Protein AF-A0A6C0IJK4-F1 (afdb_monomer_lite)

Structure (mmCIF, N/CA/C/O backbone):
data_AF-A0A6C0IJK4-F1
#
_entry.id   AF-A0A6C0IJK4-F1
#
loop_
_atom_site.group_PDB
_atom_site.id
_atom_site.type_symbol
_atom_site.label_atom_id
_atom_site.label_alt_id
_atom_site.label_comp_id
_atom_site.label_asym_id
_atom_site.label_entity_id
_atom_site.label_seq_id
_atom_site.pdbx_PDB_ins_code
_atom_site.Cartn_x
_atom_site.Cartn_y
_atom_site.Cartn_z
_atom_site.occupancy
_atom_site.B_iso_or_equiv
_atom_site.auth_seq_id
_atom_site.auth_comp_id
_atom_site.auth_asym_id
_atom_site.auth_atom_id
_atom_site.pdbx_PDB_model_num
ATOM 1 N N . MET A 1 1 ? 16.101 16.786 -16.406 1.00 50.12 1 MET A N 1
ATOM 2 C CA . MET A 1 1 ? 14.922 16.701 -17.295 1.00 50.12 1 MET A CA 1
ATOM 3 C C . MET A 1 1 ? 13.887 17.709 -16.821 1.00 50.12 1 MET A C 1
ATOM 5 O O . MET A 1 1 ? 13.877 18.018 -15.635 1.00 50.12 1 MET A O 1
ATOM 9 N N . SER A 1 2 ? 13.071 18.263 -17.717 1.00 71.56 2 SER A N 1
ATOM 10 C CA . SER A 1 2 ? 11.892 19.048 -17.328 1.00 71.56 2 SER A CA 1
ATOM 11 C C . SER A 1 2 ? 10.863 18.130 -16.665 1.00 71.56 2 SER A C 1
ATOM 13 O O . SER A 1 2 ? 10.650 17.026 -17.160 1.00 71.56 2 SER A O 1
ATOM 15 N N . LYS A 1 3 ? 10.239 18.570 -15.565 1.00 82.62 3 LYS A N 1
ATOM 16 C CA . LYS A 1 3 ? 9.159 17.815 -14.911 1.00 82.62 3 LYS A CA 1
ATOM 17 C C . LYS A 1 3 ? 7.981 17.625 -15.868 1.00 82.62 3 LYS A C 1
ATOM 19 O O . LYS A 1 3 ? 7.664 18.532 -16.639 1.00 82.62 3 LYS A O 1
ATOM 24 N N . LEU A 1 4 ? 7.323 16.477 -15.779 1.00 89.19 4 LEU A N 1
ATOM 25 C CA . LEU A 1 4 ? 6.084 16.187 -16.483 1.00 89.19 4 LEU A CA 1
ATOM 26 C C . LEU A 1 4 ? 4.951 17.035 -15.893 1.00 89.19 4 LEU A C 1
ATOM 28 O O . LEU A 1 4 ? 4.715 17.012 -14.686 1.00 89.19 4 LEU A O 1
ATOM 32 N N . ALA A 1 5 ? 4.248 17.791 -16.731 1.00 91.94 5 ALA A N 1
ATOM 33 C CA . ALA A 1 5 ? 3.089 18.562 -16.301 1.00 91.94 5 ALA A CA 1
ATOM 34 C C . ALA A 1 5 ? 1.832 17.681 -16.342 1.00 91.94 5 ALA A C 1
ATOM 36 O O . ALA A 1 5 ? 1.461 17.186 -17.403 1.00 91.94 5 ALA A O 1
ATOM 37 N N . VAL A 1 6 ? 1.164 17.511 -15.199 1.00 93.50 6 VAL A N 1
ATOM 38 C CA . VAL A 1 6 ? -0.063 16.708 -15.081 1.00 93.50 6 VAL A CA 1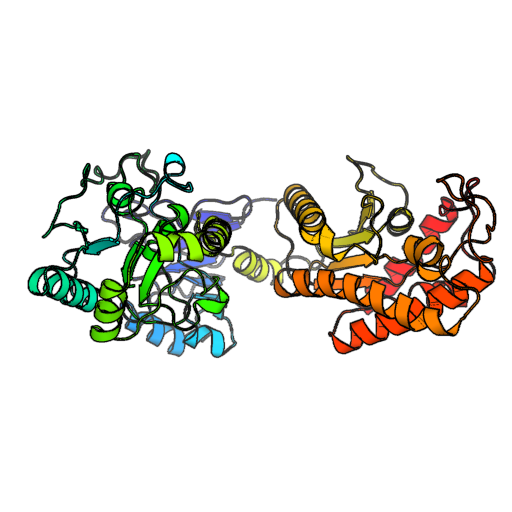
ATOM 39 C C . VAL A 1 6 ? -1.195 17.583 -14.562 1.00 93.50 6 VAL A C 1
ATOM 41 O O . VAL A 1 6 ? -1.097 18.179 -13.488 1.00 93.50 6 VAL A O 1
ATOM 44 N N . LYS A 1 7 ? -2.290 17.674 -15.316 1.00 93.62 7 LYS A N 1
ATOM 45 C CA . LYS A 1 7 ? -3.493 18.406 -14.906 1.00 93.62 7 LYS A CA 1
ATOM 46 C C . LYS A 1 7 ? -4.341 17.547 -13.984 1.00 93.62 7 LYS A C 1
ATOM 48 O O . LYS A 1 7 ? -4.466 16.344 -14.181 1.00 93.62 7 LYS A O 1
ATOM 53 N N . VAL A 1 8 ? -4.953 18.169 -12.984 1.00 91.12 8 VAL A N 1
ATOM 54 C CA . VAL A 1 8 ? -5.833 17.484 -12.033 1.00 91.12 8 VAL A CA 1
ATOM 55 C C . VAL A 1 8 ? -7.201 18.147 -12.060 1.00 91.12 8 VAL A C 1
ATOM 57 O O . VAL A 1 8 ? -7.332 19.312 -11.678 1.00 91.12 8 VAL A O 1
ATOM 60 N N . LYS A 1 9 ? -8.223 17.390 -12.465 1.00 89.81 9 LYS A N 1
ATOM 61 C CA . LYS A 1 9 ? -9.629 17.789 -12.352 1.00 89.81 9 LYS A CA 1
ATOM 62 C C . LYS A 1 9 ? -10.214 17.164 -11.091 1.00 89.81 9 LYS A C 1
ATOM 64 O O . LYS A 1 9 ? -10.426 15.955 -11.017 1.00 89.81 9 LYS A O 1
ATOM 69 N N . ASN A 1 10 ? -10.455 17.996 -10.083 1.00 83.44 10 ASN A N 1
ATOM 70 C CA . ASN A 1 10 ? -10.900 17.559 -8.762 1.00 83.44 10 ASN A CA 1
ATOM 71 C C . ASN A 1 10 ? -11.724 18.661 -8.085 1.00 83.44 10 ASN A C 1
ATOM 73 O O . ASN A 1 10 ? -11.301 19.806 -8.092 1.00 83.44 10 ASN A O 1
ATOM 77 N N . ASN A 1 11 ? -12.797 18.319 -7.371 1.00 75.12 11 ASN A N 1
ATOM 78 C CA . ASN A 1 11 ? -13.599 19.292 -6.614 1.00 75.12 11 ASN A CA 1
ATOM 79 C C . ASN A 1 11 ? -13.464 19.188 -5.077 1.00 75.12 11 ASN A C 1
ATOM 81 O O . ASN A 1 11 ? -14.200 19.854 -4.353 1.00 75.12 11 ASN A O 1
A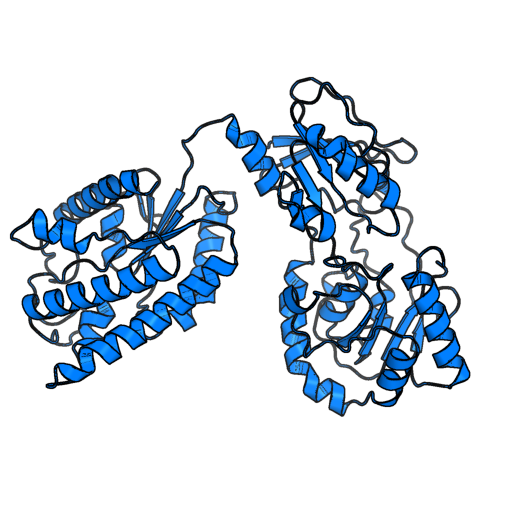TOM 85 N N . THR A 1 12 ? -12.566 18.344 -4.564 1.00 61.69 12 THR A N 1
ATOM 86 C CA . THR A 1 12 ? -12.621 17.844 -3.172 1.00 61.69 12 THR A CA 1
ATOM 87 C C . THR A 1 12 ? -11.319 18.069 -2.389 1.00 61.69 12 THR A C 1
ATOM 89 O O . THR A 1 12 ? -11.375 18.343 -1.193 1.00 61.69 12 THR A O 1
ATOM 92 N N . PHE A 1 13 ? -10.154 18.118 -3.054 1.00 58.44 13 PHE A N 1
ATOM 93 C CA . PHE A 1 13 ? -8.858 18.506 -2.444 1.00 58.44 13 PHE A CA 1
ATOM 94 C C . PHE A 1 13 ? -8.769 19.919 -1.825 1.00 58.44 13 PHE A C 1
ATOM 96 O O . PHE A 1 13 ? -7.726 20.267 -1.275 1.00 58.44 13 PHE A O 1
ATOM 103 N N . ASN A 1 14 ? -9.839 20.721 -1.814 1.00 47.03 14 ASN A N 1
ATOM 104 C CA . ASN A 1 14 ? -9.863 21.978 -1.054 1.00 47.03 14 ASN A CA 1
ATOM 105 C C . ASN A 1 14 ? -9.762 21.759 0.474 1.00 47.03 14 ASN A C 1
ATOM 107 O O . ASN A 1 14 ? -9.477 22.709 1.202 1.00 47.03 14 ASN A O 1
ATOM 111 N N . HIS A 1 15 ? -9.969 20.530 0.968 1.00 43.47 15 HIS A N 1
ATOM 112 C CA . HIS A 1 15 ? -9.848 20.188 2.392 1.00 43.47 15 HIS A CA 1
ATOM 113 C C . HIS A 1 15 ? -8.538 19.471 2.771 1.00 43.47 15 HIS A C 1
ATOM 115 O O . HIS A 1 15 ? -8.185 19.472 3.949 1.00 43.47 15 HIS A O 1
ATOM 121 N N . GLU A 1 16 ? -7.789 18.916 1.807 1.00 52.22 16 GLU A N 1
ATOM 122 C CA . GLU A 1 16 ? -6.561 18.141 2.060 1.00 52.22 16 GLU A CA 1
ATOM 123 C C . GLU A 1 16 ? -5.463 18.442 1.006 1.00 52.22 16 GLU A C 1
ATOM 125 O O . GLU A 1 16 ? -5.254 17.683 0.058 1.00 52.22 16 GLU A O 1
ATOM 130 N N . PRO A 1 17 ? -4.704 19.542 1.174 1.00 44.88 17 PRO A N 1
ATOM 131 C CA . PRO A 1 17 ? -3.673 19.990 0.229 1.00 44.88 17 PRO A CA 1
ATOM 132 C C . PRO A 1 17 ? -2.523 19.016 -0.112 1.00 44.88 17 PRO A C 1
ATOM 134 O O . PRO A 1 17 ? -1.944 19.199 -1.188 1.00 44.88 17 PRO A O 1
ATOM 137 N N . PRO A 1 18 ? -2.114 18.042 0.740 1.00 55.34 18 PRO A N 1
ATOM 138 C CA . PRO A 1 18 ? -0.888 17.284 0.495 1.00 55.34 18 PRO A CA 1
ATOM 139 C C . PRO A 1 18 ? -1.029 15.981 -0.305 1.00 55.34 18 PRO A C 1
ATOM 141 O O . PRO A 1 18 ? -0.013 15.321 -0.480 1.00 55.34 18 PRO A O 1
ATOM 144 N N . TYR A 1 19 ? -2.208 15.591 -0.808 1.00 65.94 19 TYR A N 1
ATOM 145 C CA . TYR A 1 19 ? -2.317 14.335 -1.579 1.00 65.94 19 TYR A CA 1
ATOM 146 C C . TYR A 1 19 ? -1.583 14.392 -2.922 1.00 65.94 19 TYR A C 1
ATOM 148 O O . TYR A 1 19 ? -0.910 13.444 -3.298 1.00 65.94 19 TYR A O 1
ATOM 156 N N . LEU A 1 20 ? -1.677 15.515 -3.636 1.00 76.25 20 LEU A N 1
ATOM 157 C CA . LEU A 1 20 ? -1.000 15.716 -4.920 1.00 76.25 20 LEU A CA 1
ATOM 158 C C . LEU A 1 20 ? -0.087 16.936 -4.808 1.00 76.25 20 LEU A C 1
ATOM 160 O O . LEU A 1 20 ? -0.510 18.074 -5.059 1.00 76.25 20 LEU A O 1
ATOM 164 N N . GLN A 1 21 ? 1.135 16.690 -4.336 1.00 77.31 21 GLN A N 1
ATOM 165 C CA . GLN A 1 21 ? 2.230 17.659 -4.300 1.00 77.31 21 GLN A CA 1
ATOM 166 C C . GLN A 1 21 ? 3.212 17.374 -5.429 1.00 77.31 21 GLN A C 1
ATOM 168 O O . GLN A 1 21 ? 3.421 16.218 -5.783 1.00 77.31 21 GLN A O 1
ATOM 173 N N . ASP A 1 22 ? 3.826 18.429 -5.958 1.00 83.31 22 ASP A N 1
ATOM 174 C CA . ASP A 1 22 ? 4.903 18.299 -6.935 1.00 83.31 22 ASP A CA 1
ATOM 175 C C . ASP A 1 22 ? 6.010 17.385 -6.408 1.00 83.31 22 ASP A C 1
ATOM 177 O O . ASP A 1 22 ? 6.459 17.510 -5.266 1.00 83.31 22 ASP A O 1
ATOM 181 N N . THR A 1 23 ? 6.489 16.504 -7.276 1.00 82.12 23 THR A N 1
ATOM 182 C CA . THR A 1 23 ? 7.608 15.604 -7.005 1.00 82.12 23 THR A CA 1
ATOM 183 C C . THR A 1 23 ? 8.836 16.066 -7.782 1.00 82.12 23 THR A C 1
ATOM 185 O O . THR A 1 23 ? 8.846 17.139 -8.395 1.00 82.12 23 THR A O 1
ATOM 188 N N . ASN A 1 24 ? 9.910 15.278 -7.769 1.00 79.56 24 ASN A N 1
ATOM 189 C CA . ASN A 1 24 ? 11.053 15.538 -8.643 1.00 79.56 24 A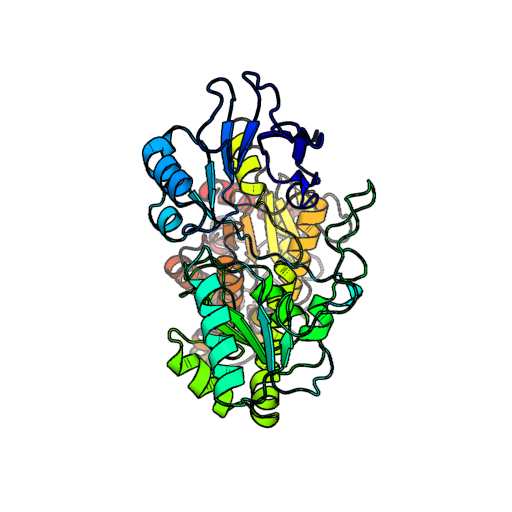SN A CA 1
ATOM 190 C C . ASN A 1 24 ? 10.712 15.317 -10.126 1.00 79.56 24 ASN A C 1
ATOM 192 O O . ASN A 1 24 ? 11.367 15.921 -10.972 1.00 79.56 24 ASN A O 1
ATOM 196 N N . ASN A 1 25 ? 9.680 14.518 -10.420 1.00 82.62 25 ASN A N 1
ATOM 197 C CA . ASN A 1 25 ? 9.333 14.077 -11.769 1.00 82.62 25 ASN A CA 1
ATOM 198 C C . ASN A 1 25 ? 8.066 14.741 -12.313 1.00 82.62 25 ASN A C 1
ATOM 200 O O . ASN A 1 25 ? 7.994 14.990 -13.513 1.00 82.62 25 ASN A O 1
ATOM 204 N N . ILE A 1 26 ? 7.093 15.064 -11.456 1.00 88.38 26 ILE A N 1
ATOM 205 C CA . ILE A 1 26 ? 5.780 15.584 -11.854 1.00 88.38 26 ILE A CA 1
ATOM 206 C C . ILE A 1 26 ? 5.509 16.943 -11.203 1.00 88.38 26 ILE A C 1
ATOM 208 O O . ILE A 1 26 ? 5.759 17.148 -10.014 1.00 88.38 26 ILE A O 1
ATOM 212 N N . THR A 1 27 ? 4.952 17.865 -11.989 1.00 90.25 27 THR A N 1
ATOM 213 C CA . THR A 1 27 ? 4.319 19.097 -11.510 1.00 90.25 27 THR A CA 1
ATOM 214 C C . THR A 1 27 ? 2.815 19.023 -11.749 1.00 90.25 27 THR A C 1
ATOM 216 O O . THR A 1 27 ? 2.370 18.789 -12.875 1.00 90.25 27 THR A O 1
ATOM 219 N N . PHE A 1 28 ? 2.025 19.248 -10.695 1.00 89.12 28 PHE A N 1
ATOM 220 C CA . PHE A 1 28 ? 0.567 19.156 -10.755 1.00 89.12 28 PHE A CA 1
ATOM 221 C C . PHE A 1 28 ? -0.083 20.518 -11.010 1.00 89.12 28 PHE A C 1
ATOM 223 O O . PHE A 1 28 ? 0.030 21.453 -10.215 1.00 89.12 28 PHE A O 1
ATOM 230 N N . ILE A 1 29 ? -0.851 20.611 -12.094 1.00 89.31 29 ILE A N 1
ATOM 231 C CA . ILE A 1 29 ? -1.633 21.792 -12.461 1.00 89.31 29 ILE A CA 1
ATOM 232 C C . ILE A 1 29 ? -3.069 21.593 -11.968 1.00 89.31 29 ILE A C 1
ATOM 234 O O . ILE A 1 29 ? -3.815 20.771 -12.500 1.00 89.31 29 ILE A O 1
ATOM 238 N N . LYS A 1 30 ? -3.464 22.353 -10.944 1.00 84.56 30 LYS A N 1
ATOM 239 C CA . LYS A 1 30 ? -4.764 22.220 -10.267 1.00 84.56 30 LYS A CA 1
ATOM 240 C C . LYS A 1 30 ? -5.405 23.575 -9.974 1.00 84.56 30 LYS A C 1
ATOM 242 O O . LYS A 1 30 ? -4.706 24.550 -9.699 1.00 84.56 30 LYS A O 1
ATOM 247 N N . ASN A 1 31 ? -6.737 23.624 -9.982 1.00 76.50 31 ASN A N 1
ATOM 248 C CA . ASN A 1 31 ? -7.505 24.796 -9.565 1.00 76.50 31 ASN A CA 1
ATOM 249 C C . ASN A 1 31 ? -7.947 24.651 -8.097 1.00 76.50 31 ASN A C 1
ATOM 251 O O . ASN A 1 31 ? -8.907 23.946 -7.797 1.00 76.50 31 ASN A O 1
ATOM 255 N N . ASN A 1 32 ? -7.237 25.326 -7.185 1.00 67.12 32 ASN A N 1
ATOM 256 C CA . ASN A 1 32 ? -7.501 25.287 -5.735 1.00 67.12 32 ASN A CA 1
ATOM 257 C C . ASN A 1 32 ? -8.301 26.503 -5.235 1.00 67.12 32 ASN A C 1
ATOM 259 O O . ASN A 1 32 ? -8.214 26.863 -4.059 1.00 67.12 32 ASN A O 1
ATOM 263 N N . ILE A 1 33 ? -9.007 27.217 -6.118 1.00 66.00 33 ILE A N 1
ATOM 264 C CA . ILE A 1 33 ? -9.793 28.380 -5.702 1.00 66.00 33 ILE A CA 1
ATOM 265 C C . ILE A 1 33 ? -11.021 27.880 -4.931 1.00 66.00 33 ILE A C 1
ATOM 267 O O . ILE A 1 33 ? -11.866 27.162 -5.468 1.00 66.00 33 ILE A O 1
ATOM 271 N N . GLN A 1 34 ? -11.127 28.271 -3.658 1.00 58.25 34 GLN A N 1
ATOM 272 C CA . GLN A 1 34 ? -12.249 27.902 -2.797 1.00 58.25 34 GLN A CA 1
ATOM 273 C C . GLN A 1 34 ? -13.583 28.341 -3.430 1.00 58.25 34 GLN A C 1
ATOM 275 O O . GLN A 1 34 ? -13.746 29.499 -3.804 1.00 58.25 34 GLN A O 1
ATOM 280 N N . GLY A 1 35 ? -14.537 27.412 -3.546 1.00 59.91 35 GLY A N 1
ATOM 281 C CA . GLY A 1 35 ? -15.850 27.657 -4.159 1.00 59.91 35 GLY A CA 1
ATOM 282 C C . GLY A 1 35 ? -15.911 27.465 -5.680 1.00 59.91 35 GLY A C 1
ATOM 283 O O . GLY A 1 35 ? -17.002 27.520 -6.239 1.00 59.91 35 GLY A O 1
ATOM 284 N N . GLN A 1 36 ? -14.786 27.200 -6.354 1.00 67.06 36 GLN A N 1
ATOM 285 C CA . GLN A 1 36 ? -14.791 26.742 -7.746 1.00 67.06 36 GLN A CA 1
ATOM 286 C C . GLN A 1 36 ? -14.824 25.214 -7.821 1.00 67.06 36 GLN A C 1
ATOM 288 O O . GLN A 1 36 ? -14.337 24.520 -6.929 1.00 67.06 36 GLN A O 1
ATOM 293 N N . ASN A 1 37 ? -15.343 24.680 -8.928 1.00 68.56 37 ASN A N 1
ATOM 294 C CA . ASN A 1 37 ? -15.462 23.235 -9.143 1.00 68.56 37 ASN A CA 1
ATOM 295 C C . ASN A 1 37 ? -14.124 22.537 -9.448 1.00 68.56 37 ASN A C 1
ATOM 297 O O . ASN A 1 37 ? -14.148 21.390 -9.864 1.00 68.56 37 ASN A O 1
ATOM 301 N N . GLY A 1 38 ? -12.978 23.202 -9.252 1.00 73.94 38 GLY A N 1
ATOM 302 C CA . GLY A 1 38 ? -11.631 22.667 -9.492 1.00 73.94 38 GLY A CA 1
ATOM 303 C C . GLY A 1 38 ? -11.398 22.118 -10.906 1.00 73.94 38 GLY A C 1
ATOM 304 O O . GLY A 1 38 ? -10.573 21.232 -11.127 1.00 73.94 38 GLY A O 1
ATOM 305 N N . ASP A 1 39 ? -12.153 22.669 -11.856 1.00 82.62 39 ASP A N 1
ATOM 306 C CA . ASP A 1 39 ? -12.013 22.447 -13.287 1.00 82.62 39 ASP A CA 1
ATOM 307 C C . ASP A 1 39 ? -10.770 23.184 -13.811 1.00 82.62 39 ASP A C 1
ATOM 309 O O . ASP A 1 39 ? -10.429 24.277 -13.336 1.00 82.62 39 ASP A O 1
ATOM 313 N N . VAL A 1 40 ? -10.100 22.577 -14.787 1.00 86.44 40 VAL A N 1
ATOM 314 C CA . VAL A 1 40 ? -8.888 23.083 -15.440 1.00 86.44 40 VAL A CA 1
ATOM 315 C C . VAL A 1 40 ? -9.062 22.866 -16.949 1.00 86.44 40 VAL A C 1
ATOM 317 O O . VAL A 1 40 ? -9.453 21.763 -17.336 1.00 86.44 40 VAL A O 1
ATOM 320 N N . PRO A 1 41 ? -8.781 23.866 -17.813 1.00 89.19 41 PRO A N 1
ATOM 321 C CA . PRO A 1 41 ? -8.862 23.694 -19.265 1.00 89.19 41 PRO A CA 1
ATOM 322 C C . PRO A 1 41 ? -7.946 22.568 -19.754 1.00 89.19 41 PRO A C 1
ATOM 324 O O . PRO A 1 41 ? -6.802 22.484 -19.301 1.00 89.19 41 PRO A O 1
ATOM 327 N N . VAL A 1 42 ? -8.419 21.750 -20.695 1.00 92.38 42 VAL A N 1
ATOM 328 C CA . VAL A 1 42 ? -7.692 20.604 -21.267 1.00 92.38 42 VAL A CA 1
ATOM 329 C C . VAL A 1 42 ? -7.465 20.812 -22.769 1.00 92.38 42 VAL A C 1
ATOM 331 O O . VAL A 1 42 ? -8.363 21.246 -23.492 1.00 92.38 42 VAL A O 1
ATOM 334 N N . ASN A 1 43 ? -6.251 20.509 -23.218 1.00 93.31 43 ASN A N 1
ATOM 335 C CA . ASN A 1 43 ? -5.761 20.540 -24.591 1.00 93.31 43 ASN A CA 1
ATOM 336 C C . ASN A 1 43 ? -5.307 19.133 -25.020 1.00 93.31 43 ASN A C 1
ATOM 338 O O . ASN A 1 43 ? -5.174 18.234 -24.192 1.00 93.31 43 ASN A O 1
ATOM 342 N N . GLU A 1 44 ? -5.016 18.973 -26.311 1.00 91.56 44 GLU A N 1
ATOM 343 C CA . GLU A 1 44 ? -4.747 17.667 -26.932 1.00 91.56 44 GLU A CA 1
ATOM 344 C C . GLU A 1 44 ? -3.526 16.923 -26.377 1.00 91.56 44 GLU A C 1
ATOM 346 O O . GLU A 1 44 ? -3.548 15.707 -26.262 1.00 91.56 44 GLU A O 1
ATOM 351 N N . GLU A 1 45 ? -2.485 17.640 -25.952 1.00 90.75 45 GLU A N 1
ATOM 352 C CA . GLU A 1 45 ? -1.251 17.031 -25.427 1.00 90.75 45 GLU A CA 1
ATOM 353 C C . GLU A 1 45 ? -1.259 16.826 -23.903 1.00 90.75 45 GLU A C 1
ATOM 355 O O . GLU A 1 45 ? -0.266 16.376 -23.330 1.00 90.75 45 GLU A O 1
ATOM 360 N N . ASP A 1 46 ? -2.351 17.181 -23.220 1.00 94.06 46 ASP A N 1
ATOM 361 C CA . ASP A 1 46 ? -2.388 17.157 -21.760 1.00 94.06 46 ASP A CA 1
ATOM 362 C C . ASP A 1 46 ? -2.596 15.754 -21.186 1.00 94.06 46 ASP A C 1
ATOM 364 O O . ASP A 1 46 ? -3.387 14.951 -21.680 1.00 94.06 46 ASP A O 1
ATOM 368 N N . ILE A 1 47 ? -1.951 15.522 -20.046 1.00 95.19 47 ILE A N 1
ATOM 369 C CA . ILE A 1 47 ? -2.153 14.359 -19.183 1.00 95.19 47 ILE A CA 1
ATOM 370 C C . ILE A 1 47 ? -3.068 14.791 -18.052 1.00 95.19 47 ILE A C 1
ATOM 372 O O . ILE A 1 47 ? -2.764 15.767 -17.355 1.00 95.19 47 ILE A O 1
ATOM 376 N N . VAL A 1 48 ? -4.181 14.087 -17.862 1.00 95.44 48 VAL A N 1
ATOM 377 C CA . VAL A 1 48 ? -5.227 14.525 -16.939 1.00 95.44 48 VAL A CA 1
ATOM 378 C C . VAL A 1 48 ? -5.576 13.426 -15.946 1.00 95.44 48 VAL A C 1
ATOM 380 O O . VAL A 1 48 ? -5.980 12.328 -16.319 1.00 95.44 48 VAL A O 1
ATOM 383 N N . ILE A 1 49 ? -5.457 13.754 -14.660 1.00 94.62 49 ILE A N 1
ATOM 384 C CA . ILE A 1 49 ? -5.980 12.957 -13.553 1.00 94.62 49 ILE A CA 1
ATOM 385 C C . ILE A 1 49 ? -7.384 13.451 -13.204 1.00 94.62 49 ILE A C 1
ATOM 387 O O . ILE A 1 49 ? -7.586 14.633 -12.907 1.00 94.62 49 ILE A O 1
ATOM 391 N N . TYR A 1 50 ? -8.337 12.526 -13.171 1.00 93.56 50 TYR A N 1
ATOM 392 C CA . TYR A 1 50 ? -9.721 12.758 -12.774 1.00 93.56 50 TYR A CA 1
ATOM 393 C C . TYR A 1 50 ? -9.978 12.120 -11.408 1.00 93.56 50 TYR A C 1
ATOM 395 O O . TYR A 1 50 ? -9.635 10.958 -11.183 1.00 93.56 50 TYR A O 1
ATOM 403 N N . THR A 1 51 ? -10.619 12.861 -10.502 1.00 89.56 51 THR A N 1
ATOM 404 C CA . THR A 1 51 ? -11.070 12.339 -9.200 1.00 89.56 51 THR A CA 1
ATOM 405 C C . THR A 1 51 ? -12.519 12.721 -8.919 1.00 89.56 51 THR A C 1
ATOM 407 O O . THR A 1 51 ? -13.044 13.697 -9.467 1.00 89.56 51 THR A O 1
ATOM 410 N N . ASN A 1 52 ? -13.166 11.977 -8.017 1.00 83.31 52 ASN A N 1
ATOM 411 C CA . ASN A 1 52 ? -14.466 12.320 -7.442 1.00 83.31 52 ASN A CA 1
ATOM 412 C C . ASN A 1 52 ? -15.498 12.670 -8.531 1.00 83.31 52 ASN A C 1
ATOM 414 O O . ASN A 1 52 ? -15.769 11.873 -9.426 1.00 83.31 52 ASN A O 1
ATOM 418 N N . TYR A 1 53 ? -16.044 13.889 -8.494 1.00 85.50 53 TYR A N 1
ATOM 419 C CA . TYR A 1 53 ? -17.023 14.394 -9.463 1.00 85.50 53 TYR A CA 1
ATOM 420 C C . TYR A 1 53 ? -16.575 14.372 -10.929 1.00 85.50 53 TYR A C 1
ATOM 422 O O . TYR A 1 53 ? -17.432 14.452 -11.808 1.00 85.50 53 TYR A O 1
ATOM 430 N N . PHE A 1 54 ? -15.277 14.293 -11.210 1.00 91.06 54 PHE A N 1
ATOM 431 C CA . PHE A 1 54 ? -14.756 14.299 -12.573 1.00 91.06 54 PHE A CA 1
ATOM 432 C C . PHE A 1 54 ? -14.521 12.906 -13.158 1.00 91.06 54 PHE A C 1
ATOM 434 O O . PHE A 1 54 ? -14.267 12.813 -14.355 1.00 91.06 54 PHE A O 1
ATOM 441 N N . LEU A 1 55 ? -14.665 11.831 -12.371 1.00 92.38 55 LEU A N 1
ATOM 442 C CA . LEU A 1 55 ? -14.469 10.455 -12.854 1.00 92.38 55 LEU A CA 1
ATOM 443 C C . LEU A 1 55 ? -15.438 10.071 -13.984 1.00 92.38 55 LEU A C 1
ATOM 445 O O . LEU A 1 55 ? -15.117 9.218 -14.801 1.00 92.38 55 LEU A O 1
ATOM 449 N N . ASP A 1 56 ? -16.602 10.718 -14.067 1.00 92.38 56 ASP A N 1
ATOM 450 C CA . ASP A 1 56 ? -17.580 10.535 -15.145 1.00 92.38 56 ASP A CA 1
ATOM 451 C C . ASP A 1 56 ? -17.610 11.698 -16.160 1.00 92.38 56 ASP A C 1
ATOM 453 O O . ASP A 1 56 ? -18.509 11.764 -16.998 1.00 92.38 56 ASP A O 1
ATOM 457 N N . LYS A 1 57 ? -16.631 12.616 -16.108 1.00 91.88 57 LYS A N 1
ATOM 458 C CA . LYS A 1 57 ? -16.532 13.825 -16.960 1.00 91.88 57 LYS A CA 1
ATOM 459 C C . LYS A 1 57 ? -15.150 13.953 -17.588 1.00 91.88 57 LYS A C 1
ATOM 461 O O . LYS A 1 57 ? -14.478 14.979 -17.458 1.00 91.88 57 LYS A O 1
ATOM 466 N N . ILE A 1 58 ? -14.751 12.870 -18.236 1.00 91.94 58 ILE A N 1
ATOM 467 C CA . ILE A 1 58 ? -13.489 12.755 -18.957 1.00 91.94 58 ILE A CA 1
ATOM 468 C C . ILE A 1 58 ? -13.508 13.720 -20.145 1.00 91.94 58 ILE A C 1
ATOM 470 O O . ILE A 1 58 ? -14.514 13.810 -20.854 1.00 91.94 58 ILE A O 1
ATOM 474 N N . ASP A 1 59 ? -12.419 14.455 -20.347 1.00 89.56 59 ASP A N 1
ATOM 475 C CA . ASP A 1 59 ? -12.266 15.329 -21.502 1.00 89.56 59 ASP A CA 1
ATOM 476 C C . ASP A 1 59 ? -11.726 14.508 -22.684 1.00 89.56 59 ASP A C 1
ATOM 478 O O . ASP A 1 59 ? -10.636 13.947 -22.585 1.00 89.56 59 ASP A O 1
ATOM 482 N N . PRO A 1 60 ? -12.455 14.401 -23.807 1.00 86.75 60 PRO A N 1
ATOM 483 C CA . PRO A 1 60 ? -12.036 13.561 -24.927 1.00 86.75 60 PRO A CA 1
ATOM 484 C C . PRO A 1 60 ? -10.782 14.083 -25.636 1.00 86.75 60 PRO A C 1
ATOM 486 O O . PRO A 1 60 ? -10.240 13.378 -26.480 1.00 86.75 60 PRO A O 1
ATOM 489 N N . LYS A 1 61 ? -10.348 15.318 -25.349 1.00 90.62 61 LYS A N 1
ATOM 490 C CA . LYS A 1 61 ? -9.168 15.903 -25.983 1.00 90.62 61 LYS A CA 1
ATOM 491 C C . LYS A 1 61 ? -7.869 15.442 -25.347 1.00 90.62 61 LYS A C 1
ATOM 493 O O . LYS A 1 61 ? -6.877 15.412 -26.051 1.00 90.62 61 LYS A O 1
ATOM 498 N N . SER A 1 62 ? -7.835 15.142 -24.050 1.00 92.94 62 SER A N 1
ATOM 499 C CA . SER A 1 62 ? -6.565 14.858 -23.370 1.00 92.94 62 SER A CA 1
ATOM 500 C C . SER A 1 62 ? -5.834 13.675 -23.990 1.00 92.94 62 SER A C 1
ATOM 502 O O . SER A 1 62 ? -6.453 12.649 -24.274 1.00 92.94 62 SER A O 1
ATOM 504 N N . LYS A 1 63 ? -4.509 13.792 -24.070 1.00 94.00 63 LYS A N 1
ATOM 505 C CA . LYS A 1 63 ? -3.606 12.738 -24.525 1.00 94.00 63 LYS A CA 1
ATOM 506 C C . LYS A 1 63 ? -3.731 11.469 -23.697 1.00 94.00 63 LYS A C 1
ATOM 508 O O . LYS A 1 63 ? -3.802 10.389 -24.267 1.00 94.00 63 LYS A O 1
ATOM 513 N N . TYR A 1 64 ? -3.741 11.626 -22.371 1.00 95.56 64 TYR A N 1
ATOM 514 C CA . TYR A 1 64 ? -3.879 10.521 -21.427 1.00 95.56 64 TYR A CA 1
ATOM 515 C C . TYR A 1 64 ? -4.896 10.839 -20.332 1.00 95.56 64 TYR A C 1
ATOM 517 O O . TYR A 1 64 ? -4.836 11.891 -19.684 1.00 95.56 64 TYR A O 1
ATOM 525 N N . ASN A 1 65 ? -5.791 9.884 -20.100 1.00 96.44 65 ASN A N 1
ATOM 526 C CA . ASN A 1 65 ? -6.863 9.914 -19.122 1.00 96.44 65 ASN A CA 1
ATOM 527 C C . ASN A 1 65 ? -6.572 8.958 -17.968 1.00 96.44 65 ASN A C 1
ATOM 529 O O . ASN A 1 65 ? -6.590 7.739 -18.129 1.00 96.44 65 ASN A O 1
ATOM 533 N N . ILE A 1 66 ? -6.352 9.514 -16.777 1.00 96.50 66 ILE A N 1
ATOM 534 C CA . ILE A 1 66 ? -6.014 8.743 -15.581 1.00 96.50 66 ILE A CA 1
ATOM 535 C C . ILE A 1 66 ? -7.133 8.899 -14.553 1.00 96.50 66 ILE A C 1
ATOM 537 O O . ILE A 1 66 ? -7.408 10.003 -14.081 1.00 96.50 66 ILE A O 1
ATOM 541 N N . ALA A 1 67 ? -7.776 7.801 -14.163 1.00 96.12 67 ALA A N 1
ATOM 542 C CA . ALA A 1 67 ? -8.683 7.808 -13.018 1.00 96.12 67 ALA A CA 1
ATOM 543 C C . ALA A 1 67 ? -7.891 7.623 -11.722 1.00 96.12 67 ALA A C 1
ATOM 545 O O . ALA A 1 67 ? -7.059 6.724 -11.629 1.00 96.12 67 ALA A O 1
ATOM 546 N N . LEU A 1 68 ? -8.184 8.429 -10.702 1.00 94.38 68 LEU A N 1
ATOM 547 C CA . LEU A 1 68 ? -7.626 8.269 -9.360 1.00 94.38 68 LEU A CA 1
ATOM 548 C C . LEU A 1 68 ? -8.761 8.077 -8.344 1.00 94.38 68 LEU A C 1
ATOM 550 O O . LEU A 1 68 ? -9.516 9.003 -8.033 1.00 94.38 68 LEU A O 1
ATOM 554 N N . MET A 1 69 ? -8.878 6.847 -7.840 1.00 92.31 69 MET A N 1
ATOM 555 C CA . MET A 1 69 ? -9.910 6.424 -6.895 1.00 92.31 69 MET A CA 1
ATOM 556 C C . MET A 1 69 ? -9.389 6.497 -5.460 1.00 92.31 69 MET A C 1
ATOM 558 O O . MET A 1 69 ? -8.576 5.672 -5.055 1.00 92.31 69 MET A O 1
ATOM 562 N N . ILE A 1 70 ? -9.870 7.482 -4.699 1.00 87.38 70 ILE A N 1
ATOM 563 C CA . ILE A 1 70 ? -9.434 7.724 -3.310 1.00 87.38 70 ILE A CA 1
ATOM 564 C C . ILE A 1 70 ? -10.511 7.445 -2.261 1.00 87.38 70 ILE A C 1
ATOM 566 O O . ILE A 1 70 ? -10.191 7.212 -1.100 1.00 87.38 70 ILE A O 1
ATOM 570 N N . GLU A 1 71 ? -11.782 7.461 -2.662 1.00 88.81 71 GLU A N 1
ATOM 571 C CA . GLU A 1 71 ? -12.903 7.127 -1.789 1.00 88.81 71 GLU A CA 1
ATOM 572 C C . GLU A 1 71 ? -13.262 5.645 -1.923 1.00 88.81 71 GLU A C 1
ATOM 574 O O . GLU A 1 71 ? -13.115 5.035 -2.988 1.00 88.81 71 GLU A O 1
ATOM 579 N N . GLY A 1 72 ? -13.726 5.056 -0.822 1.00 89.31 72 GLY A N 1
ATOM 580 C CA . GLY A 1 72 ? -14.047 3.630 -0.757 1.00 89.31 72 GLY A CA 1
ATOM 581 C C . GLY A 1 72 ? -15.280 3.251 -1.580 1.00 89.31 72 GLY A C 1
ATOM 582 O O . GLY A 1 72 ? -16.172 4.078 -1.814 1.00 89.31 72 GLY A O 1
ATOM 583 N N . ILE A 1 73 ? -15.366 1.984 -1.989 1.00 91.44 73 ILE A N 1
ATOM 584 C CA . ILE A 1 73 ? -16.416 1.494 -2.899 1.00 91.44 73 ILE A CA 1
ATOM 585 C C . ILE A 1 73 ? -17.844 1.698 -2.384 1.00 91.44 73 ILE A C 1
ATOM 587 O O . ILE A 1 73 ? -18.751 1.961 -3.174 1.00 91.44 73 ILE A O 1
ATOM 591 N N . GLU A 1 74 ? -18.074 1.622 -1.070 1.00 92.75 74 GLU A N 1
ATOM 592 C CA . GLU A 1 74 ? -19.412 1.832 -0.499 1.00 92.75 74 GLU A CA 1
ATOM 593 C C . GLU A 1 74 ? -19.853 3.302 -0.593 1.00 92.75 74 GLU A C 1
ATOM 595 O O . GLU A 1 74 ? -21.028 3.574 -0.836 1.00 92.75 74 GLU A O 1
ATOM 600 N N . HIS A 1 75 ? -18.917 4.248 -0.445 1.00 91.12 75 HIS A N 1
ATOM 601 C CA . HIS A 1 75 ? -19.200 5.681 -0.556 1.00 91.12 75 HIS A CA 1
ATOM 602 C C . HIS A 1 75 ? -19.442 6.084 -2.014 1.00 91.12 75 HIS A C 1
ATOM 604 O O . HIS A 1 75 ? -20.454 6.704 -2.338 1.00 91.12 75 HIS A O 1
ATOM 610 N N . ASP A 1 76 ? -18.537 5.668 -2.900 1.00 91.25 76 ASP A N 1
ATOM 611 C CA . ASP A 1 76 ? -18.455 6.153 -4.277 1.00 91.25 76 ASP A CA 1
ATOM 612 C C . ASP A 1 76 ? -18.871 5.104 -5.316 1.00 91.25 76 ASP A C 1
ATOM 614 O O . ASP A 1 76 ? -18.456 5.147 -6.476 1.00 91.25 76 ASP A O 1
ATOM 618 N N . LYS A 1 77 ? -19.767 4.185 -4.932 1.00 92.94 77 LYS A N 1
ATOM 619 C CA . LYS A 1 77 ? -20.230 3.045 -5.748 1.00 92.94 77 LYS A CA 1
ATOM 620 C C . LYS A 1 77 ? -20.571 3.404 -7.196 1.00 92.94 77 LYS A C 1
ATOM 622 O O . LYS A 1 77 ? -20.308 2.628 -8.112 1.00 92.94 77 LYS A O 1
ATOM 627 N N . LYS A 1 78 ? -21.152 4.587 -7.424 1.00 94.56 78 LYS A N 1
ATOM 628 C CA . LYS A 1 78 ? -21.492 5.063 -8.772 1.00 94.56 78 LYS A CA 1
ATOM 629 C C . LYS A 1 78 ? -20.265 5.210 -9.683 1.00 94.56 78 LYS A C 1
ATOM 631 O O . LYS A 1 78 ? -20.368 4.873 -10.857 1.00 94.56 78 LYS A O 1
ATOM 636 N N . TYR A 1 79 ? -19.128 5.672 -9.160 1.00 94.88 79 TYR A N 1
ATOM 637 C CA . TYR A 1 79 ? -17.913 5.873 -9.948 1.00 94.88 79 TYR A CA 1
ATOM 638 C C . TYR A 1 79 ? -17.186 4.553 -10.181 1.00 94.88 79 TYR A C 1
ATOM 640 O O . TYR A 1 79 ? -16.737 4.324 -11.296 1.00 94.88 79 TYR A O 1
ATOM 648 N N . TYR A 1 80 ? -17.166 3.652 -9.192 1.00 94.94 80 TYR A N 1
ATOM 649 C CA . TYR A 1 80 ? -16.682 2.279 -9.389 1.00 94.94 80 TYR A CA 1
ATOM 650 C C . TYR A 1 80 ? -17.445 1.584 -10.524 1.00 94.94 80 TYR A C 1
ATOM 652 O O . TYR A 1 80 ? -16.829 1.101 -11.469 1.00 94.94 80 TYR A O 1
ATOM 660 N N . ASN A 1 81 ? -18.781 1.638 -10.503 1.00 95.50 81 ASN A N 1
ATOM 661 C CA . ASN A 1 81 ? -19.613 1.076 -11.571 1.00 95.50 81 ASN A CA 1
ATOM 662 C C . ASN A 1 81 ? -19.395 1.761 -12.932 1.00 95.50 81 ASN A C 1
ATOM 664 O O . ASN A 1 81 ? -19.518 1.117 -13.972 1.00 95.50 81 ASN A O 1
ATOM 668 N N . TYR A 1 82 ? -19.159 3.077 -12.948 1.00 96.56 82 TYR A N 1
ATOM 669 C CA . TYR A 1 82 ? -18.907 3.813 -14.187 1.00 96.56 82 TYR A CA 1
ATOM 670 C C . TYR A 1 82 ? -17.566 3.406 -14.799 1.00 96.56 82 TYR A C 1
ATOM 672 O O . TYR A 1 82 ? -17.536 3.057 -15.977 1.00 96.56 82 TYR A O 1
ATOM 680 N N . ILE A 1 83 ? -16.498 3.406 -13.998 1.00 95.69 83 ILE A N 1
ATOM 681 C CA . ILE A 1 83 ? -15.147 3.015 -14.412 1.00 95.69 83 ILE A CA 1
ATOM 682 C C . ILE A 1 83 ? -15.142 1.577 -14.916 1.00 95.69 83 ILE A C 1
ATOM 684 O O . ILE A 1 83 ? -14.634 1.316 -15.996 1.00 95.69 83 ILE A O 1
ATOM 688 N N . GLU A 1 84 ? -15.780 0.658 -14.193 1.00 95.00 84 GLU A N 1
ATOM 689 C CA . GLU A 1 84 ? -15.880 -0.745 -14.603 1.00 95.00 84 GLU A CA 1
ATOM 690 C C . GLU A 1 84 ? -16.562 -0.917 -15.974 1.00 95.00 84 GLU A C 1
ATOM 692 O O . GLU A 1 84 ? -16.203 -1.810 -16.735 1.00 95.00 84 GLU A O 1
ATOM 697 N N . LYS A 1 85 ? -17.537 -0.061 -16.312 1.00 95.81 85 LYS A N 1
ATOM 698 C CA . LYS A 1 85 ? -18.273 -0.108 -17.591 1.00 95.81 85 LYS A CA 1
ATOM 699 C C . LYS A 1 85 ? -17.631 0.687 -18.727 1.00 95.81 85 LYS A C 1
ATOM 701 O O . LYS A 1 85 ? -18.032 0.502 -19.869 1.00 95.81 85 LYS A O 1
ATOM 706 N N . ASN A 1 86 ? -16.732 1.614 -18.412 1.00 95.62 86 ASN A N 1
ATOM 707 C CA . ASN A 1 86 ? -16.139 2.563 -19.359 1.00 95.62 86 ASN A CA 1
ATOM 708 C C . ASN A 1 86 ? -14.612 2.566 -19.223 1.00 95.62 86 ASN A C 1
ATOM 710 O O . ASN A 1 86 ? -13.981 3.621 -19.304 1.00 95.62 86 ASN A O 1
ATOM 714 N N . ASN A 1 87 ? -14.030 1.407 -18.912 1.00 94.75 87 ASN A N 1
ATOM 715 C CA . ASN A 1 87 ? -12.614 1.305 -18.594 1.00 94.75 87 ASN A CA 1
ATOM 716 C C . ASN A 1 87 ? -11.720 1.685 -19.785 1.00 94.75 87 ASN A C 1
ATOM 718 O O . ASN A 1 87 ? -10.647 2.249 -19.610 1.00 94.75 87 ASN A O 1
ATOM 722 N N . ASP A 1 88 ? -12.228 1.453 -20.995 1.00 93.31 88 ASP A N 1
ATOM 723 C CA . ASP A 1 88 ? -11.654 1.831 -22.286 1.00 93.31 88 ASP A CA 1
ATOM 724 C C . ASP A 1 88 ? -11.456 3.344 -22.465 1.00 93.31 88 ASP A C 1
ATOM 726 O O . ASP A 1 88 ? -10.688 3.765 -23.325 1.00 93.31 88 ASP A O 1
ATOM 730 N N . LYS A 1 89 ? -12.119 4.173 -21.650 1.00 94.81 89 LYS A N 1
ATOM 731 C CA . LYS A 1 89 ? -11.928 5.632 -21.649 1.00 94.81 89 LYS A CA 1
ATOM 732 C C . LYS A 1 89 ? -10.745 6.096 -20.802 1.00 94.81 89 LYS A C 1
ATOM 734 O O . LYS A 1 89 ? -10.482 7.298 -20.753 1.00 94.81 89 LYS A O 1
ATOM 739 N N . PHE A 1 90 ? -10.083 5.181 -20.101 1.00 95.62 90 PHE A N 1
ATOM 740 C CA . PHE A 1 90 ? -8.941 5.477 -19.252 1.00 95.62 90 PHE A CA 1
ATOM 741 C C . PHE A 1 90 ? -7.715 4.723 -19.747 1.00 95.62 90 PHE A C 1
ATOM 743 O O . PHE A 1 90 ? -7.767 3.529 -20.032 1.00 95.62 90 PHE A O 1
ATOM 750 N N . ASP A 1 91 ? -6.582 5.405 -19.767 1.00 94.56 91 ASP A N 1
ATOM 751 C CA . ASP A 1 91 ? -5.296 4.770 -20.027 1.00 94.56 91 ASP A CA 1
ATOM 752 C C . ASP A 1 91 ? -4.809 4.021 -18.787 1.00 94.56 91 ASP A C 1
ATOM 754 O O . ASP A 1 91 ? -4.249 2.931 -18.892 1.00 94.56 91 ASP A O 1
ATOM 758 N N . ILE A 1 92 ? -5.057 4.588 -17.599 1.00 95.12 92 ILE A N 1
ATOM 759 C CA . ILE A 1 92 ? -4.752 3.981 -16.299 1.00 95.12 92 ILE A CA 1
ATOM 760 C C . ILE A 1 92 ? -5.858 4.307 -15.296 1.00 95.12 92 ILE A C 1
ATOM 762 O O . ILE A 1 92 ? -6.327 5.443 -15.199 1.00 95.12 92 ILE A O 1
ATOM 766 N N . VAL A 1 93 ? -6.214 3.320 -14.474 1.00 96.94 93 VAL A N 1
ATOM 767 C CA . VAL A 1 93 ? -7.069 3.514 -13.301 1.00 96.94 93 VAL A CA 1
ATOM 768 C C . VAL A 1 93 ? -6.276 3.185 -12.039 1.00 96.94 93 VAL A C 1
ATOM 770 O O . VAL A 1 93 ? -6.036 2.022 -11.722 1.00 96.94 93 VAL A O 1
ATOM 773 N N . LEU A 1 94 ? -5.892 4.216 -11.291 1.00 95.75 94 LEU A N 1
ATOM 774 C CA . LEU A 1 94 ? -5.255 4.096 -9.983 1.00 95.75 94 LEU A CA 1
ATOM 775 C C . LEU A 1 94 ? -6.328 3.810 -8.930 1.00 95.75 94 LEU A C 1
ATOM 777 O O . LEU A 1 94 ? -7.181 4.657 -8.650 1.00 95.75 94 LEU A O 1
ATOM 781 N N . THR A 1 95 ? -6.303 2.610 -8.352 1.00 94.94 95 THR A N 1
ATOM 782 C CA . THR A 1 95 ? -7.308 2.170 -7.380 1.00 94.94 95 THR A CA 1
ATOM 783 C C . THR A 1 95 ? -6.727 1.257 -6.308 1.00 94.94 95 THR A C 1
ATOM 785 O O . THR A 1 95 ? -5.802 0.485 -6.540 1.00 94.94 95 THR A O 1
ATOM 788 N N . TRP A 1 96 ? -7.304 1.328 -5.117 1.00 93.31 96 TRP A N 1
ATOM 789 C CA . TRP A 1 96 ? -7.116 0.362 -4.036 1.00 93.31 96 TRP A CA 1
ATOM 790 C C . TRP A 1 96 ? -8.162 -0.760 -4.024 1.00 93.31 96 TRP A C 1
ATOM 792 O O . TRP A 1 96 ? -8.070 -1.649 -3.190 1.00 93.31 96 TRP A O 1
ATOM 802 N N . SER A 1 97 ? -9.153 -0.766 -4.924 1.00 94.12 97 SER A N 1
ATOM 803 C CA . SER A 1 97 ? -10.196 -1.800 -4.917 1.00 94.12 97 SER A CA 1
ATOM 804 C C . SER A 1 97 ? -9.682 -3.119 -5.471 1.00 94.12 97 SER A C 1
ATOM 806 O O . SER A 1 97 ? -9.414 -3.247 -6.669 1.00 94.12 97 SER A O 1
ATOM 808 N N . LYS A 1 98 ? -9.637 -4.143 -4.615 1.00 94.44 98 LYS A N 1
ATOM 809 C CA . LYS A 1 98 ? -9.276 -5.499 -5.038 1.00 94.44 98 LYS A CA 1
ATOM 810 C C . LYS A 1 98 ? -10.178 -6.027 -6.161 1.00 94.44 98 LYS A C 1
ATOM 812 O O . LYS A 1 98 ? -9.680 -6.688 -7.061 1.00 94.44 98 LYS A O 1
ATOM 817 N N . GLN A 1 99 ? -11.478 -5.711 -6.137 1.00 94.00 99 GLN A N 1
ATOM 818 C CA . GLN A 1 99 ? -12.424 -6.166 -7.164 1.00 94.00 99 GLN A CA 1
ATOM 819 C C . GLN A 1 99 ? -12.017 -5.696 -8.564 1.00 94.00 99 GLN A C 1
ATOM 821 O O . GLN A 1 99 ? -12.128 -6.468 -9.512 1.00 94.00 99 GLN A O 1
ATOM 826 N N . LEU A 1 100 ? -11.571 -4.444 -8.699 1.00 94.81 100 LEU A N 1
ATOM 827 C CA . LEU A 1 100 ? -11.089 -3.927 -9.978 1.00 94.81 100 LEU A CA 1
ATOM 828 C C . LEU A 1 100 ? -9.714 -4.513 -10.317 1.00 94.81 100 LEU A C 1
ATOM 830 O O . LEU A 1 100 ? -9.519 -4.998 -11.423 1.00 94.81 100 LEU A O 1
ATOM 834 N N . LEU A 1 101 ? -8.792 -4.557 -9.350 1.00 94.75 101 LEU A N 1
ATOM 835 C CA . LEU A 1 101 ? -7.437 -5.088 -9.554 1.00 94.75 101 LEU A CA 1
ATOM 836 C C . LEU A 1 101 ? -7.420 -6.559 -10.006 1.00 94.75 101 LEU A C 1
ATOM 838 O O . LEU A 1 101 ? -6.610 -6.932 -10.850 1.00 94.75 101 LEU A O 1
ATOM 842 N N . ASP A 1 102 ? -8.320 -7.393 -9.478 1.00 93.12 102 ASP A N 1
ATOM 843 C CA . ASP A 1 102 ? -8.411 -8.818 -9.826 1.00 93.12 102 ASP A CA 1
ATOM 844 C C . ASP A 1 102 ? -8.819 -9.063 -11.288 1.00 93.12 102 ASP A C 1
ATOM 846 O O . ASP A 1 102 ? -8.588 -10.156 -11.807 1.00 93.12 102 ASP A O 1
ATOM 850 N N . LYS A 1 103 ? -9.423 -8.077 -11.965 1.00 90.69 103 LYS A N 1
ATOM 851 C CA . LYS A 1 103 ? -9.817 -8.214 -13.374 1.00 90.69 103 LYS A CA 1
ATOM 852 C C . LYS A 1 103 ? -8.624 -8.254 -14.331 1.00 90.69 103 LYS A C 1
ATOM 854 O O . LYS A 1 103 ? -8.786 -8.680 -15.470 1.00 90.69 103 LYS A O 1
ATOM 859 N N . GLY A 1 104 ? -7.432 -7.851 -13.884 1.00 76.00 104 GLY A N 1
ATOM 860 C CA . GLY A 1 104 ? -6.347 -7.498 -14.804 1.00 76.00 104 GLY A CA 1
ATOM 861 C C . GLY A 1 104 ? -6.684 -6.184 -15.515 1.00 76.00 104 GLY A C 1
ATOM 862 O O . GLY A 1 104 ? -7.484 -5.428 -14.998 1.00 76.00 104 GLY A O 1
ATOM 863 N N . GLU A 1 105 ? -6.129 -5.892 -16.692 1.00 90.12 105 GLU A N 1
ATOM 864 C CA . GLU A 1 105 ? -6.348 -4.631 -17.445 1.00 90.12 105 GLU A CA 1
ATOM 865 C C . GLU A 1 105 ? -5.476 -3.441 -16.968 1.00 90.12 105 GLU A C 1
ATOM 867 O O . GLU A 1 105 ? -4.349 -3.617 -16.497 1.00 90.12 105 GLU A O 1
ATOM 872 N N . ASN A 1 106 ? -5.957 -2.211 -17.171 1.00 91.25 106 ASN A N 1
ATOM 873 C CA . ASN A 1 106 ? -5.276 -0.948 -16.853 1.00 91.25 106 ASN A CA 1
ATOM 874 C C . ASN A 1 106 ? -5.416 -0.526 -15.369 1.00 91.25 106 ASN A C 1
ATOM 876 O O . ASN A 1 106 ? -5.004 0.579 -15.000 1.00 91.25 106 ASN A O 1
ATOM 880 N N . TYR A 1 107 ? -5.994 -1.379 -14.514 1.00 95.88 107 TYR A N 1
ATOM 881 C CA . TYR A 1 107 ? -6.104 -1.129 -13.080 1.00 95.88 107 TYR A CA 1
ATOM 882 C C . TYR A 1 107 ? -4.730 -1.260 -12.416 1.00 95.88 107 TYR A C 1
ATOM 884 O O . TYR A 1 107 ? -4.070 -2.297 -12.500 1.00 95.88 107 TYR A O 1
ATOM 892 N N . LYS A 1 108 ? -4.289 -0.201 -11.737 1.00 93.31 108 LYS A N 1
ATOM 893 C CA . LYS A 1 108 ? -2.998 -0.129 -11.048 1.00 93.31 108 LYS A CA 1
ATOM 894 C C . LYS A 1 108 ? -3.210 0.148 -9.569 1.00 93.31 108 LYS A C 1
ATOM 896 O O . LYS A 1 108 ? -3.976 1.034 -9.190 1.00 93.31 108 LYS A O 1
ATOM 901 N N . GLN A 1 109 ? -2.536 -0.639 -8.736 1.00 92.50 109 GLN A N 1
ATOM 902 C CA . GLN A 1 109 ? -2.728 -0.573 -7.296 1.00 92.50 109 GLN A CA 1
ATOM 903 C C . GLN A 1 109 ? -2.108 0.699 -6.719 1.00 92.50 109 GLN A C 1
ATOM 905 O O . GLN A 1 109 ? -0.913 0.935 -6.880 1.00 92.50 109 GLN A O 1
ATOM 910 N N . ILE A 1 110 ? -2.914 1.447 -5.971 1.00 90.94 110 ILE A N 1
ATOM 911 C CA . ILE A 1 110 ? -2.464 2.470 -5.019 1.00 90.94 110 ILE A CA 1
ATOM 912 C C . ILE A 1 110 ? -3.037 2.156 -3.637 1.00 90.94 110 ILE A C 1
ATOM 914 O O . ILE A 1 110 ? -3.955 1.346 -3.519 1.00 90.94 110 ILE A O 1
ATOM 918 N N . MET A 1 111 ? -2.527 2.812 -2.595 1.00 88.94 111 MET A N 1
ATOM 919 C CA . MET A 1 111 ? -3.073 2.705 -1.241 1.00 88.94 111 MET A CA 1
ATOM 920 C C . MET A 1 111 ? -3.421 4.092 -0.706 1.00 88.94 111 MET A C 1
ATOM 922 O O . MET A 1 111 ? -2.574 4.981 -0.676 1.00 88.94 111 MET A O 1
ATOM 926 N N . CYS A 1 112 ? -4.656 4.266 -0.236 1.00 84.38 112 CYS A N 1
ATOM 927 C CA . CYS A 1 112 ? -5.122 5.538 0.328 1.00 84.38 112 CYS A CA 1
ATOM 928 C C . CYS A 1 112 ? -5.003 5.603 1.858 1.00 84.38 112 CYS A C 1
ATOM 930 O O . CYS A 1 112 ? -5.363 6.613 2.462 1.00 84.38 112 CYS A O 1
ATOM 932 N N . GLY A 1 113 ? -4.463 4.558 2.495 1.00 80.12 113 GLY A N 1
ATOM 933 C CA . GLY A 1 113 ? -4.073 4.600 3.900 1.00 80.12 113 GLY A CA 1
ATOM 934 C C . GLY A 1 113 ? -2.988 5.654 4.101 1.00 80.12 113 GLY A C 1
ATOM 935 O O . GLY A 1 113 ? -1.840 5.428 3.736 1.00 80.12 113 GLY A O 1
ATOM 936 N N . THR A 1 114 ? -3.360 6.812 4.644 1.00 85.62 114 THR A N 1
ATOM 937 C CA . THR A 1 114 ? -2.437 7.889 5.031 1.00 85.62 114 THR A CA 1
ATOM 938 C C . THR A 1 114 ? -2.429 8.045 6.548 1.00 85.62 114 THR A C 1
ATOM 940 O O . THR A 1 114 ? -2.896 7.163 7.258 1.00 85.62 114 THR A O 1
ATOM 943 N N . THR A 1 115 ? -1.898 9.139 7.090 1.00 86.75 115 THR A N 1
ATOM 944 C CA . THR A 1 115 ? -1.996 9.433 8.521 1.00 86.75 115 THR A CA 1
ATOM 945 C C . THR A 1 115 ? -2.483 10.850 8.742 1.00 86.75 115 THR A C 1
ATOM 947 O O . THR A 1 115 ? -2.065 11.790 8.062 1.00 86.75 115 THR A O 1
ATOM 950 N N . TRP A 1 116 ? -3.328 11.002 9.755 1.00 81.81 116 TRP A N 1
ATOM 951 C CA . TRP A 1 116 ? -3.652 12.292 10.338 1.00 81.81 116 TRP A CA 1
ATOM 952 C C . TRP A 1 116 ? -2.897 12.479 11.651 1.00 81.81 116 TRP A C 1
ATOM 954 O O . TRP A 1 116 ? -3.425 13.132 12.540 1.00 81.81 116 TRP A O 1
ATOM 964 N N . LEU A 1 117 ? -1.695 11.913 11.810 1.00 83.00 117 LEU A N 1
ATOM 965 C CA . LEU A 1 117 ? -0.765 12.245 12.888 1.00 83.00 117 LEU A CA 1
ATOM 966 C C . LEU A 1 117 ? 0.324 13.209 12.390 1.00 83.00 117 LEU A C 1
ATOM 968 O O . LEU A 1 117 ? 0.928 13.011 11.339 1.00 83.00 117 LEU A O 1
ATOM 972 N N . HIS A 1 118 ? 0.591 14.268 13.149 1.00 81.94 118 HIS A N 1
ATOM 973 C CA . HIS A 1 118 ? 1.745 15.135 12.962 1.00 81.94 118 HIS A CA 1
ATOM 974 C C . HIS A 1 118 ? 3.004 14.373 13.365 1.00 81.94 118 HIS A C 1
ATOM 976 O O . HIS A 1 118 ? 2.977 13.580 14.308 1.00 81.94 118 HIS A O 1
ATOM 982 N N . ASP A 1 119 ? 4.124 14.655 12.700 1.00 82.44 119 ASP A N 1
ATOM 983 C CA . ASP A 1 119 ? 5.357 13.877 12.853 1.00 82.44 119 ASP A CA 1
ATOM 984 C C . ASP A 1 119 ? 5.847 13.808 14.307 1.00 82.44 119 ASP A C 1
ATOM 986 O O . ASP A 1 119 ? 6.343 12.773 14.741 1.00 82.44 119 ASP A O 1
ATOM 990 N N . MET A 1 120 ? 5.621 14.861 15.104 1.00 84.38 120 MET A N 1
ATOM 991 C CA . MET A 1 120 ? 5.980 14.877 16.533 1.00 84.38 120 MET A CA 1
ATOM 992 C C . MET A 1 120 ? 5.216 13.852 17.390 1.00 84.38 120 MET A C 1
ATOM 994 O O . MET A 1 120 ? 5.632 13.542 18.507 1.00 84.38 120 MET A O 1
ATOM 998 N N . TYR A 1 121 ? 4.056 13.395 16.912 1.00 87.38 121 TYR A N 1
ATOM 999 C CA . TYR A 1 121 ? 3.198 12.439 17.603 1.00 87.38 121 TYR A CA 1
ATOM 1000 C C . TYR A 1 121 ? 3.425 10.997 17.150 1.00 87.38 121 TYR A C 1
ATOM 1002 O O . TYR A 1 121 ? 2.957 10.078 17.826 1.00 87.38 121 TYR A O 1
ATOM 1010 N N . ILE A 1 122 ? 4.166 10.800 16.059 1.00 90.25 122 ILE A N 1
ATOM 1011 C CA . ILE A 1 122 ? 4.513 9.483 15.538 1.00 90.25 122 ILE A CA 1
ATOM 1012 C C . ILE A 1 122 ? 5.664 8.913 16.367 1.00 90.25 122 ILE A C 1
ATOM 1014 O O . ILE A 1 122 ? 6.820 9.300 16.198 1.00 90.25 122 ILE A O 1
ATOM 1018 N N . ARG A 1 123 ? 5.327 8.018 17.296 1.00 92.94 123 ARG A N 1
ATOM 1019 C CA . ARG A 1 123 ? 6.272 7.300 18.160 1.00 92.94 123 ARG A CA 1
ATOM 1020 C C . ARG A 1 123 ? 5.568 6.186 18.925 1.00 92.94 123 ARG A C 1
ATOM 1022 O O . ARG A 1 123 ? 4.348 6.193 19.065 1.00 92.94 123 ARG A O 1
ATOM 1029 N N . MET A 1 124 ? 6.357 5.283 19.496 1.00 95.12 124 MET A N 1
ATOM 1030 C CA . MET A 1 124 ? 5.880 4.340 20.506 1.00 95.12 124 MET A CA 1
ATOM 1031 C C . MET A 1 124 ? 5.710 5.075 21.840 1.00 95.12 124 MET A C 1
ATOM 1033 O O . MET A 1 124 ? 6.685 5.559 22.413 1.00 95.12 124 MET A O 1
ATOM 1037 N N . TRP A 1 125 ? 4.470 5.202 22.307 1.00 96.25 125 TRP A N 1
ATOM 1038 C CA . TRP A 1 125 ? 4.135 5.881 23.562 1.00 96.25 125 TRP A CA 1
ATOM 1039 C C . TRP A 1 125 ? 3.985 4.899 24.724 1.00 96.25 125 TRP A C 1
ATOM 1041 O O . TRP A 1 125 ? 3.557 3.761 24.528 1.00 96.25 125 TRP A O 1
ATOM 1051 N N . ASP A 1 126 ? 4.236 5.377 25.943 1.00 95.69 126 ASP A N 1
ATOM 1052 C CA . ASP A 1 126 ? 3.902 4.637 27.159 1.00 95.69 126 ASP A CA 1
ATOM 1053 C C . ASP A 1 126 ? 2.382 4.544 27.332 1.00 95.69 126 ASP A C 1
ATOM 1055 O O . ASP A 1 126 ? 1.673 5.557 27.350 1.00 95.69 126 ASP A O 1
ATOM 1059 N N . LYS A 1 127 ? 1.881 3.314 27.476 1.00 97.44 127 LYS A N 1
ATOM 1060 C CA . LYS A 1 127 ? 0.448 3.026 27.580 1.00 97.44 127 LYS A CA 1
ATOM 1061 C C . LYS A 1 127 ? 0.027 2.876 29.035 1.00 97.44 127 LYS A C 1
ATOM 1063 O O . LYS A 1 127 ? 0.687 2.189 29.809 1.00 97.44 127 LYS A O 1
ATOM 1068 N N . LYS A 1 128 ? -1.080 3.520 29.398 1.00 96.88 128 LYS A N 1
ATOM 1069 C CA . LYS A 1 128 ? -1.605 3.590 30.774 1.00 96.88 128 LYS A CA 1
ATOM 1070 C C . LYS A 1 128 ? -3.077 3.204 30.882 1.00 96.88 128 LYS A C 1
ATOM 1072 O O . LYS A 1 128 ? -3.530 2.840 31.960 1.00 96.88 128 LYS A O 1
ATOM 1077 N N . LYS A 1 129 ? -3.825 3.310 29.785 1.00 98.12 129 LYS A N 1
ATOM 1078 C CA . LYS A 1 129 ? -5.259 3.042 29.704 1.00 98.12 129 LYS A CA 1
ATOM 1079 C C . LYS A 1 129 ? -5.526 1.834 28.810 1.00 98.12 129 LYS A C 1
ATOM 1081 O O . LYS A 1 129 ? -4.748 1.559 27.899 1.00 98.12 129 LYS A O 1
ATOM 1086 N N . ILE A 1 130 ? -6.631 1.134 29.064 1.00 98.38 130 ILE A N 1
ATOM 1087 C CA . ILE A 1 130 ? -6.960 -0.122 28.376 1.00 98.38 130 ILE A CA 1
ATOM 1088 C C . ILE A 1 130 ? -7.378 0.134 26.929 1.00 98.38 130 ILE A C 1
ATOM 1090 O O . ILE A 1 130 ? -6.642 -0.224 26.014 1.00 98.38 130 ILE A O 1
ATOM 1094 N N . CYS A 1 131 ? -8.528 0.769 26.706 1.00 98.69 131 CYS A N 1
ATOM 1095 C CA . CYS A 1 131 ? -9.097 0.876 25.369 1.00 98.69 131 CYS A CA 1
ATOM 1096 C C . CYS A 1 131 ? -9.775 2.226 25.133 1.00 98.69 131 CYS A C 1
ATOM 1098 O O . CYS A 1 131 ? -10.381 2.795 26.044 1.00 98.69 131 CYS A O 1
ATOM 1100 N N . SER A 1 132 ? -9.667 2.729 23.907 1.00 98.38 132 SER A N 1
ATOM 1101 C CA . SER A 1 132 ? -10.397 3.897 23.425 1.00 98.38 132 SER A CA 1
ATOM 1102 C C . SER A 1 132 ? -11.263 3.569 22.212 1.00 98.38 132 SER A C 1
ATOM 1104 O O . SER A 1 132 ? -11.057 2.580 21.506 1.00 98.38 132 SER A O 1
ATOM 1106 N N . HIS A 1 133 ? -12.234 4.438 21.946 1.00 97.75 133 HIS A N 1
ATOM 1107 C CA . HIS A 1 133 ? -13.060 4.390 20.744 1.00 97.75 133 HIS A CA 1
ATOM 1108 C C . HIS A 1 133 ? -13.312 5.804 20.231 1.00 97.75 133 HIS A C 1
ATOM 1110 O O . HIS A 1 133 ? -13.712 6.673 21.002 1.00 97.75 133 HIS A O 1
ATOM 1116 N N . VAL A 1 134 ? -13.069 6.067 18.946 1.00 94.19 134 VAL A N 1
ATOM 1117 C CA . VAL A 1 134 ? -13.252 7.402 18.349 1.00 94.19 134 VAL A CA 1
ATOM 1118 C C . VAL A 1 134 ? -14.401 7.371 17.347 1.00 94.19 134 VAL A C 1
ATOM 1120 O O . VAL A 1 134 ? -14.317 6.720 16.304 1.00 94.19 134 VAL A O 1
ATOM 1123 N N . VAL A 1 135 ? -15.464 8.125 17.632 1.00 92.12 135 VAL A N 1
ATOM 1124 C CA . VAL A 1 135 ? -16.724 8.082 16.878 1.00 92.12 135 VAL A CA 1
ATOM 1125 C C . VAL A 1 135 ? -17.145 9.476 16.417 1.00 92.12 135 VAL A C 1
ATOM 1127 O O . VAL A 1 135 ? -17.388 10.386 17.204 1.00 92.12 135 VAL A O 1
ATOM 1130 N N . SER A 1 136 ? -17.259 9.664 15.102 1.00 88.00 136 SER A N 1
ATOM 1131 C CA . SER A 1 136 ? -17.850 10.880 14.523 1.00 88.00 136 SER A CA 1
ATOM 1132 C C . SER A 1 136 ? -19.381 10.807 14.503 1.00 88.00 136 SER A C 1
ATOM 1134 O O . SER A 1 136 ? -19.934 9.716 14.505 1.00 88.00 136 SER A O 1
ATOM 1136 N N . ALA A 1 137 ? -20.067 11.936 14.310 1.00 89.06 137 ALA A N 1
ATOM 1137 C CA . ALA A 1 137 ? -21.527 11.975 14.145 1.00 89.06 137 ALA A CA 1
ATOM 1138 C C . ALA A 1 137 ? -22.055 11.369 12.818 1.00 89.06 137 ALA A C 1
ATOM 1140 O O . ALA A 1 137 ? -23.259 11.359 12.581 1.00 89.06 137 ALA A O 1
ATOM 1141 N N . LYS A 1 138 ? -21.176 10.893 11.925 1.00 90.31 138 LYS A N 1
ATOM 1142 C CA . LYS A 1 138 ? -21.558 10.292 10.636 1.00 90.31 138 LYS A CA 1
ATOM 1143 C C . LYS A 1 138 ? -22.320 8.975 10.836 1.00 90.31 138 LYS A C 1
ATOM 1145 O O . LYS A 1 138 ? -21.977 8.209 11.730 1.00 90.31 138 LYS A O 1
ATOM 1150 N N . THR A 1 139 ? -23.292 8.690 9.967 1.00 93.88 139 THR A N 1
ATOM 1151 C CA . THR A 1 139 ? -24.145 7.474 9.986 1.00 93.88 139 THR A CA 1
ATOM 1152 C C . THR A 1 139 ? -24.416 6.889 8.588 1.00 93.88 139 THR A C 1
ATOM 1154 O O . THR A 1 139 ? -25.137 5.902 8.440 1.00 93.88 139 THR A O 1
ATOM 1157 N N . GLN A 1 140 ? -23.825 7.478 7.544 1.00 94.56 140 GLN A N 1
ATOM 1158 C CA . GLN A 1 140 ? -24.151 7.179 6.145 1.00 94.56 140 GLN A CA 1
ATOM 1159 C C . GLN A 1 140 ? -23.749 5.762 5.700 1.00 94.56 140 GLN A C 1
ATOM 1161 O O . GLN A 1 140 ? -24.497 5.115 4.973 1.00 94.56 140 GLN A O 1
ATOM 1166 N N . LEU A 1 141 ? -22.597 5.263 6.153 1.00 95.94 141 LEU A N 1
ATOM 1167 C CA . LEU A 1 141 ? -22.014 3.991 5.711 1.00 95.94 141 LEU A CA 1
ATOM 1168 C C . LEU A 1 141 ? -22.138 2.914 6.793 1.00 95.94 141 LEU A C 1
ATOM 1170 O O . LEU A 1 141 ? -22.356 3.230 7.967 1.00 95.94 141 LEU A O 1
ATOM 1174 N N . ALA A 1 142 ? -22.011 1.642 6.416 1.00 96.75 142 ALA A N 1
ATOM 1175 C CA . ALA A 1 142 ? -22.162 0.515 7.335 1.00 96.75 142 ALA A CA 1
ATOM 1176 C C . ALA A 1 142 ? -21.229 0.622 8.550 1.00 96.75 142 ALA A C 1
ATOM 1178 O O . ALA A 1 142 ? -21.688 0.529 9.690 1.00 96.75 142 ALA A O 1
ATOM 1179 N N . GLY A 1 143 ? -19.950 0.929 8.325 1.00 97.06 143 GLY A N 1
ATOM 1180 C CA . GLY A 1 143 ? -18.982 1.118 9.401 1.00 97.06 143 GLY A CA 1
ATOM 1181 C C . GLY A 1 143 ? -19.274 2.346 10.267 1.00 97.06 143 GLY A C 1
ATOM 1182 O O . GLY A 1 143 ? -19.036 2.324 11.471 1.00 97.06 143 GLY A O 1
ATOM 1183 N N . HIS A 1 144 ? -19.878 3.402 9.704 1.00 95.75 144 HIS A N 1
ATOM 1184 C CA . HIS A 1 144 ? -20.337 4.547 10.499 1.00 95.75 144 HIS A CA 1
ATOM 1185 C C . HIS A 1 144 ? -21.386 4.122 11.529 1.00 95.75 144 HIS A C 1
ATOM 1187 O O . HIS A 1 144 ? -21.253 4.454 12.703 1.00 95.75 144 HIS A O 1
ATOM 1193 N N . ARG A 1 145 ? -22.402 3.364 11.097 1.00 96.94 145 ARG A N 1
ATOM 1194 C CA . ARG A 1 145 ? -23.460 2.858 11.983 1.00 96.94 145 ARG A CA 1
ATOM 1195 C C . ARG A 1 145 ? -22.905 1.890 13.023 1.00 96.94 145 ARG A C 1
ATOM 1197 O O . ARG A 1 145 ? -23.230 2.032 14.196 1.00 96.94 145 ARG A O 1
ATOM 1204 N N . LEU A 1 146 ? -22.014 0.984 12.617 1.00 97.94 146 LEU A N 1
ATOM 1205 C CA . LEU A 1 146 ? -21.383 0.023 13.523 1.00 97.94 146 LEU A CA 1
ATOM 1206 C C . LEU A 1 146 ? -20.624 0.713 14.666 1.00 97.94 146 LEU A C 1
ATOM 1208 O O . LEU A 1 146 ? -20.719 0.275 15.807 1.00 97.94 146 LEU A O 1
ATOM 1212 N N . ARG A 1 147 ? -19.928 1.830 14.403 1.00 97.19 147 ARG A N 1
ATOM 1213 C CA . ARG A 1 147 ? -19.245 2.597 15.463 1.00 97.19 147 ARG A CA 1
ATOM 1214 C C . ARG A 1 147 ? -20.203 3.085 16.552 1.00 97.19 147 ARG A C 1
ATOM 1216 O O . ARG A 1 147 ? -19.818 3.029 17.717 1.00 97.19 147 ARG A O 1
ATOM 1223 N N . HIS A 1 148 ? -21.397 3.554 16.177 1.00 96.50 148 HIS A N 1
ATOM 1224 C CA . HIS A 1 148 ? -22.422 4.010 17.128 1.00 96.50 148 HIS A CA 1
ATOM 1225 C C . HIS A 1 148 ? -23.020 2.841 17.902 1.00 96.50 148 HIS A C 1
ATOM 1227 O O . HIS A 1 148 ? -23.074 2.902 19.119 1.00 96.50 148 HIS A O 1
ATOM 1233 N N . VAL A 1 149 ? -23.352 1.741 17.221 1.00 97.12 149 VAL A N 1
ATOM 1234 C CA . VAL A 1 149 ? -23.867 0.528 17.878 1.00 97.12 149 VAL A CA 1
ATOM 1235 C C . VAL A 1 149 ? -22.881 0.001 18.930 1.00 97.12 149 VAL A C 1
ATOM 1237 O O . VAL A 1 149 ? -23.259 -0.267 20.066 1.00 97.12 149 VAL A O 1
ATOM 1240 N N . ILE A 1 150 ? -21.589 -0.075 18.591 1.00 98.00 150 ILE A N 1
ATOM 1241 C CA . ILE A 1 150 ? -20.545 -0.471 19.546 1.00 98.00 150 ILE A CA 1
ATOM 1242 C C . ILE A 1 150 ? -20.421 0.528 20.702 1.00 98.00 150 ILE A C 1
ATOM 1244 O O . ILE A 1 150 ? -20.259 0.115 21.848 1.00 98.00 150 ILE A O 1
ATOM 1248 N N . ALA A 1 151 ? -20.509 1.832 20.430 1.00 96.69 151 ALA A N 1
ATOM 1249 C CA . ALA A 1 151 ? -20.469 2.855 21.471 1.00 96.69 151 ALA A CA 1
ATOM 1250 C C . ALA A 1 151 ? -21.657 2.743 22.445 1.00 96.69 151 ALA A C 1
ATOM 1252 O O . ALA A 1 151 ? -21.456 2.841 23.657 1.00 96.69 151 ALA A O 1
ATOM 1253 N N . ASP A 1 152 ? -22.857 2.462 21.937 1.00 95.88 152 ASP A N 1
ATOM 1254 C CA . ASP A 1 152 ? -24.055 2.245 22.750 1.00 95.88 152 ASP A CA 1
ATOM 1255 C C . ASP A 1 152 ? -23.907 0.999 23.637 1.00 95.88 152 ASP A C 1
ATOM 1257 O O . ASP A 1 152 ? -24.208 1.051 24.832 1.00 95.88 152 ASP A O 1
ATOM 1261 N N . ASN A 1 153 ? -23.367 -0.102 23.100 1.00 96.69 153 ASN A N 1
ATOM 1262 C CA . ASN A 1 153 ? -23.094 -1.314 23.880 1.00 96.69 153 ASN A CA 1
ATOM 1263 C C . ASN A 1 153 ? -22.056 -1.085 24.976 1.00 96.69 153 ASN A C 1
ATOM 1265 O O . ASN A 1 153 ? -22.269 -1.495 26.114 1.00 96.69 153 ASN A O 1
ATOM 1269 N N . ILE A 1 154 ? -20.965 -0.375 24.669 1.00 97.00 154 ILE A N 1
ATOM 1270 C CA . ILE A 1 154 ? -19.953 -0.002 25.666 1.00 97.00 154 ILE A CA 1
ATOM 1271 C C . ILE A 1 154 ? -20.601 0.731 26.845 1.00 97.00 154 ILE A C 1
ATOM 1273 O O . ILE A 1 154 ? -20.297 0.427 27.999 1.00 97.00 154 ILE A O 1
ATOM 1277 N N . GLN A 1 155 ? -21.499 1.682 26.570 1.00 94.88 155 GLN A N 1
ATOM 1278 C CA . GLN A 1 155 ? -22.189 2.444 27.612 1.00 94.88 155 GLN A CA 1
ATOM 1279 C C . GLN A 1 155 ? -23.188 1.585 28.394 1.00 94.88 155 GLN A C 1
ATOM 1281 O O . GLN A 1 155 ? -23.213 1.642 29.626 1.00 94.88 155 GLN A O 1
ATOM 1286 N N . LYS A 1 156 ? -23.995 0.784 27.692 1.00 95.56 156 LYS A N 1
ATOM 1287 C CA . LYS A 1 156 ? -25.016 -0.092 28.279 1.00 95.56 156 LYS A CA 1
ATOM 1288 C C . LYS A 1 156 ? -24.402 -1.143 29.204 1.00 95.56 156 LYS A C 1
ATOM 1290 O O . LYS A 1 156 ? -24.864 -1.303 30.335 1.00 95.56 156 LYS A O 1
ATOM 1295 N N . ASP A 1 157 ? -23.339 -1.793 28.746 1.00 94.56 157 ASP A N 1
ATOM 1296 C CA . ASP A 1 157 ? -22.669 -2.883 29.457 1.00 94.56 157 ASP A CA 1
ATOM 1297 C C . ASP A 1 157 ? -21.558 -2.370 30.392 1.00 94.56 157 ASP A C 1
ATOM 1299 O O . ASP A 1 157 ? -20.923 -3.149 31.103 1.00 94.56 157 ASP A O 1
ATOM 1303 N N . LYS A 1 158 ? -21.352 -1.043 30.440 1.00 93.94 158 LYS A N 1
ATOM 1304 C CA . LYS A 1 158 ? -20.368 -0.347 31.289 1.00 93.94 158 LYS A CA 1
ATOM 1305 C C . LYS A 1 158 ? -18.944 -0.887 31.107 1.00 93.94 158 LYS A C 1
ATOM 1307 O O . LYS A 1 158 ? -18.203 -1.065 32.077 1.00 93.94 158 LYS A O 1
ATOM 1312 N N . LEU A 1 159 ? -18.562 -1.143 29.857 1.00 94.31 159 LEU A N 1
ATOM 1313 C CA . LEU A 1 159 ? -17.231 -1.637 29.507 1.00 94.31 159 LEU A CA 1
ATOM 1314 C C . LEU A 1 159 ? -16.169 -0.562 29.768 1.00 94.31 159 LEU A C 1
ATOM 1316 O O . LEU A 1 159 ? -16.426 0.636 29.659 1.00 94.31 159 LEU A O 1
ATOM 1320 N N . THR A 1 160 ? -14.944 -0.983 30.092 1.00 92.94 160 THR A N 1
ATOM 1321 C CA . THR A 1 160 ? -13.817 -0.071 30.364 1.00 92.94 160 THR A CA 1
ATOM 1322 C C . THR A 1 160 ? -13.196 0.451 29.060 1.00 92.94 160 THR A C 1
ATOM 1324 O O . THR A 1 160 ? -12.052 0.139 28.723 1.00 92.94 160 THR A O 1
ATOM 1327 N N . VAL A 1 161 ? -13.970 1.235 28.306 1.00 97.69 161 VAL A N 1
ATOM 1328 C CA . VAL A 1 161 ? -13.556 1.870 27.047 1.00 97.69 161 VAL A CA 1
ATOM 1329 C C . VAL A 1 161 ? -13.898 3.357 27.088 1.00 97.69 161 VAL A C 1
ATOM 1331 O O . VAL A 1 161 ? -15.059 3.732 27.245 1.00 97.69 161 VAL A O 1
ATOM 1334 N N . ASP A 1 162 ? -12.894 4.214 26.900 1.00 97.44 162 ASP A N 1
ATOM 1335 C CA . ASP A 1 162 ? -13.107 5.661 26.825 1.00 97.44 162 ASP A CA 1
ATOM 1336 C C . ASP A 1 162 ? -13.564 6.045 25.405 1.00 97.44 162 ASP A C 1
ATOM 1338 O O . ASP A 1 162 ? -12.815 5.911 24.432 1.00 97.44 162 ASP A O 1
ATOM 1342 N N . ILE A 1 163 ? -14.797 6.545 25.279 1.00 96.06 163 ILE A N 1
ATOM 1343 C CA . ILE A 1 163 ? -15.376 6.952 23.990 1.00 96.06 163 ILE A CA 1
ATOM 1344 C C . ILE A 1 163 ? -15.143 8.447 23.754 1.00 96.06 163 ILE A C 1
ATOM 1346 O O . ILE A 1 163 ? -15.483 9.285 24.593 1.00 96.06 163 ILE A O 1
ATOM 1350 N N . PHE A 1 164 ? -14.608 8.785 22.584 1.00 93.31 164 PHE A N 1
ATOM 1351 C CA . PHE A 1 164 ? -14.312 10.143 22.139 1.00 93.31 164 PHE A CA 1
ATOM 1352 C C . PHE A 1 164 ? -15.087 10.512 20.878 1.00 93.31 164 PHE A C 1
ATOM 1354 O O . PHE A 1 164 ? -15.344 9.669 20.021 1.00 93.31 164 PHE A O 1
ATOM 1361 N N . GLY A 1 165 ? -15.394 11.800 20.721 1.00 84.44 165 GLY A N 1
ATOM 1362 C CA . GLY A 1 165 ? -16.079 12.322 19.541 1.00 84.44 165 GLY A CA 1
ATOM 1363 C C . GLY A 1 165 ? -17.144 13.360 19.866 1.00 84.44 165 GLY A C 1
ATOM 1364 O O . GLY A 1 165 ? -17.399 13.654 21.026 1.00 84.44 165 GLY A O 1
ATOM 1365 N N . HIS A 1 166 ? -17.768 13.928 18.830 1.00 73.44 166 HIS A N 1
ATOM 1366 C CA . HIS A 1 166 ? -18.652 15.098 18.958 1.00 73.44 166 HIS A CA 1
ATOM 1367 C C . HIS A 1 166 ? -19.826 14.893 19.933 1.00 73.44 166 HIS A C 1
ATOM 1369 O O . HIS A 1 166 ? -20.242 15.840 20.592 1.00 73.44 166 HIS A O 1
ATOM 1375 N N . ILE A 1 167 ? -20.371 13.677 20.007 1.00 80.00 167 ILE A N 1
ATOM 1376 C CA . ILE A 1 167 ? -21.507 13.329 20.879 1.00 80.00 167 ILE A CA 1
ATOM 1377 C C . ILE A 1 167 ? -21.073 12.646 22.192 1.00 80.00 167 ILE A C 1
ATOM 1379 O O . ILE A 1 167 ? -21.924 12.306 23.005 1.00 80.00 167 ILE A O 1
ATOM 1383 N N . TYR A 1 168 ? -19.764 12.457 22.400 1.00 85.44 168 TYR A N 1
ATOM 1384 C CA . TYR A 1 168 ? -19.168 11.799 23.569 1.00 85.44 168 TYR A CA 1
ATOM 1385 C C . TYR A 1 168 ? -18.132 12.733 24.223 1.00 85.44 168 TYR A C 1
ATOM 1387 O O . TYR A 1 168 ? -18.342 13.945 24.299 1.00 85.44 168 TYR A O 1
ATOM 1395 N N . ASN A 1 169 ? -16.994 12.202 24.688 1.00 83.94 169 ASN A N 1
ATOM 1396 C CA . ASN A 1 169 ? -15.917 13.036 25.209 1.00 83.94 169 ASN A CA 1
ATOM 1397 C C . ASN A 1 169 ? -15.251 13.818 24.072 1.00 83.94 169 ASN A C 1
ATOM 1399 O O . ASN A 1 169 ? -14.671 13.245 23.142 1.00 83.94 169 ASN A O 1
ATOM 1403 N N . LEU A 1 170 ? -15.304 15.146 24.158 1.00 82.12 170 LEU A N 1
ATOM 1404 C CA . LEU A 1 170 ? -14.635 16.012 23.198 1.00 82.12 170 LEU A CA 1
ATOM 1405 C C . LEU A 1 170 ? -13.120 15.898 23.354 1.00 82.12 170 LEU A C 1
ATOM 1407 O O . LEU A 1 170 ? -12.570 16.024 24.448 1.00 82.12 170 LEU A O 1
ATOM 1411 N N . LEU A 1 171 ? -12.436 15.702 22.231 1.00 78.38 171 LEU A N 1
ATOM 1412 C CA . LEU A 1 171 ? -10.983 15.760 22.203 1.00 78.38 171 LEU A CA 1
ATOM 1413 C C . LEU A 1 171 ? -10.517 17.217 22.317 1.00 78.38 171 LEU A C 1
ATOM 1415 O O . LEU A 1 171 ? -11.151 18.108 21.742 1.00 78.38 171 LEU A O 1
ATOM 1419 N N . PRO A 1 172 ? -9.410 17.479 23.034 1.00 65.75 172 PRO A N 1
ATOM 1420 C CA . PRO A 1 172 ? -8.860 18.820 23.133 1.00 65.75 172 PRO A CA 1
ATOM 1421 C C . PRO A 1 172 ? -8.448 19.321 21.743 1.00 65.75 172 PRO A C 1
ATOM 1423 O O . PRO A 1 172 ? -7.984 18.553 20.901 1.00 65.75 172 PRO A O 1
ATOM 1426 N N . PHE A 1 173 ? -8.615 20.627 21.521 1.00 62.41 173 PHE A N 1
ATOM 1427 C CA . PHE A 1 173 ? -8.374 21.295 20.236 1.00 62.41 173 PHE A CA 1
ATOM 1428 C C . PHE A 1 173 ? -9.216 20.751 19.056 1.00 62.41 173 PHE A C 1
ATOM 1430 O O . PHE A 1 173 ? -8.674 20.441 17.998 1.00 62.41 173 PHE A O 1
ATOM 1437 N N . PRO A 1 174 ? -10.557 20.678 19.179 1.00 50.84 174 PRO A N 1
ATOM 1438 C CA . PRO A 1 174 ? -11.429 20.060 18.173 1.00 50.84 174 PRO A CA 1
ATOM 1439 C C . PRO A 1 174 ? -11.589 20.884 16.882 1.00 50.84 174 PRO A C 1
ATOM 1441 O O . PRO A 1 174 ? -12.304 20.469 15.974 1.00 50.84 174 PRO A O 1
ATOM 1444 N N . LYS A 1 175 ? -10.965 22.066 16.788 1.00 46.16 175 LYS A N 1
ATOM 1445 C CA . LYS A 1 175 ? -11.090 22.958 15.633 1.00 46.16 175 LYS A CA 1
ATOM 1446 C C . LYS A 1 175 ? -9.847 22.867 14.757 1.00 46.16 175 LYS A C 1
ATOM 1448 O O . LYS A 1 175 ? -8.819 23.465 15.066 1.00 46.16 175 LYS A O 1
ATOM 1453 N N . THR A 1 176 ? -9.989 22.221 13.604 1.00 45.25 176 THR A N 1
ATOM 1454 C CA . THR A 1 176 ? -9.259 22.638 12.406 1.00 45.25 176 THR A CA 1
ATOM 1455 C C . THR A 1 176 ? -9.544 24.129 12.215 1.00 45.25 176 THR A C 1
ATOM 1457 O O . THR A 1 176 ? -10.692 24.514 11.981 1.00 45.25 176 THR A O 1
ATOM 1460 N N . LYS A 1 177 ? -8.544 25.002 12.382 1.00 43.38 177 LYS A N 1
ATOM 1461 C CA . LYS A 1 177 ? -8.674 26.396 11.931 1.00 43.38 177 LYS A CA 1
ATOM 1462 C C . LYS A 1 177 ? -9.100 26.390 10.456 1.00 43.38 177 LYS A C 1
ATOM 1464 O O . LYS A 1 177 ? -8.728 25.469 9.725 1.00 43.38 177 LYS A O 1
ATOM 1469 N N . ALA A 1 178 ? -9.849 27.409 10.027 1.00 43.50 178 ALA A N 1
ATOM 1470 C CA . ALA A 1 178 ? -10.099 27.645 8.605 1.00 43.50 178 ALA A CA 1
ATOM 1471 C C . ALA A 1 178 ? -8.770 27.593 7.835 1.00 43.50 178 ALA A C 1
ATOM 1473 O O . ALA A 1 178 ? -7.759 28.069 8.351 1.00 43.50 178 ALA A O 1
ATOM 1474 N N . PHE A 1 179 ? -8.783 26.981 6.650 1.00 42.94 179 PHE A N 1
ATOM 1475 C CA . PHE A 1 179 ? -7.611 26.813 5.795 1.00 42.94 179 PHE A CA 1
ATOM 1476 C C . PHE A 1 179 ? -6.869 28.150 5.594 1.00 42.94 179 PHE A C 1
ATOM 1478 O O . PHE A 1 179 ? -7.442 29.109 5.081 1.00 42.94 179 PHE A O 1
ATOM 1485 N N . GLN A 1 180 ? -5.613 28.223 6.032 1.00 46.50 180 GLN A N 1
ATOM 1486 C CA . GLN A 1 180 ? -4.659 29.302 5.781 1.00 46.50 180 GLN A CA 1
ATOM 1487 C C . GLN A 1 180 ? -3.567 28.781 4.834 1.00 46.50 180 GLN A C 1
ATOM 1489 O O . GLN A 1 180 ? -3.391 27.577 4.669 1.00 46.50 180 GLN A O 1
ATOM 1494 N N . LYS A 1 181 ? -2.846 29.681 4.154 1.00 42.72 181 LYS A N 1
ATOM 1495 C CA . LYS A 1 181 ? -1.842 29.324 3.127 1.00 42.72 181 LYS A CA 1
ATOM 1496 C C . LYS A 1 181 ? -0.693 28.438 3.646 1.00 42.72 181 LYS A C 1
ATOM 1498 O O . LYS A 1 181 ? -0.003 27.829 2.838 1.00 42.72 181 LYS A O 1
ATOM 1503 N N . ASP A 1 182 ? -0.496 28.376 4.958 1.00 44.47 182 ASP A N 1
ATOM 1504 C CA . ASP A 1 182 ? 0.486 27.564 5.681 1.00 44.47 182 ASP A CA 1
ATOM 1505 C C . ASP A 1 182 ? -0.097 26.251 6.249 1.00 44.47 182 ASP A C 1
ATOM 1507 O O . ASP A 1 182 ? 0.597 25.514 6.955 1.00 44.47 182 ASP A O 1
ATOM 1511 N N . HIS A 1 183 ? -1.352 25.906 5.928 1.00 43.75 183 HIS A N 1
ATOM 1512 C CA . HIS A 1 183 ? -1.946 24.622 6.300 1.00 43.75 183 HIS A CA 1
ATOM 1513 C C . HIS A 1 183 ? -1.211 23.455 5.644 1.00 43.75 183 HIS A C 1
ATOM 1515 O O . HIS A 1 183 ? -1.465 23.087 4.498 1.00 43.75 183 HIS A O 1
ATOM 1521 N N . SER A 1 184 ? -0.380 22.775 6.430 1.00 46.00 184 SER A N 1
ATOM 1522 C CA . SER A 1 184 ? -0.150 21.347 6.231 1.00 46.00 184 SER A CA 1
ATOM 1523 C C . SER A 1 184 ? -1.338 20.567 6.816 1.00 46.00 184 SER A C 1
ATOM 1525 O O . SER A 1 184 ? -1.913 20.966 7.835 1.00 46.00 184 SER A O 1
ATOM 1527 N N . ALA A 1 185 ? -1.710 19.429 6.211 1.00 45.44 185 ALA A N 1
ATOM 1528 C CA . ALA A 1 185 ? -2.728 18.524 6.779 1.00 45.44 185 ALA A CA 1
ATOM 1529 C C . ALA A 1 185 ? -2.327 17.965 8.163 1.00 45.44 185 ALA A C 1
ATOM 1531 O O . ALA A 1 185 ? -3.138 17.384 8.878 1.00 45.44 185 ALA A O 1
ATOM 1532 N N . ARG A 1 186 ? -1.073 18.185 8.571 1.00 51.03 186 ARG A N 1
ATOM 1533 C CA . ARG A 1 186 ? -0.481 17.738 9.829 1.00 51.03 186 ARG A CA 1
ATOM 1534 C C . ARG A 1 186 ? -0.567 18.791 10.943 1.00 51.03 186 ARG A C 1
ATOM 1536 O O . ARG A 1 186 ? 0.311 18.848 11.788 1.00 51.03 186 ARG A O 1
ATOM 1543 N N . HIS A 1 187 ? -1.573 19.664 10.948 1.00 51.69 187 HIS A N 1
ATOM 1544 C CA . HIS A 1 187 ? -1.648 20.783 11.898 1.00 51.69 187 HIS A CA 1
ATOM 1545 C C . HIS A 1 187 ? -1.368 20.389 13.371 1.00 51.69 187 HIS A C 1
ATOM 1547 O O . HIS A 1 187 ? -1.797 19.340 13.849 1.00 51.69 187 HIS A O 1
ATOM 1553 N N . ILE A 1 188 ? -0.693 21.294 14.092 1.00 47.16 188 ILE A N 1
ATOM 1554 C CA . ILE A 1 188 ? -0.061 21.171 15.431 1.00 47.16 188 ILE A CA 1
ATOM 1555 C C . ILE A 1 188 ? -1.009 20.771 16.587 1.00 47.16 188 ILE A C 1
ATOM 1557 O O . ILE A 1 188 ? -0.581 20.586 17.723 1.00 47.16 188 ILE A O 1
ATOM 1561 N N . THR A 1 189 ? -2.299 20.574 16.333 1.00 51.50 189 THR A N 1
ATOM 1562 C CA . THR A 1 189 ? -3.281 20.248 17.372 1.00 51.50 189 THR A CA 1
ATOM 1563 C C . THR A 1 189 ? -4.229 19.145 16.922 1.00 51.50 189 THR A C 1
ATOM 1565 O O . THR A 1 189 ? -5.427 19.358 16.749 1.00 51.50 189 THR A O 1
ATOM 1568 N N . GLN A 1 190 ? -3.704 17.943 16.708 1.00 63.00 190 GLN A N 1
ATOM 1569 C CA . GLN A 1 190 ? -4.547 16.781 16.442 1.00 63.00 190 GLN A CA 1
ATOM 1570 C C . GLN A 1 190 ? -5.009 16.175 17.757 1.00 63.00 190 GLN A C 1
ATOM 1572 O O . GLN A 1 190 ? -4.327 15.345 18.351 1.00 63.00 190 GLN A O 1
ATOM 1577 N N . GLY A 1 191 ? -6.208 16.559 18.196 1.00 73.56 191 GLY A N 1
ATOM 1578 C CA . GLY A 1 191 ? -6.853 15.973 19.371 1.00 73.56 191 GLY A CA 1
ATOM 1579 C C . GLY A 1 191 ? -6.904 14.439 19.336 1.00 73.56 191 GLY A C 1
ATOM 1580 O O . GLY A 1 191 ? -6.829 13.808 20.385 1.00 73.56 191 GLY A O 1
ATOM 1581 N N . LYS A 1 192 ? -6.935 13.825 18.140 1.00 84.44 192 LYS A N 1
ATOM 1582 C CA . LYS A 1 192 ? -6.971 12.363 17.944 1.00 84.44 192 LYS A CA 1
ATOM 1583 C C . LYS A 1 192 ? -5.850 11.628 18.682 1.00 84.44 192 LYS A C 1
ATOM 1585 O O . LYS A 1 192 ? -6.108 10.569 19.243 1.00 84.44 192 LYS A O 1
ATOM 1590 N N . ILE A 1 193 ? -4.647 12.207 18.787 1.00 90.31 193 ILE A N 1
ATOM 1591 C CA . ILE A 1 193 ? -3.542 11.565 19.516 1.00 90.31 193 ILE A CA 1
ATOM 1592 C C . ILE A 1 193 ? -3.878 11.318 20.992 1.00 90.31 193 ILE A C 1
ATOM 1594 O O . ILE A 1 193 ? -3.382 10.362 21.578 1.00 90.31 193 ILE A O 1
ATOM 1598 N N . TYR A 1 194 ? -4.743 12.127 21.610 1.00 90.56 194 TYR A N 1
ATOM 1599 C CA . TYR A 1 194 ? -5.151 11.939 23.006 1.00 90.56 194 TYR A CA 1
ATOM 1600 C C . TYR A 1 194 ? -6.096 10.755 23.200 1.00 90.56 194 TYR A C 1
ATOM 1602 O O . TYR A 1 194 ? -6.174 10.249 24.312 1.00 90.56 194 TYR A O 1
ATOM 1610 N N . ALA A 1 195 ? -6.747 10.279 22.137 1.00 93.38 195 ALA A N 1
ATOM 1611 C CA . ALA A 1 195 ? -7.477 9.017 22.147 1.00 93.38 195 ALA A CA 1
ATOM 1612 C C . ALA A 1 195 ? -6.572 7.805 21.883 1.00 93.38 195 ALA A C 1
ATOM 1614 O O . ALA A 1 195 ? -7.048 6.685 21.958 1.00 93.38 195 ALA A O 1
ATOM 1615 N N . LEU A 1 196 ? -5.287 7.986 21.563 1.00 95.75 196 LEU A N 1
ATOM 1616 C CA . LEU A 1 196 ? -4.414 6.881 21.146 1.00 95.75 196 LEU A CA 1
ATOM 1617 C C . LEU A 1 196 ? -3.176 6.737 22.035 1.00 95.75 196 LEU A C 1
ATOM 1619 O O . LEU A 1 196 ? -2.882 5.659 22.542 1.00 95.75 196 LEU A O 1
ATOM 1623 N N . LYS A 1 197 ? -2.454 7.831 22.293 1.00 94.81 197 LYS A N 1
ATOM 1624 C CA . LYS A 1 197 ? -1.116 7.794 22.902 1.00 94.81 197 LYS A CA 1
ATOM 1625 C C . LYS A 1 197 ? -1.062 7.043 24.234 1.00 94.81 197 LYS A C 1
ATOM 1627 O O . LYS A 1 197 ? -0.121 6.290 24.432 1.00 94.81 197 LYS A O 1
ATOM 1632 N N . GLU A 1 198 ? -2.069 7.189 25.097 1.00 96.69 198 GLU A N 1
ATOM 1633 C CA . GLU A 1 198 ? -2.106 6.532 26.413 1.00 96.69 198 GLU A CA 1
ATOM 1634 C C . GLU A 1 198 ? -2.827 5.176 26.401 1.00 96.69 198 GLU A C 1
ATOM 1636 O O . GLU A 1 198 ? -2.813 4.496 27.424 1.00 96.69 198 GLU A O 1
ATOM 1641 N N . TYR A 1 199 ? -3.443 4.768 25.288 1.00 98.50 199 TYR A N 1
ATOM 1642 C CA . TYR A 1 199 ? -4.283 3.570 25.217 1.00 98.50 199 TYR A CA 1
ATOM 1643 C C . TYR A 1 199 ? -3.542 2.391 24.598 1.00 98.50 199 TYR A C 1
ATOM 1645 O O . TYR A 1 199 ? -2.911 2.523 23.545 1.00 98.50 199 TYR A O 1
ATOM 1653 N N . MET A 1 200 ? -3.635 1.240 25.259 1.00 98.75 200 MET A N 1
ATOM 1654 C CA . MET A 1 200 ? -3.088 -0.036 24.795 1.00 98.75 200 MET A CA 1
ATOM 1655 C C . MET A 1 200 ? -3.804 -0.511 23.531 1.00 98.75 200 MET A C 1
ATOM 1657 O O . MET A 1 200 ? -3.150 -0.883 22.556 1.00 98.75 200 MET A O 1
ATOM 1661 N N . PHE A 1 201 ? -5.133 -0.414 23.528 1.00 98.88 201 PHE A N 1
ATOM 1662 C CA . PHE A 1 201 ? -5.997 -0.804 22.421 1.00 98.88 201 PHE A CA 1
ATOM 1663 C C . PHE A 1 201 ? -6.861 0.369 21.943 1.00 98.88 201 PHE A C 1
ATOM 1665 O O . PHE A 1 201 ? -7.180 1.269 22.717 1.00 98.88 201 PHE A O 1
ATOM 1672 N N . SER A 1 202 ? -7.282 0.351 20.682 1.00 98.69 202 SER A N 1
ATOM 1673 C CA . SER A 1 202 ? -8.318 1.260 20.172 1.00 98.69 202 SER A CA 1
ATOM 1674 C C . SER A 1 202 ? -9.237 0.507 19.230 1.00 98.69 202 SER A C 1
ATOM 1676 O O . SER A 1 202 ? -8.766 -0.249 18.382 1.00 98.69 202 SER A O 1
ATOM 1678 N N . ILE A 1 203 ? -10.539 0.748 19.329 1.00 98.81 203 ILE A N 1
ATOM 1679 C CA . ILE A 1 203 ? -11.503 0.246 18.351 1.00 98.81 203 ILE A CA 1
ATOM 1680 C C . ILE A 1 203 ? -11.324 1.037 17.053 1.00 98.81 203 ILE A C 1
ATOM 1682 O O . ILE A 1 203 ? -11.419 2.266 17.032 1.00 98.81 203 ILE A O 1
ATOM 1686 N N . VAL A 1 204 ? -11.020 0.327 15.970 1.00 98.50 204 VAL A N 1
ATOM 1687 C CA . VAL A 1 204 ? -10.735 0.868 14.640 1.00 98.50 204 VAL A CA 1
ATOM 1688 C C . VAL A 1 204 ? -11.695 0.225 13.649 1.00 98.50 204 VAL A C 1
ATOM 1690 O O . VAL A 1 204 ? -11.454 -0.851 13.113 1.00 98.50 204 VAL A O 1
ATOM 1693 N N . ILE A 1 205 ? -12.803 0.911 13.403 1.00 98.50 205 ILE A N 1
ATOM 1694 C CA . ILE A 1 205 ? -13.801 0.503 12.413 1.00 98.50 205 ILE A CA 1
ATOM 1695 C C . ILE A 1 205 ? -13.623 1.391 11.190 1.00 98.50 205 ILE A C 1
ATOM 1697 O O . ILE A 1 205 ? -13.721 2.615 11.316 1.00 98.50 205 ILE A O 1
ATOM 1701 N N . GLU A 1 206 ? -13.386 0.813 10.019 1.00 97.44 206 GLU A N 1
ATOM 1702 C CA . GLU A 1 206 ? -13.345 1.539 8.750 1.00 97.44 206 GLU A CA 1
ATOM 1703 C C . GLU A 1 206 ? -14.727 2.051 8.338 1.00 97.44 206 GLU A C 1
ATOM 1705 O O . GLU A 1 206 ? -15.737 1.772 8.979 1.00 97.44 206 GLU A O 1
ATOM 1710 N N . ASN A 1 207 ? -14.797 2.900 7.315 1.00 95.12 207 ASN A N 1
ATOM 1711 C CA . ASN A 1 207 ? -16.085 3.430 6.856 1.00 95.12 207 ASN A CA 1
ATOM 1712 C C . ASN A 1 207 ? -16.993 2.321 6.290 1.00 95.12 207 ASN A C 1
ATOM 1714 O O . ASN A 1 207 ? -18.213 2.391 6.443 1.00 95.12 207 ASN A O 1
ATOM 1718 N N . ALA A 1 208 ? -16.377 1.297 5.703 1.00 94.44 208 ALA A N 1
ATOM 1719 C CA . ALA A 1 208 ? -16.988 0.114 5.117 1.00 94.44 208 ALA A CA 1
ATOM 1720 C C . ALA A 1 208 ? -16.047 -1.090 5.291 1.00 94.44 208 ALA A C 1
ATOM 1722 O O . ALA A 1 208 ? -14.850 -0.912 5.517 1.00 94.44 208 ALA A O 1
ATOM 1723 N N . LYS A 1 209 ? -16.583 -2.310 5.164 1.00 95.56 209 LYS A N 1
ATOM 1724 C CA . LYS A 1 209 ? -15.777 -3.537 5.085 1.00 95.56 209 LYS A CA 1
ATOM 1725 C C . LYS A 1 209 ? -15.507 -3.843 3.612 1.00 95.56 209 LYS A C 1
ATOM 1727 O O . LYS A 1 209 ? -16.382 -4.376 2.933 1.00 95.56 209 LYS A O 1
ATOM 1732 N N . ALA A 1 210 ? -14.333 -3.470 3.117 1.00 94.94 210 ALA A N 1
ATOM 1733 C CA . ALA A 1 210 ? -13.952 -3.628 1.715 1.00 94.94 210 ALA A CA 1
ATOM 1734 C C . ALA A 1 210 ? -12.481 -4.037 1.600 1.00 94.94 210 ALA A C 1
ATOM 1736 O O . ALA A 1 210 ? -11.639 -3.584 2.373 1.00 94.94 210 ALA A O 1
ATOM 1737 N N . ASP A 1 211 ? -12.175 -4.945 0.672 1.00 95.06 211 ASP A N 1
ATOM 1738 C CA . ASP A 1 211 ? -10.832 -5.512 0.572 1.00 95.06 211 ASP A CA 1
ATOM 1739 C C . ASP A 1 211 ? -9.834 -4.552 -0.062 1.00 95.06 211 ASP A C 1
ATOM 1741 O O . ASP A 1 211 ? -10.157 -3.852 -1.017 1.00 95.06 211 ASP A O 1
ATOM 1745 N N . TYR A 1 212 ? -8.631 -4.545 0.515 1.00 94.94 212 TYR A N 1
ATOM 1746 C CA . TYR A 1 212 ? -7.538 -3.588 0.302 1.00 94.94 212 TYR A CA 1
ATOM 1747 C C . TYR A 1 212 ? -7.851 -2.140 0.742 1.00 94.94 212 TYR A C 1
ATOM 1749 O O . TYR A 1 212 ? -6.965 -1.287 0.700 1.00 94.94 212 TYR A O 1
ATOM 1757 N N . GLU A 1 213 ? -9.049 -1.863 1.269 1.00 94.25 213 GLU A N 1
ATOM 1758 C CA . GLU A 1 213 ? -9.433 -0.539 1.769 1.00 94.25 213 GLU A CA 1
ATOM 1759 C C . GLU A 1 213 ? -9.162 -0.410 3.282 1.00 94.25 213 GLU A C 1
ATOM 1761 O O . GLU A 1 213 ? -9.941 -0.863 4.124 1.00 94.25 213 GLU A O 1
ATOM 1766 N N . PHE A 1 214 ? -8.049 0.233 3.647 1.00 95.88 214 PHE A N 1
ATOM 1767 C CA . PHE A 1 214 ? -7.770 0.689 5.016 1.00 95.88 214 PHE A CA 1
ATOM 1768 C C . PHE A 1 214 ? -7.305 2.143 5.018 1.00 95.88 214 PHE A C 1
ATOM 1770 O O . PHE A 1 214 ? -6.629 2.592 4.093 1.00 95.88 214 PHE A O 1
ATOM 1777 N N . THR A 1 215 ? -7.649 2.887 6.064 1.00 93.44 215 THR A N 1
ATOM 1778 C CA . THR A 1 215 ? -7.516 4.350 6.074 1.00 93.44 215 THR A CA 1
ATOM 1779 C C . THR A 1 215 ? -6.585 4.849 7.173 1.00 93.44 215 THR A C 1
ATOM 1781 O O . THR A 1 215 ? -5.898 4.082 7.855 1.00 93.44 215 THR A O 1
ATOM 1784 N N . GLU A 1 216 ? -6.591 6.162 7.392 1.00 92.50 216 GLU A N 1
ATOM 1785 C CA . GLU A 1 216 ? -5.828 6.817 8.443 1.00 92.50 216 GLU A CA 1
ATOM 1786 C C . GLU A 1 216 ? -6.184 6.333 9.848 1.00 92.50 216 GLU A C 1
ATOM 1788 O O . GLU A 1 216 ? -5.388 6.459 10.771 1.00 92.50 216 GLU A O 1
ATOM 1793 N N . LYS A 1 217 ? -7.374 5.757 10.048 1.00 94.75 217 LYS A N 1
ATOM 1794 C CA . LYS A 1 217 ? -7.795 5.227 11.356 1.00 94.75 217 LYS A CA 1
ATOM 1795 C C . LYS A 1 217 ? -6.867 4.111 11.813 1.00 94.75 217 LYS A C 1
ATOM 1797 O O . LYS A 1 217 ? -6.418 4.136 12.957 1.00 94.75 217 LYS A O 1
ATOM 1802 N N . LEU A 1 218 ? -6.559 3.180 10.912 1.00 97.88 218 LEU A N 1
ATOM 1803 C CA . LEU A 1 218 ? -5.657 2.073 11.191 1.00 97.88 218 LEU A CA 1
ATOM 1804 C C . LEU A 1 218 ? -4.206 2.548 11.304 1.00 97.88 218 LEU A C 1
ATOM 1806 O O . LEU A 1 218 ? -3.510 2.194 12.255 1.00 97.88 218 LEU A O 1
ATOM 1810 N N . ILE A 1 219 ? -3.769 3.396 10.371 1.00 96.81 219 ILE A N 1
ATOM 1811 C CA . ILE A 1 219 ? -2.391 3.896 10.344 1.00 96.81 219 ILE A CA 1
ATOM 1812 C C . ILE A 1 219 ? -2.074 4.740 11.584 1.00 96.81 219 ILE A C 1
ATOM 1814 O O . ILE A 1 219 ? -1.042 4.521 12.213 1.00 96.81 219 ILE A O 1
ATOM 1818 N N . ASP A 1 220 ? -2.964 5.642 12.007 1.00 95.06 220 ASP A N 1
ATOM 1819 C CA . ASP A 1 220 ? -2.773 6.451 13.220 1.00 95.06 220 ASP A CA 1
ATOM 1820 C C . ASP A 1 220 ? -2.675 5.572 14.481 1.00 95.06 220 ASP A C 1
ATOM 1822 O O . ASP A 1 220 ? -1.898 5.861 15.399 1.00 95.06 220 ASP A O 1
ATOM 1826 N N . CYS A 1 221 ? -3.439 4.475 14.527 1.00 97.31 221 CYS A N 1
ATOM 1827 C CA . CYS A 1 221 ? -3.383 3.505 15.617 1.00 97.31 221 CYS A CA 1
ATOM 1828 C C . CYS A 1 221 ? -1.986 2.868 15.700 1.00 97.31 221 CYS A C 1
ATOM 1830 O O . CYS A 1 221 ? -1.328 2.952 16.740 1.00 97.31 221 CYS A O 1
ATOM 1832 N N . PHE A 1 222 ? -1.474 2.343 14.583 1.00 98.38 222 PHE A N 1
ATOM 1833 C CA . PHE A 1 222 ? -0.127 1.773 14.542 1.00 98.38 222 PHE A CA 1
ATOM 1834 C C . PHE A 1 222 ? 0.965 2.802 14.836 1.00 98.38 222 PHE A C 1
ATOM 1836 O O . PHE A 1 222 ? 1.851 2.529 15.640 1.00 98.38 222 PHE A O 1
ATOM 1843 N N . LEU A 1 223 ? 0.893 4.002 14.251 1.00 96.50 223 LEU A N 1
ATOM 1844 C CA . LEU A 1 223 ? 1.906 5.058 14.401 1.00 96.50 223 LEU A CA 1
ATOM 1845 C C . LEU A 1 223 ? 1.958 5.691 15.800 1.00 96.50 223 LEU A C 1
ATOM 1847 O O . LEU A 1 223 ? 2.885 6.445 16.103 1.00 96.50 223 LEU A O 1
ATOM 1851 N N . SER A 1 224 ? 0.996 5.375 16.663 1.00 96.62 224 SER A N 1
ATOM 1852 C CA . SER A 1 224 ? 1.017 5.731 18.083 1.00 96.62 224 SER A CA 1
ATOM 1853 C C . SER A 1 224 ? 1.382 4.548 18.989 1.00 96.62 224 SER A C 1
ATOM 1855 O O . SER A 1 224 ? 1.424 4.706 20.211 1.00 96.62 224 SER A O 1
ATOM 1857 N N . GLY A 1 225 ? 1.652 3.366 18.426 1.00 97.25 225 GLY A N 1
ATOM 1858 C CA . GLY A 1 225 ? 1.931 2.137 19.170 1.00 97.25 225 GLY A CA 1
ATOM 1859 C C . GLY A 1 225 ? 0.703 1.533 19.855 1.00 97.25 225 GLY A C 1
ATOM 1860 O O . GLY A 1 225 ? 0.855 0.810 20.833 1.00 97.25 225 GLY A O 1
ATOM 1861 N N . THR A 1 226 ? -0.508 1.873 19.412 1.00 98.56 226 THR A N 1
ATOM 1862 C CA . THR A 1 226 ? -1.763 1.310 19.929 1.00 98.56 226 THR A CA 1
ATOM 1863 C C . THR A 1 226 ? -2.186 0.116 19.075 1.00 98.56 226 THR A C 1
ATOM 1865 O O . THR A 1 226 ? -2.061 0.145 17.850 1.00 98.56 226 THR A O 1
ATOM 1868 N N . ILE A 1 227 ? -2.694 -0.940 19.712 1.00 98.88 227 ILE A N 1
ATOM 1869 C CA . ILE A 1 227 ? -3.155 -2.151 19.025 1.00 98.88 227 ILE A CA 1
ATOM 1870 C C . ILE A 1 227 ? -4.604 -1.955 18.554 1.00 98.88 227 ILE A C 1
ATOM 1872 O O . ILE A 1 227 ? -5.481 -1.670 19.375 1.00 98.88 227 ILE A O 1
ATOM 1876 N N . PRO A 1 228 ? -4.893 -2.104 17.254 1.00 98.81 228 PRO A N 1
ATOM 1877 C CA . PRO A 1 228 ? -6.245 -1.949 16.742 1.00 98.81 228 PRO A CA 1
ATOM 1878 C C . PRO A 1 228 ? -7.119 -3.169 17.063 1.00 98.81 228 PRO A C 1
ATOM 1880 O O . PRO A 1 228 ? -6.719 -4.314 16.844 1.00 98.81 228 PRO A O 1
ATOM 1883 N N . ILE A 1 229 ? -8.343 -2.899 17.515 1.00 98.88 229 ILE A N 1
ATOM 1884 C CA . ILE A 1 229 ? -9.477 -3.827 17.475 1.00 98.88 229 ILE A CA 1
ATOM 1885 C C . ILE A 1 229 ? -10.234 -3.498 16.188 1.00 98.88 229 ILE A C 1
ATOM 1887 O O . ILE A 1 229 ? -10.893 -2.461 16.111 1.00 98.88 229 ILE A O 1
ATOM 1891 N N . TYR A 1 230 ? -10.021 -4.290 15.143 1.00 98.81 230 TYR A N 1
ATOM 1892 C CA . TYR A 1 230 ? -10.154 -3.863 13.755 1.00 98.81 230 TYR A CA 1
ATOM 1893 C C . TYR A 1 230 ? -11.336 -4.496 13.016 1.00 98.81 230 TYR A C 1
ATOM 1895 O O . TYR A 1 230 ? -11.487 -5.716 13.011 1.00 98.81 230 TYR A O 1
ATOM 1903 N N . TYR A 1 231 ? -12.087 -3.650 12.307 1.00 98.69 231 TYR A N 1
ATOM 1904 C CA . TYR A 1 231 ? -13.105 -4.021 11.322 1.00 98.69 231 TYR A CA 1
ATOM 1905 C C . TYR A 1 231 ? -12.879 -3.211 10.040 1.00 98.69 231 TYR A C 1
ATOM 1907 O O . TYR A 1 231 ? -12.957 -1.980 10.068 1.00 98.69 231 TYR A O 1
ATOM 1915 N N . GLY A 1 232 ? -12.608 -3.873 8.912 1.00 97.06 232 GLY A N 1
ATOM 1916 C CA . GLY A 1 232 ? -12.292 -3.195 7.650 1.00 97.06 232 GLY A CA 1
ATOM 1917 C C . GLY A 1 232 ? -11.814 -4.140 6.548 1.00 97.06 232 GLY A C 1
ATOM 1918 O O . GLY A 1 232 ? -12.583 -4.965 6.065 1.00 97.06 232 GLY A O 1
ATOM 1919 N N . CYS A 1 233 ? -10.555 -4.017 6.134 1.00 97.31 233 CYS A N 1
ATOM 1920 C CA . CYS A 1 233 ? -9.944 -4.799 5.058 1.00 97.31 233 CYS A CA 1
ATOM 1921 C C . CYS A 1 233 ? -9.862 -6.307 5.392 1.00 97.31 233 CYS A C 1
ATOM 1923 O O . CYS A 1 233 ? -9.120 -6.672 6.306 1.00 97.31 233 CYS A O 1
ATOM 1925 N N . PRO A 1 234 ? -10.557 -7.206 4.658 1.00 96.88 234 PRO A N 1
ATOM 1926 C CA . PRO A 1 234 ? -10.493 -8.649 4.904 1.00 96.88 234 PRO A CA 1
ATOM 1927 C C . PRO A 1 234 ? -9.119 -9.278 4.640 1.00 96.88 234 PRO A C 1
ATOM 1929 O O . PRO A 1 234 ? -8.747 -10.217 5.337 1.00 96.88 234 PRO A O 1
ATOM 1932 N N . SER A 1 235 ? -8.350 -8.776 3.665 1.00 96.06 235 SER A N 1
ATOM 1933 C CA . SER A 1 235 ? -6.994 -9.261 3.369 1.00 96.06 235 SER A CA 1
ATOM 1934 C C . SER A 1 235 ? -5.896 -8.456 4.083 1.00 96.06 235 SER A C 1
ATOM 1936 O O . SER A 1 235 ? -4.790 -8.313 3.547 1.00 96.06 235 SER A O 1
ATOM 1938 N N . ILE A 1 236 ? -6.154 -7.914 5.282 1.00 97.56 236 ILE A N 1
ATOM 1939 C CA . ILE A 1 236 ? -5.194 -7.044 5.984 1.00 97.56 236 ILE A CA 1
ATOM 1940 C C . ILE A 1 236 ? -3.835 -7.719 6.255 1.00 97.56 236 ILE A C 1
ATOM 1942 O O . ILE A 1 236 ? -2.808 -7.042 6.286 1.00 97.56 236 ILE A O 1
ATOM 1946 N N . GLN A 1 237 ? -3.791 -9.055 6.333 1.00 94.81 237 GLN A N 1
ATOM 1947 C CA . GLN A 1 237 ? -2.573 -9.865 6.468 1.00 94.81 237 GLN A CA 1
ATOM 1948 C C . GLN A 1 237 ? -1.574 -9.714 5.317 1.00 94.81 237 GLN A C 1
ATOM 1950 O O . GLN A 1 237 ? -0.406 -10.062 5.469 1.00 94.81 237 GLN A O 1
ATOM 1955 N N . LYS A 1 238 ? -2.013 -9.215 4.155 1.00 91.88 238 LYS A N 1
ATOM 1956 C CA . LYS A 1 238 ? -1.107 -8.894 3.043 1.00 91.88 238 LYS A CA 1
ATOM 1957 C C . LYS A 1 238 ? -0.298 -7.626 3.300 1.00 91.88 238 LYS A C 1
ATOM 1959 O O . LYS A 1 238 ? 0.751 -7.445 2.689 1.00 91.88 238 LYS A O 1
ATOM 1964 N N . PHE A 1 239 ? -0.787 -6.758 4.184 1.00 90.94 239 PHE A N 1
ATOM 1965 C CA . PHE A 1 239 ? -0.229 -5.432 4.420 1.00 90.94 239 PHE A CA 1
ATOM 1966 C C . PHE A 1 239 ? 0.423 -5.306 5.795 1.00 90.94 239 PHE A C 1
ATOM 1968 O O . PHE A 1 239 ? 1.405 -4.582 5.916 1.00 90.94 239 PHE A O 1
ATOM 1975 N N . PHE A 1 240 ? -0.088 -6.011 6.808 1.00 95.06 240 PHE A N 1
ATOM 1976 C CA . PHE A 1 240 ? 0.362 -5.911 8.198 1.00 95.06 240 PHE A CA 1
ATOM 1977 C C . PHE A 1 240 ? 0.433 -7.282 8.885 1.00 95.06 240 PHE A C 1
ATOM 1979 O O . PHE A 1 240 ? -0.182 -8.257 8.456 1.00 95.06 240 PHE A O 1
ATOM 1986 N N . ASP A 1 241 ? 1.171 -7.349 9.990 1.00 94.00 241 ASP A N 1
ATOM 1987 C CA . ASP A 1 241 ? 1.262 -8.526 10.849 1.00 94.00 241 ASP A CA 1
ATOM 1988 C C . ASP A 1 241 ? 0.003 -8.656 11.715 1.00 94.00 241 ASP A C 1
ATOM 1990 O O . ASP A 1 241 ? -0.190 -7.918 12.686 1.00 94.00 241 ASP A O 1
ATOM 1994 N N . ILE A 1 242 ? -0.859 -9.614 11.376 1.00 97.62 242 ILE A N 1
ATOM 1995 C CA . ILE A 1 242 ? -2.139 -9.826 12.067 1.00 97.62 242 ILE A CA 1
ATOM 1996 C C . ILE A 1 242 ? -1.996 -10.232 13.534 1.00 97.62 242 ILE A C 1
ATOM 1998 O O . ILE A 1 242 ? -2.950 -10.093 14.287 1.00 97.62 242 ILE A O 1
ATOM 2002 N N . ARG A 1 243 ? -0.813 -10.671 13.988 1.00 97.50 243 ARG A N 1
ATOM 2003 C CA . ARG A 1 243 ? -0.570 -10.956 15.416 1.00 97.50 243 ARG A CA 1
ATOM 2004 C C . ARG A 1 243 ? -0.581 -9.687 16.275 1.00 97.50 243 ARG A C 1
ATOM 2006 O O . ARG A 1 243 ? -0.688 -9.775 17.493 1.00 97.50 243 ARG A O 1
ATOM 2013 N N . GLY A 1 244 ? -0.475 -8.515 15.647 1.00 98.00 244 GLY A N 1
ATOM 2014 C CA . GLY A 1 244 ? -0.621 -7.201 16.271 1.00 98.00 244 GLY A CA 1
ATOM 2015 C C . GLY A 1 244 ? -1.983 -6.547 16.024 1.00 98.00 244 GLY A C 1
ATOM 2016 O O . GLY A 1 244 ? -2.062 -5.324 16.103 1.00 98.00 244 GLY A O 1
ATOM 2017 N N . ILE A 1 245 ? -3.020 -7.314 15.660 1.00 98.75 245 ILE A N 1
ATOM 2018 C CA . ILE A 1 245 ? -4.362 -6.821 15.308 1.00 98.75 245 ILE A CA 1
ATOM 2019 C C . ILE A 1 245 ? -5.414 -7.752 15.926 1.00 98.75 245 ILE A C 1
ATOM 2021 O O . ILE A 1 245 ? -5.342 -8.966 15.760 1.00 98.75 245 ILE A O 1
ATOM 2025 N N . LEU A 1 246 ? -6.423 -7.195 16.596 1.00 98.75 246 LEU A N 1
ATOM 2026 C CA . LEU A 1 246 ? -7.577 -7.952 17.092 1.00 98.75 246 LEU A CA 1
ATOM 2027 C C . LEU A 1 246 ? -8.750 -7.770 16.133 1.00 98.75 246 LEU A C 1
ATOM 2029 O O . LEU A 1 246 ? -9.436 -6.758 16.181 1.00 98.75 246 LEU A O 1
ATOM 2033 N N . GLN A 1 247 ? -8.951 -8.708 15.214 1.00 98.38 247 GLN A N 1
ATOM 2034 C CA . GLN A 1 247 ? -9.966 -8.580 14.165 1.00 98.38 247 GLN A CA 1
ATOM 2035 C C . GLN A 1 247 ? -11.342 -9.049 14.643 1.00 98.38 247 GLN A C 1
ATOM 2037 O O . GLN A 1 247 ? -11.432 -10.007 15.410 1.00 98.38 247 GLN A O 1
ATOM 2042 N N . PHE A 1 248 ? -12.397 -8.401 14.154 1.00 98.50 248 PHE A N 1
ATOM 2043 C CA . PHE A 1 248 ? -13.779 -8.825 14.366 1.00 98.50 248 PHE A CA 1
ATOM 2044 C C . PHE A 1 248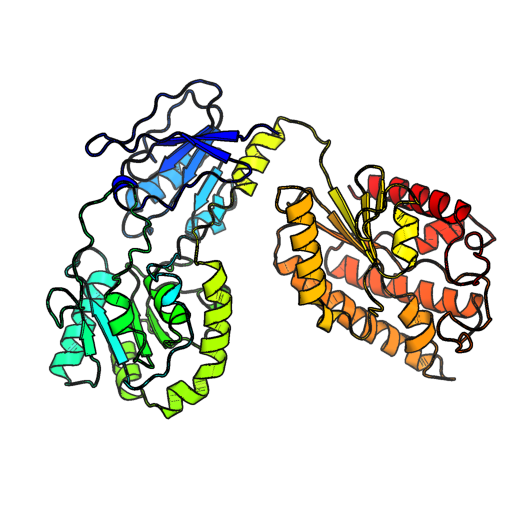 ? -14.639 -8.528 13.139 1.00 98.50 248 PHE A C 1
ATOM 2046 O O . PHE A 1 248 ? -14.375 -7.584 12.393 1.00 98.50 248 PHE A O 1
ATOM 2053 N N . ASP A 1 249 ? -15.709 -9.301 12.983 1.00 96.69 249 ASP A N 1
ATOM 2054 C CA . ASP A 1 249 ? -16.656 -9.203 11.875 1.00 96.69 249 ASP A CA 1
ATOM 2055 C C . ASP A 1 249 ? -18.079 -8.894 12.333 1.00 96.69 249 ASP A C 1
ATOM 2057 O O . ASP A 1 249 ? -18.897 -8.424 11.538 1.00 96.69 249 ASP A O 1
ATOM 2061 N N . THR A 1 250 ? -18.378 -9.120 13.613 1.00 97.44 250 THR A N 1
ATOM 2062 C CA . THR A 1 250 ? -19.695 -8.849 14.190 1.00 97.44 250 THR A CA 1
ATOM 2063 C C . THR A 1 250 ? -19.617 -7.967 15.429 1.00 97.44 250 THR A C 1
ATOM 2065 O O . THR A 1 250 ? -18.609 -7.906 16.132 1.00 97.44 250 THR A O 1
ATOM 2068 N N . GLU A 1 251 ? -20.728 -7.295 15.726 1.00 96.62 251 GLU A N 1
ATOM 2069 C CA . GLU A 1 251 ? -20.905 -6.524 16.958 1.00 96.62 251 GLU A CA 1
ATOM 2070 C C . GLU A 1 251 ? -20.592 -7.360 18.207 1.00 96.62 251 GLU A C 1
ATOM 2072 O O . GLU A 1 251 ? -19.859 -6.913 19.088 1.00 96.62 251 GLU A O 1
ATOM 2077 N N . LYS A 1 252 ? -21.099 -8.599 18.241 1.00 97.25 252 LYS A N 1
ATOM 2078 C CA . LYS A 1 252 ? -20.885 -9.535 19.344 1.00 97.25 252 LYS A CA 1
ATOM 2079 C C . LYS A 1 252 ? -19.404 -9.866 19.524 1.00 97.25 252 LYS A C 1
ATOM 2081 O O . LYS A 1 252 ? -18.912 -9.797 20.642 1.00 97.25 252 LYS A O 1
ATOM 2086 N N . GLU A 1 253 ? -18.693 -10.187 18.446 1.00 98.50 253 GLU A N 1
ATOM 2087 C CA . GLU A 1 253 ? -17.255 -10.487 18.508 1.00 98.50 253 GLU A CA 1
ATOM 2088 C C . GLU A 1 253 ? -16.443 -9.301 19.030 1.00 98.50 253 GLU A C 1
ATOM 2090 O O . GLU A 1 253 ? -15.537 -9.489 19.838 1.00 98.50 253 GLU A O 1
ATOM 2095 N N . CYS A 1 254 ? -16.786 -8.074 18.620 1.00 98.44 254 CYS A N 1
ATOM 2096 C CA . CYS A 1 254 ? -16.146 -6.882 19.170 1.00 98.44 254 CYS A CA 1
ATOM 2097 C C . CYS A 1 254 ? -16.345 -6.809 20.688 1.00 98.44 254 CYS A C 1
ATOM 2099 O O . CYS A 1 254 ? -15.374 -6.629 21.416 1.00 98.44 254 CYS A O 1
ATOM 2101 N N . VAL A 1 255 ? -17.583 -6.959 21.171 1.00 97.50 255 VAL A N 1
ATOM 2102 C CA . VAL A 1 255 ? -17.897 -6.920 22.610 1.00 97.50 255 VAL A CA 1
ATOM 2103 C C . VAL A 1 255 ? -17.188 -8.049 23.366 1.00 97.50 255 VAL A C 1
ATOM 2105 O O . VAL A 1 255 ? -16.592 -7.796 24.412 1.00 97.50 255 VAL A O 1
ATOM 2108 N N . ASP A 1 256 ? -17.160 -9.263 22.812 1.00 97.94 256 ASP A N 1
ATOM 2109 C CA . ASP A 1 256 ? -16.438 -10.400 23.390 1.00 97.94 256 ASP A CA 1
ATOM 2110 C C . ASP A 1 256 ? -14.935 -10.085 23.538 1.00 97.94 256 ASP A C 1
ATOM 2112 O O . ASP A 1 256 ? -14.359 -10.321 24.600 1.00 97.94 256 ASP A O 1
ATOM 2116 N N . ILE A 1 257 ? -14.301 -9.477 22.523 1.00 98.44 257 ILE A N 1
ATOM 2117 C CA . ILE A 1 257 ? -12.897 -9.034 22.596 1.00 98.44 257 ILE A CA 1
ATOM 2118 C C . ILE A 1 257 ? -12.713 -7.997 23.707 1.00 98.44 257 ILE A C 1
ATOM 2120 O O . ILE A 1 257 ? -11.768 -8.117 24.490 1.00 98.44 257 ILE A O 1
ATOM 2124 N N . LEU A 1 258 ? -13.610 -7.010 23.818 1.00 98.25 258 LEU A N 1
ATOM 2125 C CA . LEU A 1 258 ? -13.528 -5.953 24.835 1.00 98.25 258 LEU A CA 1
ATOM 2126 C C . LEU A 1 258 ? -13.493 -6.514 26.265 1.00 98.25 258 LEU A C 1
ATOM 2128 O O . LEU A 1 258 ? -12.800 -5.954 27.115 1.00 98.25 258 LEU A O 1
ATOM 2132 N N . HIS A 1 259 ? -14.167 -7.637 26.526 1.00 96.94 259 HIS A N 1
ATOM 2133 C CA . HIS A 1 259 ? -14.137 -8.314 27.828 1.00 96.94 259 HIS A CA 1
ATOM 2134 C C . HIS A 1 259 ? -12.804 -9.001 28.160 1.00 96.94 259 HIS A C 1
ATOM 2136 O O . HIS A 1 259 ? -12.547 -9.294 29.327 1.00 96.94 259 HIS A O 1
ATOM 2142 N N . THR A 1 260 ? -11.951 -9.254 27.168 1.00 96.94 260 THR A N 1
ATOM 2143 C CA . THR A 1 260 ? -10.669 -9.960 27.350 1.00 96.94 260 THR A CA 1
ATOM 2144 C C . THR A 1 260 ? -9.459 -9.039 27.494 1.00 96.94 260 THR A C 1
ATOM 2146 O O . THR A 1 260 ? -8.362 -9.512 27.796 1.00 96.94 260 THR A O 1
ATOM 2149 N N . LEU A 1 261 ? -9.626 -7.731 27.277 1.00 98.25 261 LEU A N 1
ATOM 2150 C CA . LEU A 1 261 ? -8.501 -6.803 27.194 1.00 98.25 261 LEU A CA 1
ATOM 2151 C C . LEU A 1 261 ? -7.799 -6.637 28.543 1.00 98.25 261 LEU A C 1
ATOM 2153 O O . LEU A 1 261 ? -8.399 -6.225 29.535 1.00 98.25 261 LEU A O 1
ATOM 2157 N N . THR A 1 262 ? -6.489 -6.872 28.557 1.00 98.06 262 THR A N 1
ATOM 2158 C CA . THR A 1 262 ? -5.645 -6.681 29.742 1.00 98.06 262 THR A CA 1
ATOM 2159 C C . THR A 1 262 ? -4.296 -6.050 29.382 1.00 98.06 262 THR A C 1
ATOM 2161 O O . THR A 1 262 ? -3.843 -6.151 28.236 1.00 98.06 262 THR A O 1
ATOM 2164 N N . PRO A 1 263 ? -3.594 -5.432 30.352 1.00 98.38 263 PRO A N 1
ATOM 2165 C CA . PRO A 1 263 ? -2.217 -4.982 30.154 1.00 98.38 263 PRO A CA 1
ATOM 2166 C C . PRO A 1 263 ? -1.249 -6.098 29.750 1.00 98.38 263 PRO A C 1
ATOM 2168 O O . PRO A 1 263 ? -0.340 -5.871 28.955 1.00 98.38 263 PRO A O 1
ATOM 2171 N N . GLU A 1 264 ? -1.448 -7.309 30.272 1.00 98.38 264 GLU A N 1
ATOM 2172 C CA . GLU A 1 264 ? -0.642 -8.480 29.917 1.00 98.38 264 GLU A CA 1
ATOM 2173 C C . GLU A 1 264 ? -0.818 -8.854 28.442 1.00 98.38 264 GLU A C 1
ATOM 2175 O O . GLU A 1 264 ? 0.168 -9.056 27.735 1.00 98.38 264 GLU A O 1
ATOM 2180 N N . MET A 1 265 ? -2.060 -8.849 27.949 1.00 98.31 265 MET A N 1
ATOM 2181 C CA . MET A 1 265 ? -2.357 -9.084 26.538 1.00 98.31 265 MET A CA 1
ATOM 2182 C C . MET A 1 265 ? -1.640 -8.072 25.635 1.00 98.31 265 MET A C 1
ATOM 2184 O O . MET A 1 265 ? -0.995 -8.467 24.664 1.00 98.31 265 MET A O 1
ATOM 2188 N N . TYR A 1 266 ? -1.677 -6.780 25.982 1.00 98.44 266 TYR A N 1
ATOM 2189 C CA . TYR A 1 266 ? -0.936 -5.754 25.243 1.00 98.44 266 TYR A CA 1
ATOM 2190 C C . TYR A 1 266 ? 0.571 -6.035 25.238 1.00 98.44 266 TYR A C 1
ATOM 2192 O O . TYR A 1 266 ? 1.205 -5.987 24.185 1.00 98.44 266 TYR A O 1
ATOM 2200 N N . ASN A 1 267 ? 1.149 -6.370 26.396 1.00 98.06 267 ASN A N 1
ATOM 2201 C CA . ASN A 1 267 ? 2.578 -6.665 26.510 1.00 98.06 267 ASN A CA 1
ATOM 2202 C C . ASN A 1 267 ? 2.992 -7.872 25.655 1.00 98.06 267 ASN A C 1
ATOM 2204 O O . ASN A 1 267 ? 4.018 -7.806 24.980 1.00 98.06 267 ASN A O 1
ATOM 2208 N N . ASN A 1 268 ? 2.171 -8.925 25.609 1.00 97.94 268 ASN A N 1
ATOM 2209 C CA . ASN A 1 268 ? 2.405 -10.101 24.765 1.00 97.94 268 ASN A CA 1
ATOM 2210 C C . ASN A 1 268 ? 2.335 -9.775 23.265 1.00 97.94 268 ASN A C 1
ATOM 2212 O O . ASN A 1 268 ? 3.029 -10.391 22.456 1.00 97.94 268 ASN A O 1
ATOM 2216 N N . MET A 1 269 ? 1.524 -8.787 22.885 1.00 98.12 269 MET A N 1
ATOM 2217 C CA . MET A 1 269 ? 1.372 -8.348 21.498 1.00 98.12 269 MET A CA 1
ATOM 2218 C C . MET A 1 269 ? 2.333 -7.216 21.096 1.00 98.12 269 MET A C 1
ATOM 2220 O O . MET A 1 269 ? 2.438 -6.893 19.910 1.00 98.12 269 MET A O 1
ATOM 2224 N N . LYS A 1 270 ? 3.052 -6.611 22.052 1.00 95.00 270 LYS A N 1
ATOM 2225 C CA . LYS A 1 270 ? 3.860 -5.396 21.853 1.00 95.00 270 LYS A CA 1
ATOM 2226 C C . LYS A 1 270 ? 4.889 -5.531 20.730 1.00 95.00 270 LYS A C 1
ATOM 2228 O O . LYS A 1 270 ? 5.036 -4.608 19.936 1.00 95.00 270 LYS A O 1
ATOM 2233 N N . VAL A 1 271 ? 5.544 -6.687 20.614 1.00 93.06 271 VAL A N 1
ATOM 2234 C CA . VAL A 1 271 ? 6.523 -6.946 19.542 1.00 93.06 271 VAL A CA 1
ATOM 2235 C C . VAL A 1 271 ? 5.891 -6.862 18.144 1.00 93.06 271 VAL A C 1
ATOM 2237 O O . VAL A 1 271 ? 6.501 -6.351 17.207 1.00 93.06 271 VAL A O 1
ATOM 2240 N N . TYR A 1 272 ? 4.636 -7.293 17.997 1.00 95.94 272 TYR A N 1
ATOM 2241 C CA . TYR A 1 272 ? 3.903 -7.208 16.732 1.00 95.94 272 TYR A CA 1
ATOM 2242 C C . TYR A 1 272 ? 3.364 -5.795 16.484 1.00 95.94 272 TYR A C 1
ATOM 2244 O O . TYR A 1 272 ? 3.323 -5.346 15.340 1.00 95.94 272 TYR A O 1
ATOM 2252 N N . ALA A 1 273 ? 3.010 -5.061 17.545 1.00 93.62 273 ALA A N 1
ATOM 2253 C CA . ALA A 1 273 ? 2.675 -3.641 17.449 1.00 93.62 273 ALA A CA 1
ATOM 2254 C C . ALA A 1 273 ? 3.879 -2.809 16.971 1.00 93.62 273 ALA A C 1
ATOM 2256 O O . ALA A 1 273 ? 3.726 -1.958 16.099 1.00 93.62 273 ALA A O 1
ATOM 2257 N N . GLU A 1 274 ? 5.085 -3.095 17.472 1.00 90.25 274 GLU A N 1
ATOM 2258 C CA . GLU A 1 274 ? 6.339 -2.479 17.012 1.00 90.25 274 GLU A CA 1
ATOM 2259 C C . GLU A 1 274 ? 6.640 -2.826 15.545 1.00 90.25 274 GLU A C 1
ATOM 2261 O O . GLU A 1 274 ? 7.026 -1.952 14.765 1.00 90.25 274 GLU A O 1
ATOM 2266 N N . HIS A 1 275 ? 6.401 -4.076 15.135 1.00 88.38 275 HIS A N 1
ATOM 2267 C CA . HIS A 1 275 ? 6.534 -4.485 13.736 1.00 88.38 275 HIS A CA 1
ATOM 2268 C C . HIS A 1 275 ? 5.565 -3.710 12.824 1.00 88.38 275 HIS A C 1
ATOM 2270 O O . HIS A 1 275 ? 5.986 -3.122 11.823 1.00 88.38 275 HIS A O 1
ATOM 2276 N N . ASN A 1 276 ? 4.288 -3.623 13.204 1.00 96.00 276 ASN A N 1
ATOM 2277 C CA . ASN A 1 276 ? 3.285 -2.871 12.450 1.00 96.00 276 ASN A CA 1
ATOM 2278 C C . ASN A 1 276 ? 3.534 -1.360 12.468 1.00 96.00 276 ASN A C 1
ATOM 2280 O O . ASN A 1 276 ? 3.288 -0.711 11.455 1.00 96.00 276 ASN A O 1
ATOM 2284 N N . TYR A 1 277 ? 4.090 -0.798 13.547 1.00 95.56 277 TYR A N 1
ATOM 2285 C CA . TYR A 1 277 ? 4.548 0.594 13.585 1.00 95.56 277 TYR A CA 1
ATOM 2286 C C . TYR A 1 277 ? 5.569 0.866 12.471 1.00 95.56 277 TYR A C 1
ATOM 2288 O O . TYR A 1 277 ? 5.429 1.844 11.737 1.00 95.56 277 TYR A O 1
ATOM 2296 N N . VAL A 1 278 ? 6.565 -0.015 12.292 1.00 92.25 278 VAL A N 1
ATOM 2297 C CA . VAL A 1 278 ? 7.582 0.121 11.232 1.00 92.25 278 VAL A CA 1
ATOM 2298 C C . VAL A 1 278 ? 6.955 0.051 9.840 1.00 92.25 278 VAL A C 1
ATOM 2300 O O . VAL A 1 278 ? 7.287 0.876 8.987 1.00 92.25 278 VAL A O 1
ATOM 2303 N N . ILE A 1 279 ? 6.033 -0.887 9.609 1.00 88.50 279 ILE A N 1
ATOM 2304 C CA . ILE A 1 279 ? 5.316 -1.005 8.332 1.00 88.50 279 ILE A CA 1
ATOM 2305 C C . ILE A 1 279 ? 4.474 0.253 8.068 1.00 88.50 279 ILE A C 1
ATOM 2307 O O . ILE A 1 279 ? 4.552 0.830 6.981 1.00 88.50 279 ILE A O 1
ATOM 2311 N N . ALA A 1 280 ? 3.731 0.724 9.075 1.00 93.00 280 ALA A N 1
ATOM 2312 C CA . ALA A 1 280 ? 2.860 1.894 9.000 1.00 93.00 280 ALA A CA 1
ATOM 2313 C C . ALA A 1 280 ? 3.619 3.179 8.626 1.00 93.00 280 ALA A C 1
ATOM 2315 O O . ALA A 1 280 ? 3.044 4.078 8.016 1.00 93.00 280 ALA A O 1
ATOM 2316 N N . GLN A 1 281 ? 4.927 3.266 8.906 1.00 86.25 281 GLN A N 1
ATOM 2317 C CA . GLN A 1 281 ? 5.734 4.425 8.507 1.00 86.25 281 GLN A CA 1
ATOM 2318 C C . GLN A 1 281 ? 5.788 4.648 6.987 1.00 86.25 281 GLN A C 1
ATOM 2320 O O . GLN A 1 281 ? 6.007 5.780 6.559 1.00 86.25 281 GLN A O 1
ATOM 2325 N N . ARG A 1 282 ? 5.561 3.606 6.175 1.00 86.19 282 ARG A N 1
ATOM 2326 C CA . ARG A 1 282 ? 5.491 3.714 4.706 1.00 86.19 282 ARG A CA 1
ATOM 2327 C C . ARG A 1 282 ? 4.268 4.502 4.231 1.00 86.19 282 ARG A C 1
ATOM 2329 O O . ARG A 1 282 ? 4.297 5.062 3.148 1.00 86.19 282 ARG A O 1
ATOM 2336 N N . TYR A 1 283 ? 3.242 4.590 5.075 1.00 87.06 283 TYR A N 1
ATOM 2337 C CA . TYR A 1 283 ? 1.951 5.215 4.796 1.00 87.06 283 TYR A CA 1
ATOM 2338 C C . TYR A 1 283 ? 1.839 6.637 5.378 1.00 87.06 283 TYR A C 1
ATOM 2340 O O . TYR A 1 283 ? 0.759 7.215 5.442 1.00 87.06 283 TYR A O 1
ATOM 2348 N N . LYS A 1 284 ? 2.948 7.245 5.831 1.00 82.81 284 LYS A N 1
ATOM 2349 C CA . LYS A 1 284 ? 2.931 8.623 6.372 1.00 82.81 284 LYS A CA 1
ATOM 2350 C C . LYS A 1 284 ? 2.580 9.683 5.329 1.00 82.81 284 LYS A C 1
ATOM 2352 O O . LYS A 1 284 ? 2.159 10.788 5.680 1.00 82.81 284 LYS A O 1
ATOM 2357 N N . ILE A 1 285 ? 2.868 9.388 4.069 1.00 79.06 285 ILE A N 1
ATOM 2358 C CA . ILE A 1 285 ? 2.648 10.255 2.918 1.00 79.06 285 ILE A CA 1
ATOM 2359 C C . ILE A 1 285 ? 1.907 9.406 1.895 1.00 79.06 285 ILE A C 1
ATOM 2361 O O . ILE A 1 285 ? 2.234 8.234 1.721 1.00 79.06 285 ILE A O 1
ATOM 2365 N N . PHE A 1 286 ? 0.905 9.997 1.255 1.00 82.88 286 PHE A N 1
ATOM 2366 C CA . PHE A 1 286 ? 0.216 9.355 0.149 1.00 82.88 286 PHE A CA 1
ATOM 2367 C C . PHE A 1 286 ? 1.200 9.120 -1.003 1.00 82.88 286 PHE A C 1
ATOM 2369 O O . PHE A 1 286 ? 1.818 10.069 -1.484 1.00 82.88 286 PHE A O 1
ATOM 2376 N N . ASP A 1 287 ? 1.356 7.866 -1.425 1.00 83.62 287 ASP A N 1
ATOM 2377 C CA . ASP A 1 287 ? 2.134 7.517 -2.613 1.00 83.62 287 ASP A CA 1
ATOM 2378 C C . ASP A 1 287 ? 1.163 7.362 -3.788 1.00 83.62 287 ASP A C 1
ATOM 2380 O O . ASP A 1 287 ? 0.372 6.420 -3.827 1.00 83.62 287 ASP A O 1
ATOM 2384 N N . LEU A 1 288 ? 1.212 8.304 -4.735 1.00 84.81 288 LEU A N 1
ATOM 2385 C CA . LEU A 1 288 ? 0.439 8.228 -5.980 1.00 84.81 288 LEU A CA 1
ATOM 2386 C C . LEU A 1 288 ? 0.895 7.056 -6.865 1.00 84.81 288 LEU A C 1
ATOM 2388 O O . LEU A 1 288 ? 0.177 6.679 -7.787 1.00 84.81 288 LEU A O 1
ATOM 2392 N N . CYS A 1 289 ? 2.085 6.506 -6.600 1.00 84.31 289 CYS A N 1
ATOM 2393 C CA . CYS A 1 289 ? 2.785 5.583 -7.482 1.00 84.31 289 CYS A CA 1
ATOM 2394 C C . CYS A 1 289 ? 2.998 6.217 -8.864 1.00 84.31 289 CYS A C 1
ATOM 2396 O O . CYS A 1 289 ? 2.578 5.679 -9.887 1.00 84.31 289 CYS A O 1
ATOM 2398 N N . GLU A 1 290 ? 3.648 7.390 -8.882 1.00 85.56 290 GLU A N 1
ATOM 2399 C CA . GLU A 1 290 ? 3.879 8.177 -10.103 1.00 85.56 290 GLU A CA 1
ATOM 2400 C C . GLU A 1 290 ? 4.603 7.406 -11.213 1.00 85.56 290 GLU A C 1
ATOM 2402 O O . GLU A 1 290 ? 4.425 7.740 -12.380 1.00 85.56 290 GLU A O 1
ATOM 2407 N N . ASP A 1 291 ? 5.337 6.345 -10.866 1.00 81.50 291 ASP A N 1
ATOM 2408 C CA . ASP A 1 291 ? 5.993 5.436 -11.809 1.00 81.50 291 ASP A CA 1
ATOM 2409 C C . ASP A 1 291 ? 5.007 4.906 -12.867 1.00 81.50 291 ASP A C 1
ATOM 2411 O O . ASP A 1 291 ? 5.351 4.874 -14.042 1.00 81.50 291 ASP A O 1
ATOM 2415 N N . TYR A 1 292 ? 3.749 4.611 -12.509 1.00 86.19 292 TYR A N 1
ATOM 2416 C CA . TYR A 1 292 ? 2.737 4.190 -13.490 1.00 86.19 292 TYR A CA 1
ATOM 2417 C C . TYR A 1 292 ? 2.423 5.277 -14.527 1.00 86.19 292 TYR A C 1
ATOM 2419 O O . TYR A 1 292 ? 2.184 4.981 -15.696 1.00 86.19 292 TYR A O 1
ATOM 2427 N N . ILE A 1 293 ? 2.416 6.543 -14.103 1.00 89.12 293 ILE A N 1
ATOM 2428 C CA . ILE A 1 293 ? 2.155 7.693 -14.977 1.00 89.12 293 ILE A CA 1
ATOM 2429 C C . ILE A 1 293 ? 3.374 7.954 -15.862 1.00 89.12 293 ILE A C 1
ATOM 2431 O O . ILE A 1 293 ? 3.228 8.240 -17.049 1.00 89.12 293 ILE A O 1
ATOM 2435 N N . LEU A 1 294 ? 4.575 7.844 -15.294 1.00 84.56 294 LEU A N 1
ATOM 2436 C CA . LEU A 1 294 ? 5.821 8.002 -16.034 1.00 84.56 294 LEU A CA 1
ATOM 2437 C C . LEU A 1 294 ? 5.962 6.908 -17.096 1.00 84.56 294 LEU A C 1
ATOM 2439 O O . LEU A 1 294 ? 6.185 7.244 -18.252 1.00 84.56 294 LEU A O 1
ATOM 2443 N N . GLU A 1 295 ? 5.720 5.640 -16.753 1.00 79.88 295 GLU A N 1
ATOM 2444 C CA . GLU A 1 295 ? 5.741 4.510 -17.695 1.00 79.88 295 GLU A CA 1
ATOM 2445 C C . GLU A 1 295 ? 4.753 4.708 -18.857 1.00 79.88 295 GLU A C 1
ATOM 2447 O O . GLU A 1 295 ? 5.112 4.497 -20.018 1.00 79.88 295 GLU A O 1
ATOM 2452 N N . LEU A 1 296 ? 3.536 5.198 -18.575 1.00 83.19 296 LEU A N 1
ATOM 2453 C CA . LEU A 1 296 ? 2.548 5.542 -19.606 1.00 83.19 296 LEU A CA 1
ATOM 2454 C C . LEU A 1 296 ? 3.089 6.575 -20.606 1.00 83.19 296 LEU A C 1
ATOM 2456 O O . LEU A 1 296 ? 2.851 6.481 -21.809 1.00 83.19 296 LEU A O 1
ATOM 2460 N N . CYS A 1 297 ? 3.841 7.558 -20.114 1.00 77.62 297 CYS A N 1
ATOM 2461 C CA . CYS A 1 297 ? 4.402 8.625 -20.939 1.00 77.62 297 CYS A CA 1
ATOM 2462 C C . CYS A 1 297 ? 5.685 8.190 -21.666 1.00 77.62 297 CYS A C 1
ATOM 2464 O O . CYS A 1 297 ? 5.911 8.576 -22.817 1.00 77.62 297 CYS A O 1
ATOM 2466 N N . GLU A 1 298 ? 6.503 7.357 -21.023 1.00 67.81 298 GLU A N 1
ATOM 2467 C CA . GLU A 1 298 ? 7.761 6.814 -21.544 1.00 67.81 298 GLU A CA 1
ATOM 2468 C C . GLU A 1 298 ? 7.547 5.825 -22.697 1.00 67.81 298 GLU A C 1
ATOM 2470 O O . GLU A 1 298 ? 8.394 5.750 -23.586 1.00 67.81 298 GLU A O 1
ATOM 2475 N N . HIS A 1 299 ? 6.378 5.178 -22.804 1.00 49.50 299 HIS A N 1
ATOM 2476 C CA . HIS A 1 299 ? 6.004 4.385 -23.987 1.00 49.50 299 HIS A CA 1
ATOM 2477 C C . HIS A 1 299 ? 5.990 5.179 -25.313 1.00 49.50 299 HIS A C 1
ATOM 2479 O O . HIS A 1 299 ? 5.853 4.584 -26.382 1.00 49.50 299 HIS A O 1
ATOM 2485 N N . THR A 1 300 ? 6.203 6.501 -25.273 1.00 41.91 300 THR A N 1
ATOM 2486 C CA . THR A 1 300 ? 6.371 7.357 -26.460 1.00 41.91 300 THR A CA 1
ATOM 2487 C C . THR A 1 300 ? 7.729 8.065 -26.562 1.00 41.91 300 THR A C 1
ATOM 2489 O O . THR A 1 300 ? 8.002 8.695 -27.584 1.00 41.91 300 THR A O 1
ATOM 2492 N N . HIS A 1 301 ? 8.627 7.915 -25.578 1.00 35.56 301 HIS A N 1
ATOM 2493 C CA . HIS A 1 301 ? 9.962 8.518 -25.610 1.00 35.56 301 HIS A CA 1
ATOM 2494 C C . HIS A 1 301 ? 11.063 7.573 -25.100 1.00 35.56 301 HIS A C 1
ATOM 2496 O O . HIS A 1 301 ? 11.310 7.450 -23.909 1.00 35.56 301 HIS A O 1
ATOM 2502 N N . ASP A 1 302 ? 11.788 7.018 -26.077 1.00 37.69 302 ASP A N 1
ATOM 2503 C CA . ASP A 1 302 ? 13.135 6.441 -26.003 1.00 37.69 302 ASP A CA 1
ATOM 2504 C C . ASP A 1 302 ? 13.325 5.177 -25.130 1.00 37.69 302 ASP A C 1
ATOM 2506 O O . ASP A 1 302 ? 13.493 5.214 -23.915 1.00 37.69 302 ASP A O 1
ATOM 2510 N N . ASN A 1 303 ? 13.530 4.054 -25.826 1.00 36.34 303 ASN A N 1
ATOM 2511 C CA . ASN A 1 303 ? 14.150 2.797 -25.375 1.00 36.34 303 ASN A CA 1
ATOM 2512 C C . ASN A 1 303 ? 15.617 2.971 -24.875 1.00 36.34 303 ASN A C 1
ATOM 2514 O O . ASN A 1 303 ? 16.430 2.056 -24.990 1.00 36.34 303 ASN A O 1
ATOM 2518 N N . LYS A 1 304 ? 16.006 4.154 -24.372 1.00 44.03 304 LYS A N 1
ATOM 2519 C CA . LYS A 1 304 ? 17.402 4.538 -24.079 1.00 44.03 304 LYS A CA 1
ATOM 2520 C C . LYS A 1 304 ? 17.778 4.629 -22.598 1.00 44.03 304 LYS A C 1
ATOM 2522 O O . LYS A 1 304 ? 18.951 4.851 -22.323 1.00 44.03 304 LYS A O 1
ATOM 2527 N N . ASN A 1 305 ? 16.857 4.423 -21.654 1.00 55.34 305 ASN A N 1
ATOM 2528 C CA . ASN A 1 305 ? 17.138 4.581 -20.215 1.00 55.34 305 ASN A CA 1
ATOM 2529 C C . ASN A 1 305 ? 16.895 3.313 -19.370 1.00 55.34 305 ASN A C 1
ATOM 2531 O O . ASN A 1 305 ? 16.523 3.421 -18.199 1.00 55.34 305 ASN A O 1
ATOM 2535 N N . LYS A 1 306 ? 17.127 2.114 -19.924 1.00 70.50 306 LYS A N 1
ATOM 2536 C CA . LYS A 1 306 ? 17.255 0.898 -19.102 1.00 70.50 306 LYS A CA 1
ATOM 2537 C C . LYS A 1 306 ? 18.548 0.997 -18.286 1.00 70.50 306 LYS A C 1
ATOM 2539 O O . LYS A 1 306 ? 19.626 1.050 -18.878 1.00 70.50 306 LYS A O 1
ATOM 2544 N N . ASN A 1 307 ? 18.465 1.021 -16.953 1.00 82.50 307 ASN A N 1
ATOM 2545 C CA . ASN A 1 307 ? 19.654 0.893 -16.109 1.00 82.50 307 ASN A CA 1
ATOM 2546 C C . ASN A 1 307 ? 19.872 -0.571 -15.746 1.00 82.50 307 ASN A C 1
ATOM 2548 O O . ASN A 1 307 ? 18.977 -1.248 -15.236 1.00 82.50 307 ASN A O 1
ATOM 2552 N N . ILE A 1 308 ? 21.094 -1.044 -15.963 1.00 87.38 308 ILE A N 1
ATOM 2553 C CA . ILE A 1 308 ? 21.523 -2.366 -15.522 1.00 87.38 308 ILE A CA 1
ATOM 2554 C C . ILE A 1 308 ? 22.427 -2.156 -14.317 1.00 87.38 308 ILE A C 1
ATOM 2556 O O . ILE A 1 308 ? 23.447 -1.482 -14.407 1.00 87.38 308 ILE A O 1
ATOM 2560 N N . ILE A 1 309 ? 22.066 -2.711 -13.169 1.00 90.38 309 ILE A N 1
ATOM 2561 C CA . ILE A 1 309 ? 22.849 -2.589 -11.939 1.00 90.38 309 ILE A CA 1
ATOM 2562 C C . ILE A 1 309 ? 23.340 -3.975 -11.566 1.00 90.38 309 ILE A C 1
ATOM 2564 O O . ILE A 1 309 ? 22.535 -4.890 -11.476 1.00 90.38 309 ILE A O 1
ATOM 2568 N N . ILE A 1 310 ? 24.633 -4.148 -11.317 1.00 90.94 310 ILE A N 1
ATOM 2569 C CA . ILE A 1 310 ? 25.193 -5.434 -10.900 1.00 90.94 310 ILE A CA 1
ATOM 2570 C C . ILE A 1 310 ? 25.869 -5.319 -9.532 1.00 90.94 310 ILE A C 1
ATOM 2572 O O . ILE A 1 310 ? 26.794 -4.532 -9.335 1.00 90.94 310 ILE A O 1
ATOM 2576 N N . TYR A 1 311 ? 25.389 -6.106 -8.571 1.00 91.12 311 TYR A N 1
ATOM 2577 C CA . TYR A 1 311 ? 25.943 -6.220 -7.223 1.00 91.12 311 TYR A CA 1
ATOM 2578 C C . TYR A 1 311 ? 26.864 -7.424 -7.125 1.00 91.12 311 TYR A C 1
ATOM 2580 O O . TYR A 1 311 ? 26.528 -8.502 -7.604 1.00 91.12 311 TYR A O 1
ATOM 2588 N N . GLY A 1 312 ? 27.990 -7.270 -6.438 1.00 87.88 312 GLY A N 1
ATOM 2589 C CA . GLY A 1 312 ? 28.882 -8.396 -6.193 1.00 87.88 312 GLY A CA 1
ATOM 2590 C C . GLY A 1 312 ? 30.050 -8.056 -5.288 1.00 87.88 312 GLY A C 1
ATOM 2591 O O . GLY A 1 312 ? 30.059 -7.022 -4.606 1.00 87.88 312 GLY A O 1
ATOM 2592 N N . ASP A 1 313 ? 31.030 -8.950 -5.257 1.00 80.75 313 ASP A N 1
ATOM 2593 C CA . ASP A 1 313 ? 32.274 -8.770 -4.515 1.00 80.75 313 ASP A CA 1
ATOM 2594 C C . ASP A 1 313 ? 33.292 -7.909 -5.298 1.00 80.75 313 ASP A C 1
ATOM 2596 O O . ASP A 1 313 ? 32.932 -7.004 -6.051 1.00 80.75 313 ASP A O 1
ATOM 2600 N N . SER A 1 314 ? 34.592 -8.127 -5.091 1.00 74.12 314 SER A N 1
ATOM 2601 C CA . SER A 1 314 ? 35.657 -7.436 -5.822 1.00 74.12 314 SER A CA 1
ATOM 2602 C C . SER A 1 314 ? 35.584 -7.579 -7.342 1.00 74.12 314 SER A C 1
ATOM 2604 O O . SER A 1 314 ? 35.994 -6.653 -8.048 1.00 74.12 314 SER A O 1
ATOM 2606 N N . HIS A 1 315 ? 35.087 -8.702 -7.856 1.00 76.81 315 HIS A N 1
ATOM 2607 C CA . HIS A 1 315 ? 35.096 -9.001 -9.288 1.00 76.81 315 HIS A CA 1
ATOM 2608 C C . HIS A 1 315 ? 34.020 -8.261 -10.067 1.00 76.81 315 HIS A C 1
ATOM 2610 O O . HIS A 1 315 ? 34.169 -8.078 -11.273 1.00 76.81 315 HIS A O 1
ATOM 2616 N N . VAL A 1 316 ? 33.013 -7.717 -9.377 1.00 80.44 316 VAL A N 1
ATOM 2617 C CA . VAL A 1 316 ? 31.941 -6.943 -10.009 1.00 80.44 316 VAL A CA 1
ATOM 2618 C C . VAL A 1 316 ? 32.463 -5.715 -10.774 1.00 80.44 316 VAL A C 1
ATOM 2620 O O . VAL A 1 316 ? 31.876 -5.282 -11.757 1.00 80.44 316 VAL A O 1
ATOM 2623 N N . SER A 1 317 ? 33.622 -5.182 -10.377 1.00 72.31 317 SER A N 1
ATOM 2624 C CA . SER A 1 317 ? 34.292 -4.076 -11.081 1.00 72.31 317 SER A CA 1
ATOM 2625 C C . SER A 1 317 ? 34.733 -4.429 -12.510 1.00 72.31 317 SER A C 1
ATOM 2627 O O . SER A 1 317 ? 34.781 -3.562 -13.386 1.00 72.31 317 SER A O 1
ATOM 2629 N N . GLY A 1 318 ? 34.983 -5.710 -12.790 1.00 73.00 318 GLY A N 1
ATOM 2630 C CA . GLY A 1 318 ? 35.301 -6.178 -14.136 1.00 73.00 318 GLY A CA 1
ATOM 2631 C C . GLY A 1 318 ? 34.109 -6.153 -15.097 1.00 73.00 318 GLY A C 1
ATOM 2632 O O . GLY A 1 318 ? 34.313 -6.235 -16.302 1.00 73.00 318 GLY A O 1
ATOM 2633 N N . PHE A 1 319 ? 32.883 -5.966 -14.595 1.00 75.25 319 PHE A N 1
ATOM 2634 C CA . PHE A 1 319 ? 31.665 -5.857 -15.407 1.00 75.25 319 PHE A CA 1
ATOM 2635 C C . PHE A 1 319 ? 31.392 -4.447 -15.931 1.00 75.25 319 PHE A C 1
ATOM 2637 O O . PHE A 1 319 ? 30.377 -4.238 -16.585 1.00 75.25 319 PHE A O 1
ATOM 2644 N N . VAL A 1 320 ? 32.257 -3.472 -15.641 1.00 69.62 320 VAL A N 1
ATOM 2645 C CA . VAL A 1 320 ? 32.117 -2.086 -16.128 1.00 69.62 320 VAL A CA 1
ATOM 2646 C C . VAL A 1 320 ? 33.435 -1.470 -16.604 1.00 69.62 320 VAL A C 1
ATOM 2648 O O . VAL A 1 320 ? 33.391 -0.542 -17.404 1.00 69.62 320 VAL A O 1
ATOM 2651 N N . SER A 1 321 ? 34.597 -2.041 -16.249 1.00 57.91 321 SER A N 1
ATOM 2652 C CA . SER A 1 321 ? 35.945 -1.534 -16.577 1.00 57.91 321 SER A CA 1
ATOM 2653 C C . SER A 1 321 ? 36.188 -0.093 -16.087 1.00 57.91 321 SER A C 1
ATOM 2655 O O . SER A 1 321 ? 35.280 0.713 -15.917 1.00 57.91 321 SER A O 1
ATOM 2657 N N . LYS A 1 322 ? 37.437 0.243 -15.762 1.00 53.50 322 LYS A N 1
ATOM 2658 C CA . LYS A 1 322 ? 37.798 1.474 -15.038 1.00 53.50 322 LYS A CA 1
ATOM 2659 C C . LYS A 1 322 ? 37.475 2.731 -15.860 1.00 53.50 322 LYS A C 1
ATOM 2661 O O . LYS A 1 322 ? 38.307 3.224 -16.619 1.00 53.50 322 LYS A O 1
ATOM 2666 N N . THR A 1 323 ? 36.297 3.316 -15.681 1.00 40.22 323 THR A N 1
ATOM 2667 C CA . THR A 1 323 ? 36.079 4.730 -16.001 1.00 40.22 323 THR A CA 1
ATOM 2668 C C . THR A 1 323 ? 34.990 5.310 -15.102 1.00 40.22 323 THR A C 1
ATOM 2670 O O . THR A 1 323 ? 33.908 4.752 -14.985 1.00 40.22 323 THR A O 1
ATOM 2673 N N . LEU A 1 324 ? 35.348 6.422 -14.446 1.00 39.03 324 LEU A N 1
ATOM 2674 C CA . LEU A 1 324 ? 34.597 7.196 -13.445 1.00 39.03 324 LEU A CA 1
ATOM 2675 C C . LEU A 1 324 ? 34.321 6.467 -12.119 1.00 39.03 324 LEU A C 1
ATOM 2677 O O . LEU A 1 324 ? 33.361 5.724 -11.960 1.00 39.03 324 LEU A O 1
ATOM 2681 N N . ILE A 1 325 ? 35.190 6.740 -11.138 1.00 42.16 325 ILE A N 1
ATOM 2682 C CA . ILE A 1 325 ? 34.931 6.471 -9.722 1.00 42.16 325 ILE A CA 1
ATOM 2683 C C . ILE A 1 325 ? 34.308 7.737 -9.135 1.00 42.16 325 ILE A C 1
ATOM 2685 O O . ILE A 1 325 ? 35.022 8.690 -8.832 1.00 42.16 325 ILE A O 1
ATOM 2689 N N . GLU A 1 326 ? 32.999 7.724 -8.912 1.00 41.19 326 GLU A N 1
ATOM 2690 C CA . GLU A 1 326 ? 32.358 8.644 -7.971 1.00 41.19 326 GLU A CA 1
ATOM 2691 C C . GLU A 1 326 ? 31.882 7.843 -6.758 1.00 41.19 326 GLU A C 1
ATOM 2693 O O . GLU A 1 326 ? 30.909 7.087 -6.815 1.00 41.19 326 GLU A O 1
ATOM 2698 N N . ASN A 1 327 ? 32.587 7.997 -5.633 1.00 44.84 327 ASN A N 1
ATOM 2699 C CA . ASN A 1 327 ? 32.192 7.438 -4.336 1.00 44.84 327 ASN A CA 1
ATOM 2700 C C . ASN A 1 327 ? 31.967 5.906 -4.329 1.00 44.84 327 ASN A C 1
ATOM 2702 O O . ASN A 1 327 ? 31.080 5.414 -3.636 1.00 44.84 327 ASN A O 1
ATOM 2706 N N . GLY A 1 328 ? 32.763 5.146 -5.093 1.00 51.78 328 GLY A N 1
ATOM 2707 C CA . GLY A 1 328 ? 32.766 3.673 -5.067 1.00 51.78 328 GLY A CA 1
ATOM 2708 C C . GLY A 1 328 ? 31.845 2.965 -6.072 1.00 51.78 328 GLY A C 1
ATOM 2709 O O . GLY A 1 328 ? 31.829 1.735 -6.084 1.00 51.78 328 GLY A O 1
ATOM 2710 N N . LEU A 1 329 ? 31.126 3.703 -6.924 1.00 55.97 329 LEU A N 1
ATOM 2711 C CA . LEU A 1 329 ? 30.397 3.155 -8.077 1.00 55.97 329 LEU A CA 1
ATOM 2712 C C . LEU A 1 329 ? 31.242 3.266 -9.351 1.00 55.97 329 LEU A C 1
ATOM 2714 O O . LEU A 1 329 ? 32.020 4.210 -9.488 1.00 55.97 329 LEU A O 1
ATOM 2718 N N . GLN A 1 330 ? 31.082 2.307 -10.262 1.00 60.56 330 GLN A N 1
ATOM 2719 C CA . GLN A 1 330 ? 31.686 2.313 -11.598 1.00 60.56 330 GLN A CA 1
ATOM 2720 C C . GLN A 1 330 ? 30.578 2.084 -12.632 1.00 60.56 330 GLN A C 1
ATOM 2722 O O . GLN A 1 330 ? 29.731 1.217 -12.415 1.00 60.56 330 GLN A O 1
ATOM 2727 N N . SER A 1 331 ? 30.562 2.838 -13.734 1.00 59.50 331 SER A N 1
ATOM 2728 C CA . SER A 1 331 ? 29.494 2.736 -14.739 1.00 59.50 331 SER A CA 1
ATOM 2729 C C . SER A 1 331 ? 29.997 2.856 -16.176 1.00 59.50 331 SER A C 1
ATOM 2731 O O . SER A 1 331 ? 30.823 3.722 -16.460 1.00 59.50 331 SER A O 1
ATOM 2733 N N . ARG A 1 332 ? 29.453 2.047 -17.091 1.00 66.25 332 ARG A N 1
ATOM 2734 C CA . ARG A 1 332 ? 29.780 2.050 -18.527 1.00 66.25 332 ARG A CA 1
ATOM 2735 C C . ARG A 1 332 ? 28.595 1.530 -19.343 1.00 66.25 332 ARG A C 1
ATOM 2737 O O . ARG A 1 332 ? 27.995 0.539 -18.954 1.00 66.25 332 ARG A O 1
ATOM 2744 N N . ASN A 1 333 ? 28.264 2.180 -20.464 1.00 67.56 333 ASN A N 1
ATOM 2745 C CA . ASN A 1 333 ? 27.166 1.793 -21.374 1.00 67.56 333 ASN A CA 1
ATOM 2746 C C . ASN A 1 333 ? 25.811 1.515 -20.675 1.00 67.56 333 ASN A C 1
ATOM 2748 O O . ASN A 1 333 ? 25.102 0.590 -21.047 1.00 67.56 333 ASN A O 1
ATOM 2752 N N . GLY A 1 334 ? 25.451 2.285 -19.641 1.00 71.81 334 GLY A N 1
ATOM 2753 C CA . GLY A 1 334 ? 24.201 2.069 -18.890 1.00 71.81 334 GLY A CA 1
ATOM 2754 C C . GLY A 1 334 ? 24.252 0.934 -17.853 1.00 71.81 334 GLY A C 1
ATOM 2755 O O . GLY A 1 334 ? 23.256 0.674 -17.179 1.00 71.81 334 GLY A O 1
ATOM 2756 N N . ILE A 1 335 ? 25.415 0.296 -17.675 1.00 80.62 335 ILE A N 1
ATOM 2757 C CA . ILE A 1 335 ? 25.679 -0.708 -16.640 1.00 80.62 335 ILE A CA 1
ATOM 2758 C C . ILE A 1 335 ? 26.382 -0.034 -15.460 1.00 80.62 335 ILE A C 1
ATOM 2760 O O . ILE A 1 335 ? 27.388 0.643 -15.651 1.00 80.62 335 ILE A O 1
ATOM 2764 N N . THR A 1 336 ? 25.883 -0.233 -14.242 1.00 85.44 336 THR A N 1
ATOM 2765 C CA . THR A 1 336 ? 26.458 0.260 -12.982 1.00 85.44 336 THR A CA 1
ATOM 2766 C C . THR A 1 336 ? 26.869 -0.915 -12.103 1.00 85.44 336 THR A C 1
ATOM 2768 O O . THR A 1 336 ? 26.025 -1.704 -11.684 1.00 85.44 336 THR A O 1
ATOM 2771 N N . ALA A 1 337 ? 28.152 -1.023 -11.765 1.00 85.44 337 ALA A N 1
ATOM 2772 C CA . ALA A 1 337 ? 28.645 -2.027 -10.830 1.00 85.44 337 ALA A CA 1
ATOM 2773 C C . ALA A 1 337 ? 28.725 -1.480 -9.402 1.00 85.44 337 ALA A C 1
ATOM 2775 O O . ALA A 1 337 ? 29.283 -0.407 -9.146 1.00 85.44 337 ALA A O 1
ATOM 2776 N N . VAL A 1 338 ? 28.214 -2.269 -8.458 1.00 86.75 338 VAL A N 1
ATOM 2777 C CA . VAL A 1 338 ? 28.184 -1.957 -7.031 1.00 86.75 338 VAL A CA 1
ATOM 2778 C C . VAL A 1 338 ? 29.004 -2.993 -6.276 1.00 86.75 338 VAL A C 1
ATOM 2780 O O . VAL A 1 338 ? 28.539 -4.095 -5.969 1.00 86.75 338 VAL A O 1
ATOM 2783 N N . ARG A 1 339 ? 30.240 -2.623 -5.934 1.00 85.44 339 ARG A N 1
ATOM 2784 C CA . ARG A 1 339 ? 31.086 -3.447 -5.068 1.00 85.44 339 ARG A CA 1
ATOM 2785 C C . ARG A 1 339 ? 30.551 -3.405 -3.646 1.00 85.44 339 ARG A C 1
ATOM 2787 O O . ARG A 1 339 ? 30.620 -2.383 -2.965 1.00 85.44 339 ARG A O 1
ATOM 2794 N N . THR A 1 340 ? 30.052 -4.537 -3.180 1.00 84.75 340 THR A N 1
ATOM 2795 C CA . THR A 1 340 ? 29.644 -4.689 -1.786 1.00 84.75 340 THR A CA 1
ATOM 2796 C C . THR A 1 340 ? 30.850 -4.961 -0.877 1.00 84.75 340 THR A C 1
ATOM 2798 O O . THR A 1 340 ? 31.931 -5.323 -1.359 1.00 84.75 340 THR A O 1
ATOM 2801 N N . PRO A 1 341 ? 30.714 -4.771 0.453 1.00 80.88 341 PRO A N 1
ATOM 2802 C CA . PRO A 1 341 ? 31.666 -5.311 1.426 1.00 80.88 341 PRO A CA 1
ATOM 2803 C C . PRO A 1 341 ? 31.832 -6.832 1.256 1.00 80.88 341 PRO A C 1
ATOM 2805 O O . PRO A 1 341 ? 31.199 -7.429 0.397 1.00 80.88 341 PRO A O 1
ATOM 2808 N N . ARG A 1 342 ? 32.662 -7.493 2.076 1.00 75.50 342 ARG A N 1
ATOM 2809 C CA . ARG A 1 342 ? 32.913 -8.952 1.995 1.00 75.50 342 ARG A CA 1
ATOM 2810 C C . ARG A 1 342 ? 31.674 -9.791 2.364 1.00 75.50 342 ARG A C 1
ATOM 2812 O O . ARG A 1 342 ? 31.637 -10.427 3.415 1.00 75.50 342 ARG A O 1
ATOM 2819 N N . TYR A 1 343 ? 30.636 -9.721 1.542 1.00 87.75 343 TYR A N 1
ATOM 2820 C CA . TYR A 1 343 ? 29.428 -10.520 1.617 1.00 87.75 343 TYR A CA 1
ATOM 2821 C C . TYR A 1 343 ? 29.684 -11.835 0.907 1.00 87.75 343 TYR A C 1
ATOM 2823 O O . TYR A 1 343 ? 30.366 -11.893 -0.111 1.00 87.75 343 TYR A O 1
ATOM 2831 N N . THR A 1 344 ? 29.137 -12.886 1.485 1.00 87.44 344 THR A N 1
ATOM 2832 C CA . THR A 1 344 ? 29.284 -14.258 1.014 1.00 87.44 344 THR A CA 1
ATOM 2833 C C . THR A 1 344 ? 27.901 -14.866 0.949 1.00 87.44 344 THR A C 1
ATOM 2835 O O . THR A 1 344 ? 27.067 -14.527 1.793 1.00 87.44 344 THR A O 1
ATOM 2838 N N . CYS A 1 345 ? 27.656 -15.784 0.022 1.00 88.81 345 CYS A N 1
ATOM 2839 C CA . CYS A 1 345 ? 26.390 -16.504 -0.076 1.00 88.81 345 CYS A CA 1
ATOM 2840 C C . CYS A 1 345 ? 25.986 -17.107 1.282 1.00 88.81 345 CYS A C 1
ATOM 2842 O O . CYS A 1 345 ? 24.828 -17.000 1.671 1.00 88.81 345 CYS A O 1
ATOM 2844 N N . TYR A 1 346 ? 26.948 -17.585 2.085 1.00 85.69 346 TYR A N 1
ATOM 2845 C CA . TYR A 1 346 ? 26.713 -18.080 3.450 1.00 85.69 346 TYR A CA 1
ATOM 2846 C C . TYR A 1 346 ? 25.930 -17.133 4.385 1.00 85.69 346 TYR A C 1
ATOM 2848 O O . TYR A 1 346 ? 25.217 -17.600 5.268 1.00 85.69 346 TYR A O 1
ATOM 2856 N N . ASN A 1 347 ? 26.048 -15.810 4.237 1.00 86.31 347 ASN A N 1
ATOM 2857 C CA . ASN A 1 347 ? 25.393 -14.837 5.123 1.00 86.31 347 ASN A CA 1
ATOM 2858 C C . ASN A 1 347 ? 24.624 -13.738 4.378 1.00 86.31 347 ASN A C 1
ATOM 2860 O O . ASN A 1 347 ? 24.290 -12.711 4.981 1.00 86.31 347 ASN A O 1
ATOM 2864 N N . LEU A 1 348 ? 24.370 -13.935 3.084 1.00 87.81 348 LEU A N 1
ATOM 2865 C CA . LEU A 1 348 ? 23.827 -12.913 2.198 1.00 87.81 348 LEU A CA 1
ATOM 2866 C C . LEU A 1 348 ? 22.382 -12.529 2.561 1.00 87.81 348 LEU A C 1
ATOM 2868 O O . LEU A 1 348 ? 22.030 -11.350 2.520 1.00 87.81 348 LEU A O 1
ATOM 2872 N N . ASN A 1 349 ? 21.583 -13.482 3.047 1.00 85.81 349 ASN A N 1
ATOM 2873 C CA . ASN A 1 349 ? 20.238 -13.245 3.586 1.00 85.81 349 ASN A CA 1
ATOM 2874 C C . ASN A 1 349 ? 20.209 -12.230 4.747 1.00 85.81 349 ASN A C 1
ATOM 2876 O O . ASN A 1 349 ? 19.258 -11.468 4.897 1.00 85.81 349 ASN A O 1
ATOM 2880 N N . LYS A 1 350 ? 21.290 -12.113 5.528 1.00 89.88 350 LYS A N 1
ATOM 2881 C CA . LYS A 1 350 ? 21.413 -11.110 6.604 1.00 89.88 350 LYS A CA 1
ATOM 2882 C C . LYS A 1 350 ? 21.778 -9.713 6.088 1.00 89.88 350 LYS A C 1
ATOM 2884 O O . LYS A 1 350 ? 21.965 -8.799 6.893 1.00 89.88 350 LYS A O 1
ATOM 2889 N N . LYS A 1 351 ? 21.947 -9.533 4.772 1.00 90.88 351 LYS A N 1
ATOM 2890 C CA . LYS A 1 351 ? 22.395 -8.280 4.134 1.00 90.88 351 LYS A CA 1
ATOM 2891 C C . LYS A 1 351 ? 21.306 -7.559 3.344 1.00 90.88 351 LYS A C 1
ATOM 2893 O O . LYS A 1 351 ? 21.600 -6.510 2.777 1.00 90.88 351 LYS A O 1
ATOM 2898 N N . VAL A 1 352 ? 20.060 -8.045 3.387 1.00 88.75 352 VAL A N 1
ATOM 2899 C CA . VAL A 1 352 ? 18.891 -7.446 2.710 1.00 88.75 352 VAL A CA 1
ATOM 2900 C C . VAL A 1 352 ? 18.824 -5.932 2.926 1.00 88.75 352 VAL A C 1
ATOM 2902 O O . VAL A 1 352 ? 18.775 -5.180 1.960 1.00 88.75 352 VAL A O 1
ATOM 2905 N N . LEU A 1 353 ? 18.897 -5.470 4.181 1.00 86.56 353 LEU A N 1
ATOM 2906 C CA . LEU A 1 353 ? 18.798 -4.041 4.499 1.00 86.56 353 LEU A CA 1
ATOM 2907 C C . LEU A 1 353 ? 19.952 -3.220 3.904 1.00 86.56 353 LEU A C 1
ATOM 2909 O O . LEU A 1 353 ? 19.746 -2.102 3.445 1.00 86.56 353 LEU A O 1
ATOM 2913 N N . SER A 1 354 ? 21.167 -3.771 3.889 1.00 87.25 354 SER A N 1
ATOM 2914 C CA . SER A 1 354 ? 22.322 -3.061 3.334 1.00 87.25 354 SER A CA 1
ATOM 2915 C C . SER A 1 354 ? 22.240 -2.948 1.815 1.00 87.25 354 SER A C 1
ATOM 2917 O O . SER A 1 354 ? 22.552 -1.895 1.267 1.00 87.25 354 SER A O 1
ATOM 2919 N N . ILE A 1 355 ? 21.799 -4.014 1.143 1.00 88.94 355 ILE A N 1
ATOM 2920 C CA . ILE A 1 355 ? 21.562 -4.009 -0.305 1.00 88.94 355 ILE A CA 1
ATOM 2921 C C . ILE A 1 355 ? 20.435 -3.033 -0.641 1.00 88.94 355 ILE A C 1
ATOM 2923 O O . ILE A 1 355 ? 20.587 -2.221 -1.548 1.00 88.94 355 ILE A O 1
ATOM 2927 N N . TRP A 1 356 ? 19.354 -3.034 0.141 1.00 88.62 356 TRP A N 1
ATOM 2928 C CA . TRP A 1 356 ? 18.258 -2.084 -0.019 1.00 88.62 356 TRP A CA 1
ATOM 2929 C C . TRP A 1 356 ? 18.718 -0.630 0.105 1.00 88.62 356 TRP A C 1
ATOM 2931 O O . TRP A 1 356 ? 18.384 0.196 -0.738 1.00 88.62 356 TRP A O 1
ATOM 2941 N N . ASN A 1 357 ? 19.544 -0.318 1.105 1.00 86.50 357 ASN A N 1
ATOM 2942 C CA . ASN A 1 357 ? 20.098 1.025 1.254 1.00 86.50 357 ASN A CA 1
ATOM 2943 C C . ASN A 1 357 ? 20.939 1.429 0.036 1.00 86.50 357 ASN A C 1
ATOM 2945 O O . ASN A 1 357 ? 20.824 2.558 -0.425 1.00 86.50 357 ASN A O 1
ATOM 2949 N N . HIS A 1 358 ? 21.738 0.516 -0.528 1.00 87.31 358 HIS A N 1
ATOM 2950 C CA . HIS A 1 358 ? 22.472 0.805 -1.762 1.00 87.31 358 HIS A CA 1
ATOM 2951 C C . HIS A 1 358 ? 21.534 1.069 -2.946 1.00 87.31 358 HIS A C 1
ATOM 2953 O O . HIS A 1 358 ? 21.813 1.972 -3.726 1.00 87.31 358 HIS A O 1
ATOM 2959 N N . ILE A 1 359 ? 20.438 0.313 -3.079 1.00 88.38 359 ILE A N 1
ATOM 2960 C CA . ILE A 1 359 ? 19.429 0.547 -4.125 1.00 88.38 359 ILE A CA 1
ATOM 2961 C C . ILE A 1 359 ? 18.841 1.952 -3.973 1.00 88.38 359 ILE A C 1
ATOM 2963 O O . ILE A 1 359 ? 18.845 2.718 -4.929 1.00 88.38 359 ILE A O 1
ATOM 2967 N N . VAL A 1 360 ? 18.432 2.334 -2.760 1.00 84.31 360 VAL A N 1
ATOM 2968 C CA . VAL A 1 360 ? 17.896 3.675 -2.473 1.00 84.31 360 VAL A CA 1
ATOM 2969 C C . VAL A 1 360 ? 18.912 4.777 -2.798 1.00 84.31 360 VAL A C 1
ATOM 2971 O O . VAL A 1 360 ? 18.543 5.819 -3.334 1.00 84.31 360 VAL A O 1
ATOM 2974 N N . GLU A 1 361 ? 20.198 4.573 -2.505 1.00 82.00 361 GLU A N 1
ATOM 2975 C CA . GLU A 1 361 ? 21.244 5.533 -2.883 1.00 82.00 361 GLU A CA 1
ATOM 2976 C C . GLU A 1 361 ? 21.423 5.642 -4.405 1.00 82.00 361 GLU A C 1
ATOM 2978 O O . GLU A 1 361 ? 21.675 6.736 -4.913 1.00 82.00 361 GLU A O 1
ATOM 2983 N N . ILE A 1 362 ? 21.256 4.548 -5.153 1.00 81.25 362 ILE A N 1
ATOM 2984 C CA . ILE A 1 362 ? 21.259 4.587 -6.622 1.00 81.25 362 ILE A CA 1
ATOM 2985 C C . ILE A 1 362 ? 20.033 5.339 -7.141 1.00 81.25 362 ILE A C 1
ATOM 2987 O O . ILE A 1 362 ? 20.188 6.220 -7.980 1.00 81.25 362 ILE A O 1
ATOM 2991 N N . GLU A 1 363 ? 18.842 5.075 -6.606 1.00 81.12 363 GLU A N 1
ATOM 2992 C CA . GLU A 1 363 ? 17.613 5.792 -6.976 1.00 81.12 363 GLU A CA 1
ATOM 2993 C C . GLU A 1 363 ? 17.748 7.306 -6.756 1.00 81.12 363 GLU A C 1
ATOM 2995 O O . GLU A 1 363 ? 17.381 8.109 -7.616 1.00 81.12 363 GLU A O 1
ATOM 3000 N N . LYS A 1 364 ? 18.366 7.720 -5.640 1.00 74.62 364 LYS A N 1
ATOM 3001 C CA . LYS A 1 364 ? 18.679 9.136 -5.385 1.00 74.62 364 LYS A CA 1
ATOM 3002 C C . LYS A 1 364 ? 19.585 9.733 -6.460 1.00 74.62 364 LYS A C 1
ATOM 3004 O O . LYS A 1 364 ? 19.359 10.870 -6.863 1.00 74.62 364 LYS A O 1
ATOM 3009 N N . LYS A 1 365 ? 20.596 8.989 -6.919 1.00 71.25 365 LYS A N 1
ATOM 3010 C CA . LYS A 1 365 ? 21.518 9.437 -7.977 1.00 71.25 365 LYS A CA 1
ATOM 3011 C C . LYS A 1 365 ? 20.849 9.492 -9.347 1.00 71.25 365 LYS A C 1
ATOM 3013 O O . LYS A 1 365 ? 21.104 10.426 -10.099 1.00 71.25 365 LYS A O 1
ATOM 3018 N N . LEU A 1 366 ? 19.985 8.526 -9.654 1.00 70.06 366 LEU A N 1
ATOM 3019 C CA . LEU A 1 366 ? 19.191 8.512 -10.884 1.00 70.06 366 LEU A CA 1
ATOM 3020 C C . LEU A 1 366 ? 18.121 9.612 -10.895 1.00 70.06 366 LEU A C 1
ATOM 3022 O O . LEU A 1 366 ? 17.603 9.955 -11.953 1.00 70.06 366 LEU A O 1
ATOM 3026 N N . GLY A 1 367 ? 17.768 10.154 -9.726 1.00 64.50 367 GLY A N 1
ATOM 3027 C CA . GLY A 1 367 ? 16.666 11.102 -9.574 1.00 64.50 367 GLY A CA 1
ATOM 3028 C C . GLY A 1 367 ? 15.285 10.453 -9.714 1.00 64.50 367 GLY A C 1
ATOM 3029 O O . GLY A 1 367 ? 14.281 11.158 -9.640 1.00 64.50 367 GLY A O 1
ATOM 3030 N N . ARG A 1 368 ? 15.229 9.124 -9.873 1.00 75.44 368 ARG A N 1
ATOM 3031 C CA . ARG A 1 368 ? 14.008 8.323 -9.985 1.00 75.44 368 ARG A CA 1
ATOM 3032 C C . ARG A 1 368 ? 14.168 6.969 -9.299 1.00 75.44 368 ARG A C 1
ATOM 3034 O O . ARG A 1 368 ? 15.276 6.456 -9.148 1.00 75.44 368 ARG A O 1
ATOM 3041 N N . LYS A 1 369 ? 13.035 6.389 -8.912 1.00 80.56 369 LYS A N 1
ATOM 3042 C CA . LYS A 1 369 ? 12.934 5.007 -8.442 1.00 80.56 369 LYS A CA 1
ATOM 3043 C C . LYS A 1 369 ? 13.310 4.030 -9.569 1.00 80.56 369 LYS A C 1
ATOM 3045 O O . LYS A 1 369 ? 13.119 4.344 -10.746 1.00 80.56 369 LYS A O 1
ATOM 3050 N N . LEU A 1 370 ? 13.847 2.861 -9.212 1.00 82.88 370 LEU A N 1
ATOM 3051 C CA . LEU A 1 370 ? 14.006 1.767 -10.174 1.00 82.88 370 LEU A CA 1
ATOM 3052 C C . LEU A 1 370 ? 12.627 1.211 -10.538 1.00 82.88 370 LEU A C 1
ATOM 3054 O O . LEU A 1 370 ? 11.784 1.048 -9.647 1.00 82.88 370 LEU A O 1
ATOM 3058 N N . ASN A 1 371 ? 12.435 0.915 -11.822 1.00 81.00 371 ASN A N 1
ATOM 3059 C CA . ASN A 1 371 ? 11.183 0.424 -12.393 1.00 81.00 371 ASN A CA 1
ATOM 3060 C C . ASN A 1 371 ? 11.386 -0.907 -13.142 1.00 81.00 371 ASN A C 1
ATOM 3062 O O . ASN A 1 371 ? 12.487 -1.463 -13.174 1.00 81.00 371 ASN A O 1
ATOM 3066 N N . LYS A 1 372 ? 10.322 -1.444 -13.753 1.00 82.88 372 LYS A N 1
ATOM 3067 C CA . LYS A 1 372 ? 10.337 -2.764 -14.410 1.00 82.88 372 LYS A CA 1
ATOM 3068 C C . LYS A 1 372 ? 11.290 -2.883 -15.596 1.00 82.88 372 LYS A C 1
ATOM 3070 O O . LYS A 1 372 ? 11.675 -4.003 -15.938 1.00 82.88 372 LYS A O 1
ATOM 3075 N N . GLN A 1 373 ? 11.667 -1.759 -16.196 1.00 79.56 373 GLN A N 1
ATOM 3076 C CA . GLN A 1 373 ? 12.614 -1.709 -17.304 1.00 79.56 373 GLN A CA 1
ATOM 3077 C C . GLN A 1 373 ? 14.071 -1.774 -16.823 1.00 79.56 373 GLN A C 1
ATOM 3079 O O . GLN A 1 373 ? 14.951 -2.147 -17.600 1.00 79.56 373 GLN A O 1
ATOM 3084 N N . ASP A 1 374 ? 14.328 -1.438 -15.555 1.00 86.50 374 ASP A N 1
ATOM 3085 C CA . ASP A 1 374 ? 15.640 -1.585 -14.931 1.00 86.50 374 ASP A CA 1
ATOM 3086 C C . ASP A 1 374 ? 15.859 -3.028 -14.458 1.00 86.50 374 ASP A C 1
ATOM 3088 O O . ASP A 1 374 ? 14.929 -3.723 -14.027 1.00 86.50 374 ASP A O 1
ATOM 3092 N N . ILE A 1 375 ? 17.116 -3.476 -14.505 1.00 90.38 375 ILE A N 1
ATOM 3093 C CA . ILE A 1 375 ? 17.489 -4.842 -14.130 1.00 90.38 375 ILE A CA 1
ATOM 3094 C C . ILE A 1 375 ? 18.598 -4.812 -13.089 1.00 90.38 375 ILE A C 1
ATOM 3096 O O . ILE A 1 375 ? 19.656 -4.220 -13.300 1.00 90.38 375 ILE A O 1
ATOM 3100 N N . VAL A 1 376 ? 18.369 -5.500 -11.972 1.00 93.44 376 VAL A N 1
ATOM 3101 C CA . VAL A 1 376 ? 19.353 -5.675 -10.905 1.00 93.44 376 VAL A CA 1
ATOM 3102 C C . VAL A 1 376 ? 19.901 -7.099 -10.943 1.00 93.44 376 VAL A C 1
ATOM 3104 O O . VAL A 1 376 ? 19.212 -8.059 -10.597 1.00 93.44 376 VAL A O 1
ATOM 3107 N N . PHE A 1 377 ? 21.156 -7.227 -11.359 1.00 94.19 377 PHE A N 1
ATOM 3108 C CA . PHE A 1 377 ? 21.928 -8.459 -11.339 1.00 94.19 377 PHE A CA 1
ATOM 3109 C C . PHE A 1 377 ? 22.688 -8.641 -10.028 1.00 94.19 377 PHE A C 1
ATOM 3111 O O . PHE A 1 377 ? 23.180 -7.686 -9.423 1.00 94.19 377 PHE A O 1
ATOM 3118 N N . PHE A 1 378 ? 22.855 -9.897 -9.630 1.00 94.31 378 PHE A N 1
ATOM 3119 C CA . PHE A 1 378 ? 23.683 -10.286 -8.494 1.00 94.31 378 PHE A CA 1
ATOM 3120 C C . PHE A 1 378 ? 24.763 -11.282 -8.937 1.00 94.31 378 PHE A C 1
ATOM 3122 O O . PHE A 1 378 ? 24.486 -12.223 -9.681 1.00 94.31 378 PHE A O 1
ATOM 3129 N N . ASN A 1 379 ? 25.997 -11.073 -8.481 1.00 93.31 379 ASN A N 1
ATOM 3130 C CA . ASN A 1 379 ? 27.162 -11.908 -8.751 1.00 93.31 379 ASN A CA 1
ATOM 3131 C C . ASN A 1 379 ? 27.925 -12.161 -7.443 1.00 93.31 379 ASN A C 1
ATOM 3133 O O . ASN A 1 379 ? 28.731 -11.346 -6.996 1.00 93.31 379 ASN A O 1
ATOM 3137 N N . TYR A 1 380 ? 27.633 -13.296 -6.814 1.00 92.12 380 TYR A N 1
ATOM 3138 C CA . TYR A 1 380 ? 28.264 -13.760 -5.579 1.00 92.12 380 TYR A CA 1
ATOM 3139 C C . TYR A 1 380 ? 28.665 -15.227 -5.721 1.00 92.12 380 TYR A C 1
ATOM 3141 O O . TYR A 1 380 ? 28.164 -15.922 -6.603 1.00 92.12 380 TYR A O 1
ATOM 3149 N N . GLY A 1 381 ? 29.554 -15.688 -4.842 1.00 89.06 381 GLY A N 1
ATOM 3150 C CA . GLY A 1 381 ? 29.944 -17.097 -4.731 1.00 89.06 381 GLY A CA 1
ATOM 3151 C C . GLY A 1 381 ? 31.451 -17.326 -4.766 1.00 89.06 381 GLY A C 1
ATOM 3152 O O . GLY A 1 381 ? 31.920 -18.322 -4.228 1.00 89.06 381 GLY A O 1
ATOM 3153 N N . GLU A 1 382 ? 32.245 -16.395 -5.302 1.00 84.88 382 GLU A N 1
ATOM 3154 C CA . GLU A 1 382 ? 33.691 -16.605 -5.473 1.00 84.88 382 GLU A CA 1
ATOM 3155 C C . GLU A 1 382 ? 34.404 -16.819 -4.132 1.00 84.88 382 GLU A C 1
ATOM 3157 O O . GLU A 1 382 ? 35.136 -17.796 -3.938 1.00 84.88 382 GLU A O 1
ATOM 3162 N N . THR A 1 383 ? 34.100 -15.957 -3.159 1.00 81.44 383 THR A N 1
ATOM 3163 C CA . THR A 1 383 ? 34.664 -16.073 -1.811 1.00 81.44 383 THR A CA 1
ATOM 3164 C C . THR A 1 383 ? 34.198 -17.355 -1.115 1.00 81.44 383 THR A C 1
ATOM 3166 O O . THR A 1 383 ? 34.997 -17.975 -0.407 1.00 81.44 383 THR A O 1
ATOM 3169 N N . ASP A 1 384 ? 32.943 -17.771 -1.318 1.00 86.44 384 ASP A N 1
ATOM 3170 C CA . ASP A 1 384 ? 32.385 -19.008 -0.763 1.00 86.44 384 ASP A CA 1
ATOM 3171 C C . ASP A 1 384 ? 33.076 -20.245 -1.343 1.00 86.44 384 ASP A C 1
ATOM 3173 O O . ASP A 1 384 ? 33.459 -21.139 -0.590 1.00 86.44 384 ASP A O 1
ATOM 3177 N N . ILE A 1 385 ? 33.325 -20.269 -2.652 1.00 84.06 385 ILE A N 1
ATOM 3178 C CA . ILE A 1 385 ? 34.051 -21.351 -3.328 1.00 84.06 385 ILE A CA 1
ATOM 3179 C C . ILE A 1 385 ? 35.471 -21.472 -2.763 1.00 84.06 385 ILE A C 1
ATOM 3181 O O . ILE A 1 385 ? 35.931 -22.576 -2.471 1.00 84.06 385 ILE A O 1
ATOM 3185 N N . ARG A 1 386 ? 36.149 -20.342 -2.521 1.00 75.81 386 ARG A N 1
ATOM 3186 C CA . ARG A 1 386 ? 37.512 -20.328 -1.963 1.00 75.81 386 ARG A CA 1
ATOM 3187 C C . ARG A 1 386 ? 37.612 -20.678 -0.482 1.00 75.81 386 ARG A C 1
ATOM 3189 O O . ARG A 1 386 ? 38.637 -21.224 -0.077 1.00 75.81 386 ARG A O 1
ATOM 3196 N N . HIS A 1 387 ? 36.623 -20.306 0.332 1.00 72.31 387 HIS A N 1
ATOM 3197 C CA . HIS A 1 387 ? 36.784 -20.294 1.793 1.00 72.31 387 HIS A CA 1
ATOM 3198 C C . HIS A 1 387 ? 35.681 -20.997 2.589 1.00 72.31 387 HIS A C 1
ATOM 3200 O O . HIS A 1 387 ? 35.913 -21.294 3.757 1.00 72.31 387 HIS A O 1
ATOM 3206 N N . HIS A 1 388 ? 34.499 -21.246 2.023 1.00 73.06 388 HIS A N 1
ATOM 3207 C CA . HIS A 1 388 ? 33.385 -21.890 2.733 1.00 73.06 388 HIS A CA 1
ATOM 3208 C C . HIS A 1 388 ? 33.152 -23.317 2.241 1.00 73.06 388 HIS A C 1
ATOM 3210 O O . HIS A 1 388 ? 33.109 -24.241 3.046 1.00 73.06 388 HIS A O 1
ATOM 3216 N N . ILE A 1 389 ? 33.074 -23.503 0.924 1.00 74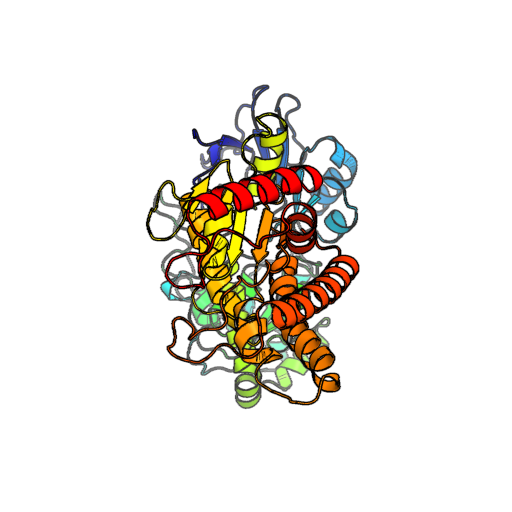.31 389 ILE A N 1
ATOM 3217 C CA . ILE A 1 389 ? 32.860 -24.811 0.300 1.00 74.31 389 ILE A CA 1
ATOM 3218 C C . ILE A 1 389 ? 34.186 -25.583 0.256 1.00 74.31 389 ILE A C 1
ATOM 3220 O O . ILE A 1 389 ? 34.242 -26.736 0.667 1.00 74.31 389 ILE A O 1
ATOM 3224 N N . GLY A 1 390 ? 35.283 -24.930 -0.150 1.00 58.16 390 GLY A N 1
ATOM 3225 C CA . GLY A 1 390 ? 36.602 -25.566 -0.250 1.00 58.16 390 GLY A CA 1
ATOM 3226 C C . GLY A 1 390 ? 37.331 -25.824 1.079 1.00 58.16 390 GLY A C 1
ATOM 3227 O O . GLY A 1 390 ? 38.323 -26.547 1.078 1.00 58.16 390 GLY A O 1
ATOM 3228 N N . PHE A 1 391 ? 36.879 -25.241 2.198 1.00 55.81 391 PHE A N 1
ATOM 3229 C CA . PHE A 1 391 ? 37.572 -25.300 3.499 1.00 55.81 391 PHE A CA 1
ATOM 3230 C C . PHE A 1 391 ? 37.181 -26.510 4.360 1.00 55.81 391 PHE A C 1
ATOM 3232 O O . PHE A 1 391 ? 37.956 -26.887 5.234 1.00 55.81 391 PHE A O 1
ATOM 3239 N N . GLN A 1 392 ? 35.991 -27.100 4.172 1.00 52.31 392 GLN A N 1
ATOM 3240 C CA . GLN A 1 392 ? 35.413 -27.952 5.220 1.00 52.31 392 GLN A CA 1
ATOM 3241 C C . GLN A 1 392 ? 35.610 -29.467 5.108 1.00 52.31 392 GLN A C 1
ATOM 3243 O O . GLN A 1 392 ? 35.416 -30.101 6.138 1.00 52.31 392 GLN A O 1
ATOM 3248 N N . HIS A 1 393 ? 36.037 -30.079 3.994 1.00 49.78 393 HIS A N 1
ATOM 3249 C CA . HIS A 1 393 ? 36.170 -31.547 3.971 1.00 49.78 393 HIS A CA 1
ATOM 3250 C C . HIS A 1 393 ? 37.197 -32.111 2.975 1.00 49.78 393 HIS A C 1
ATOM 3252 O O . HIS A 1 393 ? 37.272 -31.692 1.824 1.00 49.78 393 HIS A O 1
ATOM 3258 N N . GLU A 1 394 ? 37.920 -33.144 3.426 1.00 51.06 394 GLU A N 1
ATOM 3259 C CA . GLU A 1 394 ? 38.613 -34.143 2.589 1.00 51.06 394 GLU A CA 1
ATOM 3260 C C . GLU A 1 394 ? 37.623 -35.111 1.894 1.00 51.06 394 GLU A C 1
ATOM 3262 O O . GLU A 1 394 ? 38.032 -35.971 1.121 1.00 51.06 394 GLU A O 1
ATOM 3267 N N . ASP A 1 395 ? 36.316 -34.973 2.156 1.00 52.34 395 ASP A N 1
ATOM 3268 C CA . ASP A 1 395 ? 35.232 -35.809 1.631 1.00 52.34 395 ASP A CA 1
ATOM 3269 C C . ASP A 1 395 ? 34.351 -35.016 0.649 1.00 52.34 395 ASP A C 1
ATOM 3271 O O . ASP A 1 395 ? 33.561 -34.150 1.043 1.00 52.34 395 ASP A O 1
ATOM 3275 N N . ASP A 1 396 ? 34.473 -35.324 -0.644 1.00 56.22 396 ASP A N 1
ATOM 3276 C CA . ASP A 1 396 ? 33.751 -34.640 -1.721 1.00 56.22 396 ASP A CA 1
ATOM 3277 C C . ASP A 1 396 ? 32.218 -34.787 -1.637 1.00 56.22 396 ASP A C 1
ATOM 3279 O O . ASP A 1 396 ? 31.500 -34.000 -2.256 1.00 56.22 396 ASP A O 1
ATOM 3283 N N . ARG A 1 397 ? 31.698 -35.734 -0.837 1.00 52.41 397 ARG A N 1
ATOM 3284 C CA . ARG A 1 397 ? 30.251 -35.981 -0.671 1.00 52.41 397 ARG A CA 1
ATOM 3285 C C . ARG A 1 397 ? 29.511 -34.869 0.083 1.00 52.41 397 ARG A C 1
ATOM 3287 O O . ARG A 1 397 ? 28.315 -34.704 -0.130 1.00 52.41 397 ARG A O 1
ATOM 3294 N N . ASN A 1 398 ? 30.201 -34.076 0.910 1.00 60.72 398 ASN A N 1
ATOM 3295 C CA . ASN A 1 398 ? 29.597 -32.944 1.636 1.00 60.72 398 ASN A CA 1
ATOM 3296 C C . ASN A 1 398 ? 29.596 -31.627 0.833 1.00 60.72 398 ASN A C 1
ATOM 3298 O O . ASN A 1 398 ? 28.996 -30.640 1.268 1.00 60.72 398 ASN A O 1
ATOM 3302 N N . ASN A 1 399 ? 30.239 -31.590 -0.342 1.00 68.12 399 ASN A N 1
ATOM 3303 C CA . ASN A 1 399 ? 30.318 -30.374 -1.157 1.00 68.12 399 ASN A CA 1
ATOM 3304 C C . ASN A 1 399 ? 28.950 -29.962 -1.707 1.00 68.12 399 ASN A C 1
ATOM 3306 O O . ASN A 1 399 ? 28.609 -28.784 -1.640 1.00 68.12 399 ASN A O 1
ATOM 3310 N N . ASP A 1 400 ? 28.144 -30.913 -2.182 1.00 74.69 400 ASP A N 1
ATOM 3311 C CA . ASP A 1 400 ? 26.842 -30.613 -2.789 1.00 74.69 400 ASP A CA 1
ATOM 3312 C C . ASP A 1 400 ? 25.855 -30.051 -1.750 1.00 74.69 400 ASP A C 1
ATOM 3314 O O . ASP A 1 400 ? 25.154 -29.072 -2.016 1.00 74.69 400 ASP A O 1
ATOM 3318 N N . THR A 1 401 ? 25.860 -30.585 -0.523 1.00 80.31 401 THR A N 1
ATOM 3319 C CA . THR A 1 401 ? 25.063 -30.050 0.593 1.00 80.31 401 THR A CA 1
ATOM 3320 C C . THR A 1 401 ? 25.506 -28.637 0.973 1.00 80.31 401 THR A C 1
ATOM 3322 O O . THR A 1 401 ? 24.668 -27.753 1.152 1.00 80.31 401 THR A O 1
ATOM 3325 N N . ASN A 1 402 ? 26.814 -28.384 1.046 1.00 81.44 402 ASN A N 1
ATOM 3326 C CA . ASN A 1 402 ? 27.341 -27.059 1.373 1.00 81.44 402 ASN A CA 1
ATOM 3327 C C . ASN A 1 402 ? 27.040 -26.024 0.282 1.00 81.44 402 ASN A C 1
ATOM 3329 O O . ASN A 1 402 ? 26.622 -24.912 0.607 1.00 81.44 402 ASN A O 1
ATOM 3333 N N . ILE A 1 403 ? 27.192 -26.397 -0.993 1.00 88.75 403 ILE A N 1
ATOM 3334 C CA . ILE A 1 403 ? 26.805 -25.576 -2.148 1.00 88.75 403 ILE A CA 1
ATOM 3335 C C . ILE A 1 403 ? 25.310 -25.242 -2.073 1.00 88.75 403 ILE A C 1
ATOM 3337 O O . ILE A 1 403 ? 24.935 -24.071 -2.140 1.00 88.75 403 ILE A O 1
ATOM 3341 N N . THR A 1 404 ? 24.464 -26.246 -1.840 1.00 89.06 404 THR A N 1
ATOM 3342 C CA . THR A 1 404 ? 23.009 -26.066 -1.729 1.00 89.06 404 THR A CA 1
ATOM 3343 C C . THR A 1 404 ? 22.637 -25.122 -0.581 1.00 89.06 404 THR A C 1
ATOM 3345 O O . THR A 1 404 ? 21.797 -24.237 -0.752 1.00 89.06 404 THR A O 1
ATOM 3348 N N . ASN A 1 405 ? 23.296 -25.239 0.577 1.00 88.00 405 ASN A N 1
ATOM 3349 C CA . ASN A 1 405 ? 23.043 -24.376 1.734 1.00 88.00 405 ASN A CA 1
ATOM 3350 C C . ASN A 1 405 ? 23.368 -22.904 1.447 1.00 88.00 405 ASN A C 1
ATOM 3352 O O . ASN A 1 405 ? 22.580 -22.015 1.778 1.00 88.00 405 ASN A O 1
ATOM 3356 N N . VAL A 1 406 ? 24.512 -22.620 0.815 1.00 90.38 406 VAL A N 1
ATOM 3357 C CA . VAL A 1 406 ? 24.868 -21.231 0.491 1.00 90.38 406 VAL A CA 1
ATOM 3358 C C . VAL A 1 406 ? 23.997 -20.664 -0.635 1.00 90.38 406 VAL A C 1
ATOM 3360 O O . VAL A 1 406 ? 23.638 -19.488 -0.576 1.00 90.38 406 VAL A O 1
ATOM 3363 N N . ILE A 1 407 ? 23.586 -21.486 -1.609 1.00 94.00 407 ILE A N 1
ATOM 3364 C CA . ILE A 1 407 ? 22.625 -21.092 -2.652 1.00 94.00 407 ILE A CA 1
ATOM 3365 C C . ILE A 1 407 ? 21.256 -20.793 -2.037 1.00 94.00 407 ILE A C 1
ATOM 3367 O O . ILE A 1 407 ? 20.640 -19.798 -2.400 1.00 94.00 407 ILE A O 1
ATOM 3371 N N . THR A 1 408 ? 20.810 -21.564 -1.044 1.00 93.44 408 THR A N 1
ATOM 3372 C CA . THR A 1 408 ? 19.545 -21.305 -0.335 1.00 93.44 408 THR A CA 1
ATOM 3373 C C . THR A 1 408 ? 19.533 -19.908 0.291 1.00 93.44 408 THR A C 1
ATOM 3375 O O . THR A 1 408 ? 18.594 -19.141 0.085 1.00 93.44 408 THR A O 1
ATOM 3378 N N . ASN A 1 409 ? 20.612 -19.526 0.983 1.00 92.75 409 ASN A N 1
ATOM 3379 C CA . ASN A 1 409 ? 20.751 -18.183 1.556 1.00 92.75 409 ASN A CA 1
ATOM 3380 C C . ASN A 1 409 ? 20.811 -17.081 0.482 1.00 92.75 409 ASN A C 1
ATOM 3382 O O . ASN A 1 409 ? 20.348 -15.961 0.714 1.00 92.75 409 ASN A O 1
ATOM 3386 N N . TYR A 1 410 ? 21.382 -17.379 -0.688 1.00 95.06 410 TYR A N 1
ATOM 3387 C CA . TYR A 1 410 ? 21.383 -16.466 -1.828 1.00 95.06 410 TYR A CA 1
ATOM 3388 C C . TYR A 1 410 ? 19.955 -16.271 -2.362 1.00 95.06 410 TYR A C 1
ATOM 3390 O O . TYR A 1 410 ? 19.471 -15.141 -2.446 1.00 95.06 410 TYR A O 1
ATOM 3398 N N . MET A 1 411 ? 19.237 -17.360 -2.625 1.00 95.88 411 MET A N 1
ATOM 3399 C CA . MET A 1 411 ? 17.869 -17.318 -3.139 1.00 95.88 411 MET A CA 1
ATOM 3400 C C . MET A 1 411 ? 16.884 -16.694 -2.147 1.00 95.88 411 MET A C 1
ATOM 3402 O O . MET A 1 411 ? 15.933 -16.044 -2.569 1.00 95.88 411 MET A O 1
ATOM 3406 N N . GLU A 1 412 ? 17.118 -16.801 -0.836 1.00 94.50 412 GLU A N 1
ATOM 3407 C CA . GLU A 1 412 ? 16.311 -16.108 0.173 1.00 94.50 412 GLU A CA 1
ATOM 3408 C C . GLU A 1 412 ? 16.364 -14.580 0.002 1.00 94.50 412 GLU A C 1
ATOM 3410 O O . GLU A 1 412 ? 15.314 -13.935 -0.045 1.00 94.50 412 GLU A O 1
ATOM 3415 N N . LEU A 1 413 ? 17.559 -13.998 -0.177 1.00 93.25 413 LEU A N 1
ATOM 3416 C CA . LEU A 1 413 ? 17.702 -12.572 -0.502 1.00 93.25 413 LEU A CA 1
ATOM 3417 C C . LEU A 1 413 ? 16.937 -12.231 -1.788 1.00 93.25 413 LEU A C 1
ATOM 3419 O O . LEU A 1 413 ? 16.174 -11.264 -1.817 1.00 93.25 413 LEU A O 1
ATOM 3423 N N . ILE A 1 414 ? 17.152 -13.016 -2.845 1.00 94.81 414 ILE A N 1
ATOM 3424 C CA . ILE A 1 414 ? 16.563 -12.764 -4.163 1.00 94.81 414 ILE A CA 1
ATOM 3425 C C . ILE A 1 414 ? 15.037 -12.802 -4.092 1.00 94.81 414 ILE A C 1
ATOM 3427 O O . ILE A 1 414 ? 14.375 -11.905 -4.607 1.00 94.81 414 ILE A O 1
ATOM 3431 N N . ASN A 1 415 ? 14.469 -13.767 -3.373 1.00 92.12 415 ASN A N 1
ATOM 3432 C CA . ASN A 1 415 ? 13.031 -13.887 -3.173 1.00 92.12 415 ASN A CA 1
ATOM 3433 C C . ASN A 1 415 ? 12.453 -12.727 -2.356 1.00 92.12 415 ASN A C 1
ATOM 3435 O O . ASN A 1 415 ? 11.355 -12.257 -2.658 1.00 92.12 415 ASN A O 1
ATOM 3439 N N . ILE A 1 416 ? 13.176 -12.230 -1.347 1.00 90.88 416 ILE A N 1
ATOM 3440 C CA . ILE A 1 416 ? 12.763 -11.035 -0.597 1.00 90.88 416 ILE A CA 1
ATOM 3441 C C . ILE A 1 416 ? 12.711 -9.814 -1.520 1.00 90.88 416 ILE A C 1
ATOM 3443 O O . ILE A 1 416 ? 11.733 -9.069 -1.481 1.00 90.88 416 ILE A O 1
ATOM 3447 N N . LEU A 1 417 ? 13.723 -9.622 -2.369 1.00 89.44 417 LEU A N 1
ATOM 3448 C CA . LEU A 1 417 ? 13.765 -8.498 -3.306 1.00 89.44 417 LEU A CA 1
ATOM 3449 C C . LEU A 1 417 ? 12.725 -8.639 -4.425 1.00 89.44 417 LEU A C 1
ATOM 3451 O O . LEU A 1 417 ? 12.071 -7.661 -4.773 1.00 89.44 417 LEU A O 1
ATOM 3455 N N . LYS A 1 418 ? 12.502 -9.852 -4.943 1.00 88.56 418 LYS A N 1
ATOM 3456 C CA . LYS A 1 418 ? 11.511 -10.127 -5.993 1.00 88.56 418 LYS A CA 1
ATOM 3457 C C . LYS A 1 418 ? 10.085 -9.837 -5.526 1.00 88.56 418 LYS A C 1
ATOM 3459 O O . LYS A 1 418 ? 9.302 -9.290 -6.293 1.00 88.56 418 LYS A O 1
ATOM 3464 N N . LYS A 1 419 ? 9.766 -10.115 -4.256 1.00 86.69 419 LYS A N 1
ATOM 3465 C CA . LYS A 1 419 ? 8.466 -9.778 -3.641 1.00 86.69 419 LYS A CA 1
ATOM 3466 C C . LYS A 1 419 ? 8.154 -8.280 -3.626 1.00 86.69 419 LYS A C 1
ATOM 3468 O O . LYS A 1 419 ? 7.001 -7.922 -3.421 1.00 86.69 419 LYS A O 1
ATOM 3473 N N . LEU A 1 420 ? 9.155 -7.417 -3.805 1.00 80.44 420 LEU A N 1
ATOM 3474 C CA . LEU A 1 420 ? 8.931 -5.977 -3.918 1.00 80.44 420 LEU A CA 1
ATOM 3475 C C . LEU A 1 420 ? 8.280 -5.612 -5.251 1.00 80.44 420 LEU A C 1
ATOM 3477 O O . LEU A 1 420 ? 7.597 -4.602 -5.316 1.00 80.44 420 LEU A O 1
ATOM 3481 N N . ASP A 1 421 ? 8.503 -6.423 -6.289 1.00 81.75 421 ASP A N 1
ATOM 3482 C CA . ASP A 1 421 ? 7.894 -6.291 -7.611 1.00 81.75 421 ASP A CA 1
ATOM 3483 C C . ASP A 1 421 ? 8.124 -4.929 -8.301 1.00 81.75 421 ASP A C 1
ATOM 3485 O O . ASP A 1 421 ? 7.333 -4.508 -9.134 1.00 81.75 421 ASP A O 1
ATOM 3489 N N . ARG A 1 422 ? 9.237 -4.242 -8.004 1.00 80.31 422 ARG A N 1
ATOM 3490 C CA . ARG A 1 422 ? 9.525 -2.888 -8.530 1.00 80.31 422 ARG A CA 1
ATOM 3491 C C . ARG A 1 422 ? 10.424 -2.858 -9.763 1.00 80.31 422 ARG A C 1
ATOM 3493 O O . ARG A 1 422 ? 10.227 -2.027 -10.632 1.00 80.31 422 ARG A O 1
ATOM 3500 N N . PHE A 1 423 ? 11.385 -3.768 -9.843 1.00 88.69 423 PHE A N 1
ATOM 3501 C CA . PHE A 1 423 ? 12.363 -3.868 -10.928 1.00 88.69 423 PHE A CA 1
ATOM 3502 C C . PHE A 1 423 ? 12.606 -5.334 -11.276 1.00 88.69 423 PHE A C 1
ATOM 3504 O O . PHE A 1 423 ? 12.220 -6.234 -10.522 1.00 88.69 423 PHE A O 1
ATOM 3511 N N . SER A 1 424 ? 13.224 -5.579 -12.425 1.00 90.12 424 SER A N 1
ATOM 3512 C CA . SER A 1 424 ? 13.576 -6.931 -12.852 1.00 90.12 424 SER A CA 1
ATOM 3513 C C . SER A 1 424 ? 14.845 -7.397 -12.132 1.00 90.12 424 SER A C 1
ATOM 3515 O O . SER A 1 424 ? 15.750 -6.608 -11.866 1.00 90.12 424 SER A O 1
ATOM 3517 N N . ILE A 1 425 ? 14.920 -8.679 -11.777 1.00 93.62 425 ILE A N 1
ATOM 3518 C CA . ILE A 1 425 ? 16.070 -9.254 -11.064 1.00 93.62 425 ILE A CA 1
ATOM 3519 C C . ILE A 1 425 ? 16.668 -10.361 -11.911 1.00 93.62 425 ILE A C 1
ATOM 3521 O O . ILE A 1 425 ? 15.925 -11.198 -12.414 1.00 93.62 425 ILE A O 1
ATOM 3525 N N . GLY A 1 426 ? 17.993 -10.388 -12.008 1.00 94.25 426 GLY A N 1
ATOM 3526 C CA . GLY A 1 426 ? 18.742 -11.478 -12.620 1.00 94.25 426 GLY A CA 1
ATOM 3527 C C . GLY A 1 426 ? 19.913 -11.922 -11.750 1.00 94.25 426 GLY A C 1
ATOM 3528 O O . GLY A 1 426 ? 20.304 -11.256 -10.788 1.00 94.25 426 GLY A O 1
ATOM 3529 N N . ILE A 1 427 ? 20.504 -13.057 -12.098 1.00 95.25 427 ILE A N 1
ATOM 3530 C CA . ILE A 1 427 ? 21.724 -13.562 -11.472 1.00 95.25 427 ILE A CA 1
ATOM 3531 C C . ILE A 1 427 ? 22.777 -13.764 -12.554 1.00 95.25 427 ILE A C 1
ATOM 3533 O O . ILE A 1 427 ? 22.501 -14.297 -13.622 1.00 95.25 427 ILE A O 1
ATOM 3537 N N . CYS A 1 428 ? 23.997 -13.316 -12.283 1.00 93.75 428 CYS A N 1
ATOM 3538 C CA . CYS A 1 428 ? 25.158 -13.618 -13.103 1.00 93.75 428 CYS A CA 1
ATOM 3539 C C . CYS A 1 428 ? 25.984 -14.680 -12.377 1.00 93.75 428 CYS A C 1
ATOM 3541 O O . CYS A 1 428 ? 26.352 -14.483 -11.213 1.00 93.75 428 CYS A O 1
ATOM 3543 N N . GLY A 1 429 ? 26.256 -15.799 -13.049 1.00 92.44 429 GLY A N 1
ATOM 3544 C CA . GLY A 1 429 ? 27.025 -16.911 -12.500 1.00 92.44 429 GLY A CA 1
ATOM 3545 C C . GLY A 1 429 ? 28.405 -16.475 -12.012 1.00 92.44 429 GLY A C 1
ATOM 3546 O O . GLY A 1 429 ? 29.002 -15.523 -12.519 1.00 92.44 429 GLY A O 1
ATOM 3547 N N . THR A 1 430 ? 28.927 -17.159 -10.999 1.00 90.62 430 THR A N 1
ATOM 3548 C CA . THR A 1 430 ? 30.264 -16.875 -10.481 1.00 90.62 430 THR A CA 1
ATOM 3549 C C . THR A 1 430 ? 31.305 -17.092 -11.577 1.00 90.62 430 THR A C 1
ATOM 3551 O O . THR A 1 430 ? 31.283 -18.109 -12.271 1.00 90.62 430 THR A O 1
ATOM 3554 N N . ILE A 1 431 ? 32.230 -16.146 -11.732 1.00 86.50 431 ILE A N 1
ATOM 3555 C CA . ILE A 1 431 ? 33.302 -16.247 -12.725 1.00 86.50 431 ILE A CA 1
ATOM 3556 C C . ILE A 1 431 ? 34.333 -17.328 -12.341 1.00 86.50 431 ILE A C 1
ATOM 3558 O O . ILE A 1 431 ? 34.427 -17.708 -11.169 1.00 86.50 431 ILE A O 1
ATOM 3562 N N . PRO A 1 432 ? 35.146 -17.823 -13.292 1.00 80.38 432 PRO A N 1
ATOM 3563 C CA . PRO A 1 432 ? 36.203 -18.775 -12.979 1.00 80.38 432 PRO A CA 1
ATOM 3564 C C . PRO A 1 432 ? 37.242 -18.226 -11.990 1.00 80.38 432 PRO A C 1
ATOM 3566 O O . PRO A 1 432 ? 37.666 -17.072 -12.062 1.00 80.38 432 PRO A O 1
ATOM 3569 N N . SER A 1 433 ? 37.721 -19.099 -11.108 1.00 76.81 433 SER A N 1
ATOM 3570 C CA . SER A 1 433 ? 38.924 -18.879 -10.312 1.00 76.81 433 SER A CA 1
ATOM 3571 C C . SER A 1 433 ? 40.151 -18.712 -11.210 1.00 76.81 433 SER A C 1
ATOM 3573 O O . SER A 1 433 ? 40.424 -19.537 -12.083 1.00 76.81 433 SER A O 1
ATOM 3575 N N . GLN A 1 434 ? 40.945 -17.681 -10.923 1.00 70.31 434 GLN A N 1
ATOM 3576 C CA . GLN A 1 434 ? 42.212 -17.413 -11.607 1.00 70.31 434 GLN A CA 1
ATOM 3577 C C . GLN A 1 434 ? 43.296 -18.452 -11.292 1.00 70.31 434 GLN A C 1
ATOM 3579 O O . GLN A 1 434 ? 43.248 -19.106 -10.243 1.00 70.31 434 GLN A O 1
ATOM 3584 N N . ILE A 1 435 ? 44.313 -18.523 -12.165 1.00 67.19 435 ILE A N 1
ATOM 3585 C CA . ILE A 1 435 ? 45.505 -19.395 -12.097 1.00 67.19 435 ILE A CA 1
ATOM 3586 C C . ILE A 1 435 ? 46.466 -18.928 -10.983 1.00 67.19 435 ILE A C 1
ATOM 3588 O O . ILE A 1 435 ? 47.628 -18.598 -11.205 1.00 67.19 435 ILE A O 1
ATOM 3592 N N . TYR A 1 436 ? 45.971 -18.866 -9.750 1.00 63.72 436 TYR A N 1
ATOM 3593 C CA . TYR A 1 436 ? 46.743 -18.497 -8.571 1.00 63.72 436 TYR A CA 1
ATOM 3594 C C . TYR A 1 436 ? 46.388 -19.403 -7.398 1.00 63.72 436 TYR A C 1
ATOM 3596 O O . TYR A 1 436 ? 45.259 -19.415 -6.896 1.00 63.72 436 TYR A O 1
ATOM 3604 N N . ASN A 1 437 ? 47.389 -20.149 -6.939 1.00 63.03 437 ASN A N 1
ATOM 3605 C CA . ASN A 1 437 ? 47.277 -21.084 -5.820 1.00 63.03 437 ASN A CA 1
ATOM 3606 C C . ASN A 1 437 ? 47.971 -20.552 -4.547 1.00 63.03 437 ASN A C 1
ATOM 3608 O O . ASN A 1 437 ? 48.137 -21.291 -3.582 1.00 63.03 437 ASN A O 1
ATOM 3612 N N . GLY A 1 438 ? 48.409 -19.286 -4.542 1.00 61.06 438 GLY A N 1
ATOM 3613 C CA . GLY A 1 438 ? 49.115 -18.672 -3.416 1.00 61.06 438 GLY A CA 1
ATOM 3614 C C . GLY A 1 438 ? 48.190 -18.160 -2.302 1.00 61.06 438 GLY A C 1
ATOM 3615 O O . GLY A 1 438 ? 47.010 -18.522 -2.213 1.00 61.06 438 GLY A O 1
ATOM 3616 N N . LYS A 1 439 ? 48.739 -17.311 -1.424 1.00 56.84 439 LYS A N 1
ATOM 3617 C CA . LYS A 1 439 ? 48.008 -16.711 -0.299 1.00 56.84 439 LYS A CA 1
ATOM 3618 C C . LYS A 1 439 ? 47.001 -15.673 -0.795 1.00 56.84 439 LYS A C 1
ATOM 3620 O O . LYS A 1 439 ? 47.367 -14.758 -1.520 1.00 56.84 439 LYS A O 1
ATOM 3625 N N . GLY A 1 440 ? 45.746 -15.791 -0.371 1.00 54.84 440 GLY A N 1
ATOM 3626 C CA . GLY A 1 440 ? 44.714 -14.788 -0.604 1.00 54.84 440 GLY A CA 1
ATOM 3627 C C . GLY A 1 440 ? 45.091 -13.417 -0.018 1.00 54.84 440 GLY A C 1
ATOM 3628 O O . GLY A 1 440 ? 45.983 -13.311 0.822 1.00 54.84 440 GLY A O 1
ATOM 3629 N N . GLY A 1 441 ? 44.350 -12.357 -0.361 1.00 51.81 441 GLY A N 1
ATOM 3630 C CA . GLY A 1 441 ? 44.561 -10.993 0.159 1.00 51.81 441 GLY A CA 1
ATOM 3631 C C . GLY A 1 441 ? 44.320 -10.844 1.672 1.00 51.81 441 GLY A C 1
ATOM 3632 O O . GLY A 1 441 ? 44.487 -9.768 2.236 1.00 51.81 441 GLY A O 1
ATOM 3633 N N . ASN A 1 442 ? 43.913 -11.925 2.339 1.00 53.53 442 ASN A N 1
ATOM 3634 C CA . ASN A 1 442 ? 43.812 -12.079 3.791 1.00 53.53 442 ASN A CA 1
ATOM 3635 C C . ASN A 1 442 ? 45.039 -12.791 4.411 1.00 53.53 442 ASN A C 1
ATOM 3637 O O . ASN A 1 442 ? 45.021 -13.091 5.603 1.00 53.53 442 ASN A O 1
ATOM 3641 N N . GLY A 1 443 ? 46.070 -13.108 3.618 1.00 56.91 443 GLY A N 1
ATOM 3642 C CA . GLY A 1 443 ? 47.286 -13.809 4.041 1.00 56.91 443 GLY A CA 1
ATOM 3643 C C . GLY A 1 443 ? 47.138 -15.324 4.237 1.00 56.91 443 GLY A C 1
ATOM 3644 O O . GLY A 1 443 ? 48.116 -15.977 4.608 1.00 56.91 443 GLY A O 1
ATOM 3645 N N . ARG A 1 444 ? 45.951 -15.901 3.997 1.00 57.66 444 ARG A N 1
ATOM 3646 C CA . ARG A 1 444 ? 45.688 -17.345 4.136 1.00 57.66 444 ARG A CA 1
ATOM 3647 C C . ARG A 1 444 ? 45.947 -18.069 2.823 1.00 57.66 444 ARG A C 1
ATOM 3649 O O . ARG A 1 444 ? 45.655 -17.524 1.765 1.00 57.66 444 ARG A O 1
ATOM 3656 N N . ASN A 1 445 ? 46.473 -19.291 2.877 1.00 58.38 445 ASN A N 1
ATOM 3657 C CA . ASN A 1 445 ? 46.642 -20.105 1.674 1.00 58.38 445 ASN A CA 1
ATOM 3658 C C . ASN A 1 445 ? 45.282 -20.359 1.013 1.00 58.38 445 ASN A C 1
ATOM 3660 O O . ASN A 1 445 ? 44.286 -20.592 1.697 1.00 58.38 445 ASN A O 1
ATOM 3664 N N . SER A 1 446 ? 45.261 -20.309 -0.315 1.00 58.88 446 SER A N 1
ATOM 3665 C CA . SER A 1 446 ? 44.142 -20.810 -1.104 1.00 58.88 446 SER A CA 1
ATOM 3666 C C . SER A 1 446 ? 43.878 -22.283 -0.784 1.00 58.88 446 SER A C 1
ATOM 3668 O O . SER A 1 446 ? 44.800 -23.093 -0.847 1.00 58.88 446 SER A O 1
ATOM 3670 N N . TYR A 1 447 ? 42.627 -22.633 -0.484 1.00 63.94 447 TYR A N 1
ATOM 3671 C CA . TYR A 1 447 ? 42.203 -24.029 -0.398 1.00 63.94 447 TYR A CA 1
ATOM 3672 C C . TYR A 1 447 ? 41.897 -24.533 -1.808 1.00 63.94 447 TYR A C 1
ATOM 3674 O O . TYR A 1 447 ? 41.172 -23.866 -2.552 1.00 63.94 447 TYR A O 1
ATOM 3682 N N . LYS A 1 448 ? 42.474 -25.690 -2.156 1.00 71.12 448 LYS A N 1
ATOM 3683 C CA . LYS A 1 448 ? 42.425 -26.316 -3.485 1.00 71.12 448 LYS A CA 1
ATOM 3684 C C . LYS A 1 448 ? 43.066 -25.476 -4.609 1.00 71.12 448 LYS A C 1
ATOM 3686 O O . LYS A 1 448 ? 43.225 -24.253 -4.532 1.00 71.12 448 LYS A O 1
ATOM 3691 N N . THR A 1 449 ? 43.492 -26.156 -5.664 1.00 75.56 449 THR A N 1
ATOM 3692 C CA . THR A 1 449 ? 44.031 -25.543 -6.882 1.00 75.56 449 THR A CA 1
ATOM 3693 C C . THR A 1 449 ? 42.936 -24.800 -7.649 1.00 75.56 449 THR A C 1
ATOM 3695 O O . THR A 1 449 ? 41.748 -25.081 -7.502 1.00 75.56 449 THR A O 1
ATOM 3698 N N . HIS A 1 450 ? 43.311 -23.850 -8.507 1.00 75.12 450 HIS A N 1
ATOM 3699 C CA . HIS A 1 450 ? 42.351 -23.164 -9.380 1.00 75.12 450 HIS A CA 1
ATOM 3700 C C . HIS A 1 450 ? 41.521 -24.126 -10.250 1.00 75.12 450 HIS A C 1
ATOM 3702 O O . HIS A 1 450 ? 40.344 -23.858 -10.467 1.00 75.12 450 HIS A O 1
ATOM 3708 N N . VAL A 1 451 ? 42.099 -25.255 -10.681 1.00 77.38 451 VAL A N 1
ATOM 3709 C CA . VAL A 1 451 ? 41.394 -26.307 -11.431 1.00 77.38 451 VAL A CA 1
ATOM 3710 C C . VAL A 1 451 ? 40.269 -26.897 -10.585 1.00 77.38 451 VAL A C 1
ATOM 3712 O O . VAL A 1 451 ? 39.114 -26.897 -10.999 1.00 77.38 451 VAL A O 1
ATOM 3715 N N . GLU A 1 452 ? 40.580 -27.327 -9.364 1.00 80.12 452 GLU A N 1
ATOM 3716 C CA . GLU A 1 452 ? 39.593 -27.895 -8.441 1.00 80.12 452 GLU A CA 1
ATOM 3717 C C . GLU A 1 452 ? 38.526 -26.873 -8.036 1.00 80.12 452 GLU A C 1
ATOM 3719 O O . GLU A 1 452 ? 37.346 -27.208 -7.944 1.00 80.12 452 GLU A O 1
ATOM 3724 N N . ARG A 1 453 ? 38.908 -25.606 -7.837 1.00 82.19 453 ARG A N 1
ATOM 3725 C CA . ARG A 1 453 ? 37.935 -24.541 -7.573 1.00 82.19 453 ARG A CA 1
ATOM 3726 C C . ARG A 1 453 ? 37.013 -24.303 -8.759 1.00 82.19 453 ARG A C 1
ATOM 3728 O O . ARG A 1 453 ? 35.832 -24.103 -8.531 1.00 82.19 453 ARG A O 1
ATOM 3735 N N . ASN A 1 454 ? 37.507 -24.375 -9.993 1.00 84.06 454 ASN A N 1
ATOM 3736 C CA . ASN A 1 454 ? 36.671 -24.222 -11.186 1.00 84.06 454 ASN A CA 1
ATOM 3737 C C . ASN A 1 454 ? 35.688 -25.382 -11.370 1.00 84.06 454 ASN A C 1
ATOM 3739 O O . ASN A 1 454 ? 34.570 -25.139 -11.814 1.00 84.06 454 ASN A O 1
ATOM 3743 N N . VAL A 1 455 ? 36.039 -26.601 -10.946 1.00 84.94 455 VAL A N 1
ATOM 3744 C CA . VAL A 1 455 ? 35.075 -27.715 -10.855 1.00 84.94 455 VAL A CA 1
ATOM 3745 C C . VAL A 1 455 ? 33.963 -27.392 -9.849 1.00 84.94 455 VAL A C 1
ATOM 3747 O O . VAL A 1 455 ? 32.789 -27.647 -10.112 1.00 84.94 455 VAL A O 1
ATOM 3750 N N . ILE A 1 456 ? 34.308 -26.795 -8.704 1.00 87.38 456 ILE A N 1
ATOM 3751 C CA . ILE A 1 456 ? 33.317 -26.350 -7.712 1.00 87.38 456 ILE A CA 1
ATOM 3752 C C . ILE A 1 456 ? 32.478 -25.188 -8.264 1.00 87.38 456 ILE A C 1
ATOM 3754 O O . ILE A 1 456 ? 31.264 -25.198 -8.084 1.00 87.38 456 ILE A O 1
ATOM 3758 N N . THR A 1 457 ? 33.085 -24.219 -8.956 1.00 88.94 457 THR A N 1
ATOM 3759 C CA . THR A 1 457 ? 32.381 -23.098 -9.598 1.00 88.94 457 THR A CA 1
ATOM 3760 C C . THR A 1 457 ? 31.362 -23.590 -10.620 1.00 88.94 457 THR A C 1
ATOM 3762 O O . THR A 1 457 ? 30.224 -23.131 -10.605 1.00 88.94 457 THR A O 1
ATOM 3765 N N . GLU A 1 458 ? 31.739 -24.546 -11.471 1.00 89.69 458 GLU A N 1
ATOM 3766 C CA . GLU A 1 458 ? 30.842 -25.143 -12.464 1.00 89.69 458 GLU A CA 1
ATOM 3767 C C . GLU A 1 458 ? 29.638 -25.812 -11.788 1.00 89.69 458 GLU A C 1
ATOM 3769 O O . GLU A 1 458 ? 28.492 -25.524 -12.130 1.00 89.69 458 GLU A O 1
ATOM 3774 N N . LYS A 1 459 ? 29.876 -26.626 -10.750 1.00 91.19 459 LYS A N 1
ATOM 3775 C CA . LYS A 1 459 ? 28.797 -27.240 -9.957 1.00 91.19 459 LYS A CA 1
ATOM 3776 C C . LYS A 1 459 ? 27.902 -26.202 -9.274 1.00 91.19 459 LYS A C 1
ATOM 3778 O O . LYS A 1 459 ? 26.681 -26.326 -9.322 1.00 91.19 459 LYS A O 1
ATOM 3783 N N . PHE A 1 460 ? 28.498 -25.186 -8.651 1.00 93.25 460 PHE A N 1
ATOM 3784 C CA . PHE A 1 460 ? 27.777 -24.098 -7.990 1.00 93.25 460 PHE A CA 1
ATOM 3785 C C . PHE A 1 460 ? 26.868 -23.355 -8.974 1.00 93.25 460 PHE A C 1
ATOM 3787 O O . PHE A 1 460 ? 25.686 -23.174 -8.692 1.00 93.25 460 PHE A O 1
ATOM 3794 N N . ASN A 1 461 ? 27.393 -22.979 -10.142 1.00 94.94 461 ASN A N 1
ATOM 3795 C CA . ASN A 1 461 ? 26.628 -22.274 -11.166 1.00 94.94 461 ASN A CA 1
ATOM 3796 C C . ASN A 1 461 ? 25.504 -23.133 -11.744 1.00 94.94 461 ASN A C 1
ATOM 3798 O O . ASN A 1 461 ? 24.418 -22.605 -11.952 1.00 94.94 461 ASN A O 1
ATOM 3802 N N . ASN A 1 462 ? 25.719 -24.437 -11.944 1.00 94.81 462 ASN A N 1
ATOM 3803 C CA . ASN A 1 462 ? 24.669 -25.338 -12.426 1.00 94.81 462 ASN A CA 1
ATOM 3804 C C . ASN A 1 462 ? 23.501 -25.430 -11.433 1.00 94.81 462 ASN A C 1
ATOM 3806 O O . ASN A 1 462 ? 22.355 -25.228 -11.819 1.00 94.81 462 ASN A O 1
ATOM 3810 N N . ILE A 1 463 ? 23.785 -25.643 -10.142 1.00 95.19 463 ILE A N 1
ATOM 3811 C CA . ILE A 1 463 ? 22.736 -25.702 -9.108 1.00 95.19 463 ILE A CA 1
ATOM 3812 C C . ILE A 1 463 ? 22.032 -24.344 -8.976 1.00 95.19 463 ILE A C 1
ATOM 3814 O O . ILE A 1 463 ? 20.810 -24.282 -8.848 1.00 95.19 463 ILE A O 1
ATOM 3818 N N . LEU A 1 464 ? 22.784 -23.241 -9.031 1.00 96.25 464 LEU A N 1
ATOM 3819 C CA . LEU A 1 464 ? 22.213 -21.898 -8.952 1.00 96.25 464 LEU A CA 1
ATOM 3820 C C . LEU A 1 464 ? 21.329 -21.590 -10.165 1.00 96.25 464 LEU A C 1
ATOM 3822 O O . LEU A 1 464 ? 20.268 -20.993 -9.999 1.00 96.25 464 LEU A O 1
ATOM 3826 N N . LYS A 1 465 ? 21.732 -22.022 -11.363 1.00 96.19 465 LYS A N 1
ATOM 3827 C CA . LYS A 1 465 ? 20.938 -21.905 -12.585 1.00 96.19 465 LYS A CA 1
ATOM 3828 C C . LYS A 1 465 ? 19.637 -22.699 -12.473 1.00 96.19 465 LYS A C 1
ATOM 3830 O O . LYS A 1 465 ? 18.585 -22.141 -12.764 1.00 96.19 465 LYS A O 1
ATOM 3835 N N . ASP A 1 466 ? 19.684 -23.939 -11.990 1.00 96.12 466 ASP A N 1
ATOM 3836 C CA . ASP A 1 466 ? 18.478 -24.750 -11.784 1.00 96.12 466 ASP A CA 1
ATOM 3837 C C . ASP A 1 466 ? 17.501 -24.076 -10.806 1.00 96.12 466 ASP A C 1
ATOM 3839 O O . ASP A 1 466 ? 16.290 -24.060 -11.032 1.00 96.12 466 ASP A O 1
ATOM 3843 N N . GLU A 1 467 ? 18.008 -23.472 -9.726 1.00 96.25 467 GLU A N 1
ATOM 3844 C CA . GLU A 1 467 ? 17.183 -22.687 -8.801 1.00 96.25 467 GLU A CA 1
ATOM 3845 C C . GLU A 1 467 ? 16.632 -21.404 -9.439 1.00 96.25 467 GLU A C 1
ATOM 3847 O O . GLU A 1 467 ? 15.483 -21.035 -9.183 1.00 96.25 467 GLU A O 1
ATOM 3852 N N . CYS A 1 468 ? 17.400 -20.736 -10.301 1.00 95.44 468 CYS A N 1
ATOM 3853 C CA . CYS A 1 468 ? 16.919 -19.589 -11.070 1.00 95.44 468 CYS A CA 1
ATOM 3854 C C . CYS A 1 468 ? 15.784 -19.984 -12.022 1.00 95.44 468 CYS A C 1
ATOM 3856 O O . CYS A 1 468 ? 14.744 -19.323 -12.027 1.00 95.44 468 CYS A O 1
ATOM 3858 N N . ASP A 1 469 ? 15.942 -21.088 -12.754 1.00 94.19 469 ASP A N 1
ATOM 3859 C CA . ASP A 1 469 ? 14.953 -21.607 -13.699 1.00 94.19 469 ASP A CA 1
ATOM 3860 C C . ASP A 1 469 ? 13.642 -21.967 -12.973 1.00 94.19 469 ASP A C 1
ATOM 3862 O O . ASP A 1 469 ? 12.564 -21.526 -13.378 1.00 94.19 469 ASP A O 1
ATOM 3866 N N . LYS A 1 470 ? 13.720 -22.663 -11.824 1.00 94.69 470 LYS A N 1
ATOM 3867 C CA . LYS A 1 470 ? 12.548 -22.973 -10.972 1.00 94.69 470 LYS A CA 1
ATOM 3868 C C . LYS A 1 470 ? 11.805 -21.728 -10.491 1.00 94.69 470 LYS A C 1
ATOM 3870 O O . LYS A 1 470 ? 10.591 -21.766 -10.306 1.00 94.69 470 LYS A O 1
ATOM 3875 N N . ASN A 1 471 ? 12.529 -20.635 -10.259 1.00 90.88 471 ASN A N 1
ATOM 3876 C CA . ASN A 1 471 ? 11.975 -19.390 -9.737 1.00 90.88 471 ASN A CA 1
ATOM 3877 C C . ASN A 1 471 ? 11.713 -18.346 -10.834 1.00 90.88 471 ASN A C 1
ATOM 3879 O O . ASN A 1 471 ? 11.339 -17.219 -10.497 1.00 90.88 471 ASN A O 1
ATOM 3883 N N . ASN A 1 472 ? 11.869 -18.694 -12.118 1.00 90.56 472 ASN A N 1
ATOM 3884 C CA . ASN A 1 472 ? 11.761 -17.790 -13.265 1.00 90.56 472 ASN A CA 1
ATOM 3885 C C . ASN A 1 472 ? 12.605 -16.513 -13.074 1.00 90.56 472 ASN A C 1
ATOM 3887 O O . ASN A 1 472 ? 12.076 -15.398 -12.976 1.00 90.56 472 ASN A O 1
ATOM 3891 N N . ILE A 1 473 ? 13.913 -16.702 -12.893 1.00 92.94 473 ILE A N 1
ATOM 3892 C CA . ILE A 1 473 ? 14.920 -15.646 -12.743 1.00 92.94 473 ILE A CA 1
ATOM 3893 C C . ILE A 1 473 ? 15.933 -15.795 -13.889 1.00 92.94 473 ILE A C 1
ATOM 3895 O O . ILE A 1 473 ? 16.510 -16.869 -14.033 1.00 92.94 473 ILE A O 1
ATOM 3899 N N . PRO A 1 474 ? 16.186 -14.748 -14.694 1.00 92.25 474 PRO A N 1
ATOM 3900 C CA . PRO A 1 474 ? 17.240 -14.763 -15.702 1.00 92.25 474 PRO A CA 1
ATOM 3901 C C . PRO A 1 474 ? 18.609 -15.089 -15.096 1.00 92.25 474 PRO A C 1
ATOM 3903 O O . PRO A 1 474 ? 19.041 -14.437 -14.141 1.00 92.25 474 PRO A O 1
ATOM 3906 N N . PHE A 1 475 ? 19.304 -16.065 -15.681 1.00 93.69 475 PHE A N 1
ATOM 3907 C CA . PHE A 1 475 ? 20.651 -16.464 -15.283 1.00 93.69 475 PHE A CA 1
ATOM 3908 C C . PHE A 1 475 ? 21.642 -16.258 -16.432 1.00 93.69 475 PHE A C 1
ATOM 3910 O O . PHE A 1 475 ? 21.503 -16.860 -17.494 1.00 93.69 475 PHE A O 1
ATOM 3917 N N . ILE A 1 476 ? 22.666 -15.431 -16.215 1.00 92.62 476 ILE A N 1
ATOM 3918 C CA . ILE A 1 476 ? 23.764 -15.232 -17.167 1.00 92.62 476 ILE A CA 1
ATOM 3919 C C . ILE A 1 476 ? 24.900 -16.187 -16.807 1.00 92.62 476 ILE A C 1
ATOM 3921 O O . ILE A 1 476 ? 25.615 -15.981 -15.823 1.00 92.62 476 ILE A O 1
ATOM 3925 N N . ASP A 1 477 ? 25.091 -17.215 -17.629 1.00 89.31 477 ASP A N 1
ATOM 3926 C CA . ASP A 1 477 ? 26.160 -18.203 -17.469 1.00 89.31 477 ASP A CA 1
ATOM 3927 C C . ASP A 1 477 ? 27.493 -17.709 -18.045 1.00 89.31 477 ASP A C 1
ATOM 3929 O O . ASP A 1 477 ? 28.010 -18.181 -19.058 1.00 89.31 477 ASP A O 1
ATOM 3933 N N . ILE A 1 478 ? 28.055 -16.702 -17.383 1.00 85.81 478 ILE A N 1
ATOM 3934 C CA . ILE A 1 478 ? 29.316 -16.097 -17.809 1.00 85.81 478 ILE A CA 1
ATOM 3935 C C . ILE A 1 478 ? 30.508 -17.055 -17.665 1.00 85.81 478 ILE A C 1
ATOM 3937 O O . ILE A 1 478 ? 31.514 -16.899 -18.351 1.00 85.81 478 ILE A O 1
ATOM 3941 N N . PHE A 1 479 ? 30.406 -18.059 -16.788 1.00 86.62 479 PHE A N 1
ATOM 3942 C CA . PHE A 1 479 ? 31.467 -19.035 -16.554 1.00 86.62 479 PHE A CA 1
ATOM 3943 C C . PHE A 1 479 ? 31.714 -19.901 -17.787 1.00 86.62 479 PHE A C 1
ATOM 3945 O O . PHE A 1 479 ? 32.855 -19.990 -18.243 1.00 86.62 479 PHE A O 1
ATOM 3952 N N . ASN A 1 480 ? 30.658 -20.499 -18.345 1.00 83.69 480 ASN A N 1
ATOM 3953 C CA . ASN A 1 480 ? 30.786 -21.347 -19.528 1.00 83.69 480 ASN A CA 1
ATOM 3954 C C . ASN A 1 480 ? 31.189 -20.540 -20.767 1.00 83.69 480 ASN A C 1
ATOM 3956 O O . ASN A 1 480 ? 31.980 -21.012 -21.580 1.00 83.69 480 ASN A O 1
ATOM 3960 N N . GLU A 1 481 ? 30.734 -19.293 -20.874 1.00 82.50 481 GLU A N 1
ATOM 3961 C CA . GLU A 1 481 ? 31.151 -18.388 -21.950 1.00 82.50 481 GLU A CA 1
ATOM 3962 C C . GLU A 1 481 ? 32.645 -18.043 -21.871 1.00 82.50 481 GLU A C 1
ATOM 3964 O O . GLU A 1 481 ? 33.327 -18.024 -22.894 1.00 82.50 481 GLU A O 1
ATOM 3969 N N . ILE A 1 482 ? 33.202 -17.844 -20.672 1.00 76.94 482 ILE A N 1
ATOM 3970 C CA . ILE A 1 482 ? 34.653 -17.664 -20.500 1.00 76.94 482 ILE A CA 1
ATOM 3971 C C . ILE A 1 482 ? 35.402 -18.968 -20.809 1.00 76.94 482 ILE A C 1
ATOM 3973 O O . ILE A 1 482 ? 36.395 -18.937 -21.532 1.00 76.94 482 ILE A O 1
ATOM 3977 N N . LYS A 1 483 ? 34.913 -20.111 -20.305 1.00 74.31 483 LYS A N 1
ATOM 3978 C CA . LYS A 1 483 ? 35.513 -21.443 -20.509 1.00 74.31 483 LYS A CA 1
ATOM 3979 C C . LYS A 1 483 ? 35.619 -21.822 -21.990 1.00 74.31 483 LYS A C 1
ATOM 3981 O O . LYS A 1 483 ? 36.603 -22.433 -22.384 1.00 74.31 483 LYS A O 1
ATOM 3986 N N . ASN A 1 484 ? 34.629 -21.456 -22.804 1.00 68.44 484 ASN A N 1
ATOM 3987 C CA . ASN A 1 484 ? 34.591 -21.792 -24.230 1.00 68.44 484 ASN A CA 1
ATOM 3988 C C . ASN A 1 484 ? 35.437 -20.854 -25.113 1.00 68.44 484 ASN A C 1
ATOM 3990 O O . ASN A 1 484 ? 35.765 -21.223 -26.237 1.00 68.44 484 ASN A O 1
ATOM 3994 N N . ASN A 1 485 ? 35.764 -19.645 -24.636 1.00 60.34 485 ASN A N 1
ATOM 3995 C CA . ASN A 1 485 ? 36.437 -18.602 -25.423 1.00 60.34 485 ASN A CA 1
ATOM 3996 C C . ASN A 1 485 ? 37.918 -18.367 -25.046 1.00 60.34 485 ASN A C 1
ATOM 3998 O O . ASN A 1 485 ? 38.573 -17.565 -25.713 1.00 60.34 485 ASN A O 1
ATOM 4002 N N . ASP A 1 486 ? 38.446 -19.004 -23.993 1.00 59.91 486 ASP A N 1
ATOM 4003 C CA . ASP A 1 486 ? 39.845 -18.883 -23.547 1.00 59.91 486 ASP A CA 1
ATOM 4004 C C . ASP A 1 486 ? 40.374 -20.186 -22.917 1.00 59.91 486 ASP A C 1
ATOM 4006 O O . ASP A 1 486 ? 39.912 -20.591 -21.853 1.00 59.91 486 ASP A O 1
ATOM 4010 N N . ASP A 1 487 ? 41.462 -20.744 -23.463 1.00 48.91 487 ASP A N 1
ATOM 4011 C CA . ASP A 1 487 ? 42.254 -21.816 -22.817 1.00 48.91 487 ASP A CA 1
ATOM 4012 C C . ASP A 1 487 ? 43.136 -21.300 -21.649 1.00 48.91 487 ASP A C 1
ATOM 4014 O O . ASP A 1 487 ? 43.925 -22.038 -21.057 1.00 48.91 487 ASP A O 1
ATOM 4018 N N . GLY A 1 488 ? 43.026 -20.013 -21.300 1.00 51.50 488 GLY A N 1
ATOM 4019 C CA . GLY A 1 488 ? 43.799 -19.350 -20.251 1.00 51.50 488 GLY A CA 1
ATOM 4020 C C . GLY A 1 488 ? 42.940 -18.354 -19.484 1.00 51.50 488 GLY A C 1
ATOM 4021 O O . GLY A 1 488 ? 42.808 -17.202 -19.888 1.00 51.50 488 GLY A O 1
ATOM 4022 N N . PHE A 1 489 ? 42.354 -18.812 -18.374 1.00 56.78 489 PHE A N 1
ATOM 4023 C CA . PHE A 1 489 ? 41.514 -18.027 -17.466 1.00 56.78 489 PHE A CA 1
ATOM 4024 C C . PHE A 1 489 ? 42.073 -16.608 -17.226 1.00 56.78 489 PHE A C 1
ATOM 4026 O O . PHE A 1 489 ? 43.186 -16.474 -16.725 1.00 56.78 489 PHE A O 1
ATOM 4033 N N . LEU A 1 490 ? 41.276 -15.593 -17.601 1.00 57.47 490 LEU A N 1
ATOM 4034 C CA . LEU A 1 490 ? 41.401 -14.134 -17.408 1.00 57.47 490 LEU A CA 1
ATOM 4035 C C . LEU A 1 490 ? 42.736 -13.613 -16.829 1.00 57.47 490 LEU A C 1
ATOM 4037 O O . LEU A 1 490 ? 43.093 -13.913 -15.693 1.00 57.47 490 LEU A O 1
ATOM 4041 N N . PHE A 1 491 ? 43.399 -12.726 -17.587 1.00 56.94 491 PHE A N 1
ATOM 4042 C CA . PHE A 1 491 ? 44.672 -12.063 -17.260 1.00 56.94 491 PHE A CA 1
ATOM 4043 C C . PHE A 1 491 ? 44.835 -11.748 -15.759 1.00 56.94 491 PHE A C 1
ATOM 4045 O O . PHE A 1 491 ? 44.084 -10.957 -15.183 1.00 56.94 491 PHE A O 1
ATOM 4052 N N . VAL A 1 492 ? 45.834 -12.382 -15.146 1.00 53.06 492 VAL A N 1
ATOM 4053 C CA . VAL A 1 492 ? 46.104 -12.364 -13.703 1.00 53.06 492 VAL A CA 1
ATOM 4054 C C . VAL A 1 492 ? 46.672 -11.002 -13.283 1.00 53.06 492 VAL A C 1
ATOM 4056 O O . VAL A 1 492 ? 47.634 -10.515 -13.879 1.00 53.06 492 VAL A O 1
ATOM 4059 N N . SER A 1 493 ? 46.090 -10.363 -12.264 1.00 52.69 493 SER A N 1
ATOM 4060 C CA . SER A 1 493 ? 46.714 -9.216 -11.586 1.00 52.69 493 SER A CA 1
ATOM 4061 C C . SER A 1 493 ? 47.959 -9.666 -10.799 1.00 52.69 493 SER A C 1
ATOM 4063 O O . SER A 1 493 ? 48.051 -10.828 -10.404 1.00 52.69 493 SER A O 1
ATOM 4065 N N . PRO A 1 494 ? 48.897 -8.766 -10.450 1.00 46.41 494 PRO A N 1
ATOM 4066 C CA . PRO A 1 494 ? 50.059 -9.127 -9.628 1.00 46.41 494 PRO A CA 1
ATOM 4067 C C . PRO A 1 494 ? 49.713 -9.775 -8.273 1.00 46.41 494 PRO A C 1
ATOM 4069 O O . PRO A 1 494 ? 50.546 -10.472 -7.700 1.00 46.41 494 PRO A O 1
ATOM 4072 N N . ASP A 1 495 ? 48.497 -9.551 -7.756 1.00 50.19 495 ASP A N 1
ATOM 4073 C CA . ASP A 1 495 ? 48.012 -10.132 -6.498 1.00 50.19 495 ASP A CA 1
ATOM 4074 C C . ASP A 1 495 ? 47.312 -11.496 -6.652 1.00 50.19 495 ASP A C 1
ATOM 4076 O O . ASP A 1 495 ? 46.933 -12.096 -5.647 1.00 50.19 495 ASP A O 1
ATOM 4080 N N . GLY A 1 496 ? 47.159 -12.006 -7.882 1.00 53.16 496 GLY A N 1
ATOM 4081 C CA . GLY A 1 496 ? 46.645 -13.349 -8.161 1.00 53.16 496 GLY A CA 1
ATOM 4082 C C . GLY A 1 496 ? 45.146 -13.555 -7.913 1.00 53.16 496 GLY A C 1
ATOM 4083 O O . GLY A 1 496 ? 44.655 -14.683 -7.970 1.00 53.16 496 GLY A O 1
ATOM 4084 N N . ILE A 1 497 ? 44.411 -12.500 -7.560 1.00 57.25 497 ILE A N 1
ATOM 4085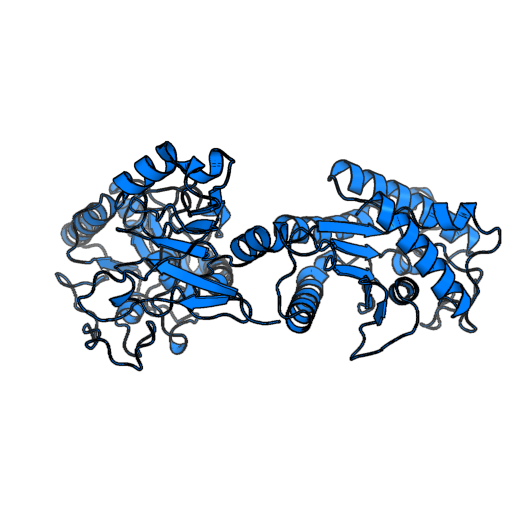 C CA . ILE A 1 497 ? 43.018 -12.600 -7.100 1.00 57.25 497 ILE A CA 1
ATOM 4086 C C . ILE A 1 497 ? 42.102 -11.722 -7.941 1.00 57.25 497 ILE A C 1
ATOM 4088 O O . ILE A 1 497 ? 40.968 -12.114 -8.216 1.00 57.25 497 ILE A O 1
ATOM 4092 N N . HIS A 1 498 ? 42.566 -10.538 -8.332 1.00 64.62 498 HIS A N 1
ATOM 4093 C CA . HIS A 1 498 ? 41.778 -9.572 -9.088 1.00 64.62 498 HIS A CA 1
ATOM 4094 C C . HIS A 1 498 ? 42.021 -9.692 -10.593 1.00 64.62 498 HIS A C 1
ATOM 4096 O O . HIS A 1 498 ? 43.042 -10.186 -11.060 1.00 64.62 498 HIS A O 1
ATOM 4102 N N . ILE A 1 499 ? 41.050 -9.282 -11.400 1.00 65.75 499 ILE A N 1
ATOM 4103 C CA . ILE A 1 499 ? 41.191 -9.330 -12.858 1.00 65.75 499 ILE A CA 1
ATOM 4104 C C . ILE A 1 499 ? 42.081 -8.154 -13.295 1.00 65.75 499 ILE A C 1
ATOM 4106 O O . ILE A 1 499 ? 41.838 -7.012 -12.895 1.00 65.75 499 ILE A O 1
ATOM 4110 N N . HIS A 1 500 ? 43.119 -8.423 -14.094 1.00 63.62 500 HIS A N 1
ATOM 4111 C CA . HIS A 1 500 ? 43.970 -7.386 -14.690 1.00 63.62 500 HIS A CA 1
ATOM 4112 C C . HIS A 1 500 ? 43.153 -6.480 -15.631 1.00 63.62 500 HIS A C 1
ATOM 4114 O O . HIS A 1 500 ? 42.152 -6.913 -16.198 1.00 63.62 500 HIS A O 1
ATOM 4120 N N . ASP A 1 501 ? 43.589 -5.240 -15.873 1.00 58.38 501 ASP A N 1
ATOM 4121 C CA . ASP A 1 501 ? 42.819 -4.246 -16.647 1.00 58.38 501 ASP A CA 1
ATOM 4122 C C . ASP A 1 501 ? 42.399 -4.743 -18.053 1.00 58.38 501 ASP A C 1
ATOM 4124 O O . ASP A 1 501 ? 41.269 -4.515 -18.487 1.00 58.38 501 ASP A O 1
ATOM 4128 N N . ASN A 1 502 ? 43.249 -5.524 -18.729 1.00 59.22 502 ASN A N 1
ATOM 4129 C CA . ASN A 1 502 ? 42.911 -6.181 -20.004 1.00 59.22 502 ASN A CA 1
ATOM 4130 C C . ASN A 1 502 ? 41.813 -7.255 -19.867 1.00 59.22 502 ASN A C 1
ATOM 4132 O O . ASN A 1 502 ? 40.985 -7.407 -20.763 1.00 59.22 502 ASN A O 1
ATOM 4136 N N . GLY A 1 503 ? 41.772 -7.977 -18.743 1.00 63.34 503 GLY A N 1
ATOM 4137 C CA . GLY A 1 503 ? 40.720 -8.950 -18.441 1.00 63.34 503 GLY A CA 1
ATOM 4138 C C . GLY A 1 503 ? 39.379 -8.294 -18.107 1.00 63.34 503 GLY A C 1
ATOM 4139 O O . GLY A 1 503 ? 38.341 -8.842 -18.464 1.00 63.34 503 GLY A O 1
ATOM 4140 N N . ASN A 1 504 ? 39.383 -7.094 -17.514 1.00 68.56 504 ASN A N 1
ATOM 4141 C CA . ASN A 1 504 ? 38.157 -6.341 -17.219 1.00 68.56 504 ASN A CA 1
ATOM 4142 C C . ASN A 1 504 ? 37.422 -5.924 -18.501 1.00 68.56 504 ASN A C 1
ATOM 4144 O O . ASN A 1 504 ? 36.205 -6.024 -18.581 1.00 68.56 504 ASN A O 1
ATOM 4148 N N . ASN A 1 505 ? 38.146 -5.512 -19.547 1.00 68.69 505 ASN A N 1
ATOM 4149 C CA . ASN A 1 505 ? 37.518 -5.186 -20.833 1.00 68.69 505 ASN A CA 1
ATOM 4150 C C . ASN A 1 505 ? 36.908 -6.416 -21.524 1.00 68.69 505 ASN A C 1
ATOM 4152 O O . ASN A 1 505 ? 35.846 -6.303 -22.136 1.00 68.69 505 ASN A O 1
ATOM 4156 N N . LYS A 1 506 ? 37.551 -7.587 -21.407 1.00 71.75 506 LYS A N 1
ATOM 4157 C CA . LYS A 1 506 ? 37.024 -8.842 -21.961 1.00 71.75 506 LYS A CA 1
ATOM 4158 C C . LYS A 1 506 ? 35.783 -9.318 -21.203 1.00 71.75 506 LYS A C 1
ATOM 4160 O O . LYS A 1 506 ? 34.795 -9.675 -21.837 1.00 71.75 506 LYS A O 1
ATOM 4165 N N . LEU A 1 507 ? 35.808 -9.256 -19.869 1.00 75.69 507 LEU A N 1
ATOM 4166 C CA . LEU A 1 507 ? 34.657 -9.599 -19.032 1.00 75.69 507 LEU A CA 1
ATOM 4167 C C . LEU A 1 507 ? 33.464 -8.675 -19.307 1.00 75.69 507 LEU A C 1
ATOM 4169 O O . LEU A 1 507 ? 32.357 -9.168 -19.511 1.00 75.69 507 LEU A O 1
ATOM 4173 N N . PHE A 1 508 ? 33.700 -7.362 -19.394 1.00 78.25 508 PHE A N 1
ATOM 4174 C CA . PHE A 1 508 ? 32.687 -6.393 -19.809 1.00 78.25 508 PHE A CA 1
ATOM 4175 C C . PHE A 1 508 ? 32.073 -6.760 -21.165 1.00 78.25 508 PHE A C 1
ATOM 4177 O O . PHE A 1 508 ? 30.858 -6.860 -21.264 1.00 78.25 508 PHE A O 1
ATOM 4184 N N . SER A 1 509 ? 32.891 -7.008 -22.195 1.00 75.12 509 SER A N 1
ATOM 4185 C CA . SER A 1 509 ? 32.381 -7.316 -23.540 1.00 75.12 509 SER A CA 1
ATOM 4186 C C . SER A 1 509 ? 31.556 -8.604 -23.585 1.00 75.12 509 SER A C 1
ATOM 4188 O O . SER A 1 509 ? 30.568 -8.657 -24.314 1.00 75.12 509 SER A O 1
ATOM 4190 N N . LEU A 1 510 ? 31.954 -9.637 -22.834 1.00 79.00 510 LEU A N 1
ATOM 4191 C CA . LEU A 1 510 ? 31.196 -10.887 -22.736 1.00 79.00 510 LEU A CA 1
ATOM 4192 C C . LEU A 1 510 ? 29.856 -10.653 -22.040 1.00 79.00 510 LEU A C 1
ATOM 4194 O O . LEU A 1 510 ? 28.820 -11.075 -22.543 1.00 79.00 510 LEU A O 1
ATOM 4198 N N . PHE A 1 511 ? 29.870 -9.950 -20.909 1.00 82.69 511 PHE A N 1
ATOM 4199 C CA . PHE A 1 511 ? 28.653 -9.631 -20.175 1.00 82.69 511 PHE A CA 1
ATOM 4200 C C . PHE A 1 511 ? 27.688 -8.767 -20.996 1.00 82.69 511 PHE A C 1
ATOM 4202 O O . PHE A 1 511 ? 26.521 -9.123 -21.107 1.00 82.69 511 PHE A O 1
ATOM 4209 N N . ASP A 1 512 ? 28.173 -7.693 -21.621 1.00 79.00 512 ASP A N 1
ATOM 4210 C CA . ASP A 1 512 ? 27.390 -6.794 -22.482 1.00 79.00 512 ASP A CA 1
ATOM 4211 C C . ASP A 1 512 ? 26.781 -7.546 -23.680 1.00 79.00 512 ASP A C 1
ATOM 4213 O O . ASP A 1 512 ? 25.590 -7.435 -23.973 1.00 79.00 512 ASP A O 1
ATOM 4217 N N . GLY A 1 513 ? 27.566 -8.424 -24.316 1.00 77.62 513 GLY A N 1
ATOM 4218 C CA . GLY A 1 513 ? 27.080 -9.291 -25.389 1.00 77.62 513 GLY A CA 1
ATOM 4219 C C . GLY A 1 513 ? 25.999 -10.272 -24.927 1.00 77.62 513 GLY A C 1
ATOM 4220 O O . GLY A 1 513 ? 25.017 -10.488 -25.637 1.00 77.62 513 GLY A O 1
ATOM 4221 N N . LEU A 1 514 ? 26.138 -10.848 -23.730 1.00 79.69 514 LEU A N 1
ATOM 4222 C CA . LEU A 1 514 ? 25.139 -11.756 -23.164 1.00 79.69 514 LEU A CA 1
ATOM 4223 C C . LEU A 1 514 ? 23.873 -11.022 -22.740 1.00 79.69 514 LEU A C 1
ATOM 4225 O O . LEU A 1 514 ? 22.790 -11.545 -22.981 1.00 79.69 514 LEU A O 1
ATOM 4229 N N . LEU A 1 515 ? 23.987 -9.815 -22.181 1.00 75.94 515 LEU A N 1
ATOM 4230 C CA . LEU A 1 515 ? 22.847 -8.990 -21.784 1.00 75.94 515 LEU A CA 1
ATOM 4231 C C . LEU A 1 515 ? 21.861 -8.783 -22.935 1.00 75.94 515 LEU A C 1
ATOM 4233 O O . LEU A 1 515 ? 20.663 -8.902 -22.712 1.00 75.94 515 LEU A O 1
ATOM 4237 N N . SER A 1 516 ? 22.340 -8.594 -24.168 1.00 67.62 516 SER A N 1
ATOM 4238 C CA . SER A 1 516 ? 21.474 -8.448 -25.353 1.00 67.62 516 SER A CA 1
ATOM 4239 C C . SER A 1 516 ? 20.540 -9.641 -25.626 1.00 67.62 516 SER A C 1
ATOM 4241 O O . SER A 1 516 ? 19.561 -9.505 -26.353 1.00 67.62 516 SER A O 1
ATOM 4243 N N . LYS A 1 517 ? 20.825 -10.820 -25.054 1.00 66.00 517 LYS A N 1
ATOM 4244 C CA . LYS A 1 517 ? 19.970 -12.015 -25.155 1.00 66.00 517 LYS A CA 1
ATOM 4245 C C . LYS A 1 517 ? 18.875 -12.055 -24.081 1.00 66.00 517 LYS A C 1
ATOM 4247 O O . LYS A 1 517 ? 17.955 -12.859 -24.199 1.00 66.00 517 LYS A O 1
ATOM 4252 N N . TYR A 1 518 ? 18.994 -11.236 -23.035 1.00 62.72 518 TYR A N 1
ATOM 4253 C CA . TYR A 1 518 ? 18.126 -11.243 -21.852 1.00 62.72 518 TYR A CA 1
ATOM 4254 C C . TYR A 1 518 ? 17.361 -9.924 -21.635 1.00 62.72 518 TYR A C 1
ATOM 4256 O O . TYR A 1 518 ? 16.397 -9.919 -20.869 1.00 62.72 518 TYR A O 1
ATOM 4264 N N . VAL A 1 519 ? 17.790 -8.825 -22.269 1.00 56.22 519 VAL A N 1
ATOM 4265 C CA . VAL A 1 519 ? 17.266 -7.448 -22.135 1.00 56.22 519 VAL A CA 1
ATOM 4266 C C . VAL A 1 519 ? 16.761 -6.941 -23.472 1.00 56.22 519 VAL A C 1
ATOM 4268 O O . VAL A 1 519 ? 15.746 -6.196 -23.457 1.00 56.22 519 VAL A O 1
#

InterPro domains:
  IPR001087 GDSL lipase/esterase [PF00657] (369-510)
  IPR036514 SGNH hydrolase superfamily [G3DSA:3.40.50.1110] (296-515)
  IPR038577 GT10-like, C-terminal domain superfamily [G3DSA:3.40.50.11660] (72-281)
  IPR055270 Fucosyltransferase, C-terminal [PF00852] (126-305)

pLDDT: mean 82.63, std 15.88, range [35.56, 98.88]

Secondary structure (DSSP, 8-state):
-PPEEEEEE-SSTTS-TTSS---SSEEEEE---TTS-------TT-EEEE-GGGTT---TT-SEEEEE--S-TTTSHHHHHHHHHSGGG-SEEEE--HHHHTT-SSEEE---------GGG-S-PPP-EEEEEE--S--SSHHHHHHHHHHHHHHHTT-SEEEESTTSBPPSS---PPP-TT--TT-S--GGGGGTTTEEEEEEE-SS--TT---HHHHHHHHTTPEEEEES-TTGGGTS-GGG-EE-SSHHHHHHHHHH--HHHHHHHHHHHHHHHHHHGGGSS----THHHHHHHHTTS-TT---EEEEESGGGGGGT-S---BTTEEEETTEEEEE-SS--GGGGGGGHHHHHHHHHHHHHHHTS---TT-EEEEE--HHHIIIIITTS-S-GGGHHHHHHHHHHHHHHHHHHHHTT-SSEEEEEPPPPPPS--SB-TTSPBPSS-HHHHHHHHHHHHHHHHHHHHHTT--EE-HHHHHHHH-SS-S-B-TTSSSBPHHHHHHHHHHHHHHHTTT-

Foldseek 3Di:
DDAAEAEEQAQPCLLAVFQDPDALRYDYDWDNPPPDNGDDDAAQDHHYEYEDPCLQVDDPRYVFYEYEYQDDCQVRVVSVVVCVVPVVSHQAYEDLAPVVVVVDDRYDYFANAAALAAPVQQDAAAADAEEEEEAEPDDRAPLNVLSVVLVVCCVVVVFRYQYEYDVHNDQPPNDPDDDDPPDHSNDPDDSVSVRAQHYQEYEQGDRYAGASHDYNSVLNNLSSLHQYQYGHHPVCVVQADCLSHNYDDDSVSSVVVSVVTDPVSSVVSSVRSPRRSVSSVVRNHGDSVCVSVVVSVCVVPDPQQAAEEEEEAQALCLQQFDDDDDPQWGHDSRYIYHHDDPDALLCVLVCLVVVVVVQVVVCVVVSHHAAASYEYEYEHHLVCLFDPLLPDDPDPVCSLVSLVNSLVSVVNSVVVVVVVVGYAYAYEQYAQQAQDQQAAPVRHTTRDGSVVSLVSSVSSLVVNVVVCVVVVHHYHDLHVVQVVPDPHGAPADPRRGYHDSVSSVVSNVSVVVSVVVVD

Organism: NCBI:txid1070528

Radius of gyration: 28.23 Å; chains: 1; bounding box: 75×65×58 Å

Sequence (519 aa):
MSKLAVKVKNNTFNHEPPYLQDTNNITFIKNNIQGQNGDVPVNEEDIVIYTNYFLDKIDPKSKYNIALMIEGIEHDKKYYNYIEKNNDKFDIVLTWSKQLLDKGENYKQIMCGTTWLHDMYIRMWDKKKICSHVVSAKTQLAGHRLRHVIADNIQKDKLTVDIFGHIYNLLPFPKTKAFQKDHSARHITQGKIYALKEYMFSIVIENAKADYEFTEKLIDCFLSGTIPIYYGCPSIQKFFDIRGILQFDTEKECVDILHTLTPEMYNNMKVYAEHNYVIAQRYKIFDLCEDYILELCEHTHDNKNKNIIIYGDSHVSGFVSKTLIENGLQSRNGITAVRTPRYTCYNLNKKVLSIWNHIVEIEKKLGRKLNKQDIVFFNYGETDIRHHIGFQHEDDRNNDTNITNVITNYMELINILKKLDRFSIGICGTIPSQIYNGKGGNGRNSYKTHVERNVITEKFNNILKDECDKNNIPFIDIFNEIKNNDDGFLFVSPDGIHIHDNGNNKLFSLFDGLLSKYV